Protein AF-A0A9F2R9B4-F1 (afdb_monomer_lite)

InterPro domains:
  IPR020864 Membrane attack complex component/perforin (MACPF) domain [PF01823] (84-172)
  IPR020864 Membrane attack complex component/perforin (MACPF) domain [SM00457] (88-277)
  IPR033237 BMP/retinoic acid-inducible neural-specific protein [PTHR15564] (1-407)
  IPR057450 BRINP, EGF domain [PF25415] (272-306)
  IPR057671 BRINP, C-terminal domain [PF19052] (332-407)

Organism: Python bivittatus (NCBI:txid176946)

Secondary structure (DSSP, 8-state):
-----------------S-TTTTTSSSS-------------------S----SSGGGTSTTSTTTT-HHHHHHHHHHHTT--EEEEEEEEEEEEEEE-HHHHHHHHH-PPP---HHHHHHHHHT-SS--HHHHIIIIIHHH-SEEEEEEEEEEEEEEEEEE-HHHHHHHHHHTTS-----------HHHHHHHHHHTTTSHHHHHHHHHHHHHHHSSEEEEEEEES---TT-GGGGGGT---BS--TTS-EEEEEGGGTS-HHHHHHHHHHHHHHHHSTTSEEEEEETTEEEEEE-TT-TTTT--HHHHHHHHHHHHHHHHHHHHHHHHHHT-HHHHHHHHHS-SSS---HHHHHHHHHH-HHHHHHHHHHHHHHHHHHHHHHHHHHHHHHHHTT-SSPP-------

Sequence (407 aa):
MRWQRDTRFNGLWLMVPWFSSVLVLILGFWGLATAVVTPHEQHASTASSSQVPLDWLLTDRGPFHRAPEYVDFIERYRQGFTTRYRIYREFARWKVNNLALERKDFFSLPLPLAPEFIRNIRLLGRRPSLQQITENLIKKYGTHFLLSATLGGEESLTIFVDKRKLSRKAEAGSLSGGGGSNTTVSLETLHQLAASYFIDRESTLRRLHHIQIATAAIKVTETRTGPLGCSNYDNLDSVSSVLVQSPENKVQLLGLQAVLPEYLRERFVAAALSYITCNSEGELLCRDNDCWCQCGFNYPQCNCPETDIQTMEESLFQIQEIWESHNQQFQESEELQSLVKKLPVDRFLNVTAISQYWAVDLDIQHRYQKLGMTLKMLSKKSHRIVRRLFNLAKRCPRQPRFKLLKE

Radius of gyration: 32.92 Å; chains: 1; bounding box: 78×63×102 Å

Structure (mmCIF, N/CA/C/O backbone):
data_AF-A0A9F2R9B4-F1
#
_entry.id   AF-A0A9F2R9B4-F1
#
loop_
_atom_site.group_PDB
_atom_site.id
_atom_site.type_symbol
_atom_site.label_atom_id
_atom_site.label_alt_id
_atom_site.label_comp_id
_atom_site.label_asym_id
_atom_site.label_entity_id
_atom_site.label_seq_id
_atom_site.pdbx_PDB_ins_code
_atom_site.Cartn_x
_atom_site.Cartn_y
_atom_site.Cartn_z
_atom_site.occupancy
_atom_site.B_iso_or_equiv
_atom_site.auth_seq_id
_atom_site.auth_comp_id
_atom_site.auth_asym_id
_atom_site.auth_atom_id
_atom_site.pdbx_PDB_model_num
ATOM 1 N N . MET A 1 1 ? -20.003 -8.447 63.379 1.00 31.64 1 MET A N 1
ATOM 2 C CA . MET A 1 1 ? -18.698 -8.560 62.690 1.00 31.64 1 MET A CA 1
ATOM 3 C C . MET A 1 1 ? -18.337 -10.027 62.500 1.00 31.64 1 MET A C 1
ATOM 5 O O . MET A 1 1 ? -18.255 -10.731 63.495 1.00 31.64 1 MET A O 1
ATOM 9 N N . ARG A 1 2 ? -18.134 -10.428 61.237 1.00 22.25 2 ARG A N 1
ATOM 10 C CA . ARG A 1 2 ? -17.373 -11.569 60.669 1.00 22.25 2 ARG A CA 1
ATOM 11 C C . ARG A 1 2 ? -18.149 -12.127 59.477 1.00 22.25 2 ARG A C 1
ATOM 13 O O . ARG A 1 2 ? -18.930 -13.058 59.596 1.00 22.25 2 ARG A O 1
ATOM 20 N N . TRP A 1 3 ? -17.932 -11.495 58.328 1.00 22.86 3 TRP A N 1
ATOM 21 C CA . TRP A 1 3 ? -18.182 -12.111 57.033 1.00 22.86 3 TRP A CA 1
ATOM 22 C C . TRP A 1 3 ? -17.025 -13.069 56.756 1.00 22.86 3 TRP A C 1
ATOM 24 O O . TRP A 1 3 ? -15.881 -12.628 56.639 1.00 22.86 3 TRP A O 1
ATOM 34 N N . GLN A 1 4 ? -17.310 -14.367 56.677 1.00 24.25 4 GLN A N 1
ATOM 35 C CA . GLN A 1 4 ? -16.409 -15.323 56.047 1.00 24.25 4 GLN A CA 1
ATOM 36 C C . GLN A 1 4 ? -16.874 -15.559 54.612 1.00 24.25 4 GLN A C 1
ATOM 38 O O . GLN A 1 4 ? -18.009 -15.954 54.358 1.00 24.25 4 GLN A O 1
ATOM 43 N N . ARG A 1 5 ? -15.946 -15.261 53.699 1.00 30.98 5 ARG A N 1
ATOM 44 C CA . ARG A 1 5 ? -15.898 -15.713 52.311 1.00 30.98 5 ARG A CA 1
ATOM 45 C C . ARG A 1 5 ? -16.071 -17.227 52.250 1.00 30.98 5 ARG A C 1
ATOM 47 O O . ARG A 1 5 ? -15.324 -17.936 52.912 1.00 30.98 5 ARG A O 1
ATOM 54 N N . ASP A 1 6 ? -17.029 -17.674 51.451 1.00 26.70 6 ASP A N 1
ATOM 55 C CA . ASP A 1 6 ? -16.845 -18.606 50.333 1.00 26.70 6 ASP A CA 1
ATOM 56 C C . ASP A 1 6 ? -18.158 -19.342 50.079 1.00 26.70 6 ASP A C 1
ATOM 58 O O . ASP A 1 6 ? -18.610 -20.147 50.882 1.00 26.70 6 ASP A O 1
ATOM 62 N N . THR A 1 7 ? -18.773 -19.077 48.931 1.00 26.20 7 THR A N 1
ATOM 63 C CA . THR A 1 7 ? -19.454 -20.102 48.131 1.00 26.20 7 THR A CA 1
ATOM 64 C C . THR A 1 7 ? -19.716 -19.524 46.748 1.00 26.20 7 THR A C 1
ATOM 66 O O . THR A 1 7 ? -20.384 -18.510 46.561 1.00 26.20 7 THR A O 1
ATOM 69 N N . ARG A 1 8 ? -19.095 -20.176 45.767 1.00 29.77 8 ARG A N 1
ATOM 70 C CA . ARG A 1 8 ? -19.204 -19.917 44.336 1.00 29.77 8 ARG A CA 1
ATOM 71 C C . ARG A 1 8 ? -20.670 -20.008 43.904 1.00 29.77 8 ARG A C 1
ATOM 73 O O . ARG A 1 8 ? -21.253 -21.088 43.958 1.00 29.77 8 ARG A O 1
ATOM 80 N N . PHE A 1 9 ? -21.238 -18.907 43.420 1.00 23.70 9 PHE A N 1
ATOM 81 C CA . PHE A 1 9 ? -22.503 -18.933 42.689 1.00 23.70 9 PHE A CA 1
ATOM 82 C C . PHE A 1 9 ? -22.241 -19.394 41.248 1.00 23.70 9 PHE A C 1
ATOM 84 O O . PHE A 1 9 ? -21.825 -18.622 40.386 1.00 23.70 9 PHE A O 1
ATOM 91 N N . ASN A 1 10 ? -22.468 -20.685 41.001 1.00 27.81 10 ASN A N 1
ATOM 92 C CA . ASN A 1 10 ? -22.620 -21.247 39.661 1.00 27.81 10 ASN A CA 1
ATOM 93 C C . ASN A 1 10 ? -23.963 -20.778 39.081 1.00 27.81 10 ASN A C 1
ATOM 95 O O . ASN A 1 10 ? -25.001 -21.381 39.334 1.00 27.81 10 ASN A O 1
ATOM 99 N N . GLY A 1 11 ? -23.944 -19.693 38.310 1.00 27.27 11 GLY A N 1
ATOM 100 C CA . GLY A 1 11 ? -25.094 -19.213 37.546 1.00 27.27 11 GLY A CA 1
ATOM 101 C C . GLY A 1 11 ? -25.173 -19.876 36.172 1.00 27.27 11 GLY A C 1
ATOM 102 O O . GLY A 1 11 ? -24.833 -19.257 35.167 1.00 27.27 11 GLY A O 1
ATOM 103 N N . LEU A 1 12 ? -25.619 -21.131 36.122 1.00 27.42 12 LEU A N 1
ATOM 104 C CA . LEU A 1 12 ? -26.164 -21.733 34.906 1.00 27.42 12 LEU A CA 1
ATOM 105 C C . LEU A 1 12 ? -27.576 -22.227 35.231 1.00 27.42 12 LEU A C 1
ATOM 107 O O . LEU A 1 12 ? -27.760 -22.920 36.224 1.00 27.42 12 LEU A O 1
ATOM 111 N N . TRP A 1 13 ? -28.509 -21.907 34.331 1.00 32.19 13 TRP A N 1
ATOM 112 C CA . TRP A 1 13 ? -29.927 -22.285 34.302 1.00 32.19 13 TRP A CA 1
ATOM 113 C C . TRP A 1 13 ? -30.872 -21.464 35.178 1.00 32.19 13 TRP A C 1
ATOM 115 O O . TRP A 1 13 ? -31.066 -21.745 36.350 1.00 32.19 13 TRP A O 1
ATOM 125 N N . LEU A 1 14 ? -31.532 -20.502 34.527 1.00 27.72 14 LEU A N 1
ATOM 126 C CA . LEU A 1 14 ? -32.991 -20.330 34.550 1.00 27.72 14 LEU A CA 1
ATOM 127 C C . LEU A 1 14 ? -33.385 -19.492 33.319 1.00 27.72 14 LEU A C 1
ATOM 129 O O . LEU A 1 14 ? -33.744 -18.323 33.391 1.00 27.72 14 LEU A O 1
ATOM 133 N N . MET A 1 15 ? -33.233 -20.121 32.152 1.00 30.00 15 MET A N 1
ATOM 134 C CA . MET A 1 15 ? -34.117 -19.875 31.011 1.00 30.00 15 MET A CA 1
ATOM 135 C C . MET A 1 15 ? -35.437 -20.611 31.268 1.00 30.00 15 MET A C 1
ATOM 137 O O . MET A 1 15 ? -35.420 -21.588 32.016 1.00 30.00 15 MET A O 1
ATOM 141 N N . VAL A 1 16 ? -36.489 -20.204 30.537 1.00 31.67 16 VAL A N 1
ATOM 142 C CA . VAL A 1 16 ? -37.804 -20.862 30.301 1.00 31.67 16 VAL A CA 1
ATOM 143 C C . VAL A 1 16 ? -38.976 -20.132 31.001 1.00 31.67 16 VAL A C 1
ATOM 145 O O . VAL A 1 16 ? -38.857 -19.834 32.186 1.00 31.67 16 VAL A O 1
ATOM 148 N N . PRO A 1 17 ? -40.158 -19.914 30.365 1.00 39.31 17 PRO A N 1
ATOM 149 C CA . PRO A 1 17 ? -40.511 -19.888 28.931 1.00 39.31 17 PRO A CA 1
ATOM 150 C C . PRO A 1 17 ? -41.471 -18.735 28.531 1.00 39.31 17 PRO A C 1
ATOM 152 O O . PRO A 1 17 ? -42.546 -18.598 29.101 1.00 39.31 17 PRO A O 1
ATOM 155 N N . TRP A 1 18 ? -41.199 -18.019 27.437 1.00 29.20 18 TRP A N 1
ATOM 156 C CA . TRP A 1 18 ? -42.242 -17.315 26.650 1.00 29.20 18 TRP A CA 1
ATOM 157 C C . TRP A 1 18 ? -42.221 -17.747 25.165 1.00 29.20 18 TRP A C 1
ATOM 159 O O . TRP A 1 18 ? -42.648 -17.023 24.272 1.00 29.20 18 TRP A O 1
ATOM 169 N N . PHE A 1 19 ? -41.719 -18.957 24.887 1.00 31.53 19 PHE A N 1
ATOM 170 C CA . PHE A 1 19 ? -41.489 -19.465 23.525 1.00 31.53 19 PHE A CA 1
ATOM 171 C C . PHE A 1 19 ? -42.623 -20.317 22.925 1.00 31.53 19 PHE A C 1
ATOM 173 O O . PHE A 1 19 ? -42.494 -20.778 21.794 1.00 31.53 19 PHE A O 1
ATOM 180 N N . SER A 1 20 ? -43.754 -20.506 23.607 1.00 33.50 20 SER A N 1
ATOM 181 C CA . SER A 1 20 ? -44.845 -21.351 23.090 1.00 33.50 20 SER A CA 1
ATOM 182 C C . SER A 1 20 ? -45.847 -20.639 22.168 1.00 33.50 20 SER A C 1
ATOM 184 O O . SER A 1 20 ? -46.682 -21.315 21.576 1.00 33.50 20 SER A O 1
ATOM 186 N N . SER A 1 21 ? -45.743 -19.321 21.959 1.00 34.19 21 SER A N 1
ATOM 187 C CA . SER A 1 21 ? -46.724 -18.571 21.144 1.00 34.19 21 SER A CA 1
ATOM 188 C C . SER A 1 21 ? -46.211 -18.100 19.777 1.00 34.19 21 SER A C 1
ATOM 190 O O . SER A 1 21 ? -46.985 -17.558 18.996 1.00 34.19 21 SER A O 1
ATOM 192 N N . VAL A 1 22 ? -44.926 -18.300 19.456 1.00 38.31 22 VAL A N 1
ATOM 193 C CA . VAL A 1 22 ? -44.320 -17.808 18.194 1.00 38.31 22 VAL A CA 1
ATOM 194 C C . VAL A 1 22 ? -43.957 -18.949 17.231 1.00 38.31 22 VAL A C 1
ATOM 196 O O . VAL A 1 22 ? -43.860 -18.737 16.024 1.00 38.31 22 VAL A O 1
ATOM 199 N N . LEU A 1 23 ? -43.860 -20.192 17.719 1.00 35.12 23 LEU A N 1
ATOM 200 C CA . LEU A 1 23 ? -43.485 -21.344 16.889 1.00 35.12 23 LEU A CA 1
ATOM 201 C C . LEU A 1 23 ? -44.593 -21.814 15.919 1.00 35.12 23 LEU A C 1
ATOM 203 O O . LEU A 1 23 ? -44.312 -22.578 15.002 1.00 35.12 23 LEU A O 1
ATOM 207 N N . VAL A 1 24 ? -45.833 -21.334 16.072 1.00 36.72 24 VAL A N 1
ATOM 208 C CA . VAL A 1 24 ? -46.957 -21.675 15.173 1.00 36.72 24 VAL A CA 1
ATOM 209 C C . VAL A 1 24 ? -47.020 -20.761 13.936 1.00 36.72 24 VAL A C 1
ATOM 211 O O . VAL A 1 24 ? -47.661 -21.110 12.951 1.00 36.72 24 VAL A O 1
ATOM 214 N N . LEU A 1 25 ? -46.288 -19.639 13.908 1.00 37.12 25 LEU A N 1
ATOM 215 C CA . LEU A 1 25 ? -46.304 -18.700 12.772 1.00 37.12 25 LEU A CA 1
ATOM 216 C C . LEU A 1 25 ? -45.123 -18.850 11.796 1.00 37.12 25 LEU A C 1
ATOM 218 O O . LEU A 1 25 ? -45.098 -18.172 10.774 1.00 37.12 25 LEU A O 1
ATOM 222 N N . ILE A 1 26 ? -44.164 -19.749 12.058 1.00 35.41 26 ILE A N 1
ATOM 223 C CA . ILE A 1 26 ? -42.949 -19.901 11.226 1.00 35.41 26 ILE A CA 1
ATOM 224 C C . ILE A 1 26 ? -43.001 -21.134 10.296 1.00 35.41 26 ILE A C 1
ATOM 226 O O . ILE A 1 26 ? -42.227 -21.226 9.349 1.00 35.41 26 ILE A O 1
ATOM 230 N N . LEU A 1 27 ? -43.968 -22.043 10.463 1.00 33.31 27 LEU A N 1
ATOM 231 C CA . LEU A 1 27 ? -44.112 -23.234 9.603 1.00 33.31 27 LEU A CA 1
ATOM 232 C C . LEU A 1 27 ? -45.040 -23.044 8.382 1.00 33.31 27 LEU A C 1
ATOM 234 O O . LEU A 1 27 ? -45.311 -24.006 7.673 1.00 33.31 27 LEU A O 1
ATOM 238 N N . GLY A 1 28 ? -45.502 -21.819 8.102 1.00 33.66 28 GLY A N 1
ATOM 239 C CA . GLY A 1 28 ? -46.488 -21.539 7.043 1.00 33.66 28 GLY A CA 1
ATOM 240 C C . GLY A 1 28 ? -45.983 -20.840 5.775 1.00 33.66 28 GLY A C 1
ATOM 241 O O . GLY A 1 28 ? -46.793 -20.584 4.893 1.00 33.66 28 GLY A O 1
ATOM 242 N N . PHE A 1 29 ? -44.696 -20.502 5.651 1.00 29.48 29 PHE A N 1
ATOM 243 C CA . PHE A 1 29 ? -44.199 -19.727 4.501 1.00 29.48 29 PHE A CA 1
ATOM 244 C C . PHE A 1 29 ? -42.902 -20.303 3.920 1.00 29.48 29 PHE A C 1
ATOM 246 O O . PHE A 1 29 ? -41.844 -19.681 3.922 1.00 29.48 29 PHE A O 1
ATOM 253 N N . TRP A 1 30 ? -42.997 -21.521 3.389 1.00 30.53 30 TRP A N 1
ATOM 254 C CA . TRP A 1 30 ? -42.156 -21.957 2.275 1.00 30.53 30 TRP A CA 1
ATOM 255 C C . TRP A 1 30 ? -43.056 -22.060 1.049 1.00 30.53 30 TRP A C 1
ATOM 257 O O . TRP A 1 30 ? -43.783 -23.034 0.877 1.00 30.53 30 TRP A O 1
ATOM 267 N N . GLY A 1 31 ? -43.040 -21.021 0.219 1.00 27.58 31 GLY A N 1
ATOM 268 C CA . GLY A 1 31 ? -43.803 -20.995 -1.019 1.00 27.58 31 GLY A CA 1
ATOM 269 C C . GLY A 1 31 ? -43.769 -19.632 -1.699 1.00 27.58 31 GLY A C 1
ATOM 270 O O . GLY A 1 31 ? -44.486 -18.730 -1.294 1.00 27.58 31 GLY A O 1
ATOM 271 N N . LEU A 1 32 ? -42.991 -19.572 -2.782 1.00 29.86 32 LEU A N 1
ATOM 272 C CA . LEU A 1 32 ? -43.092 -18.659 -3.927 1.00 29.86 32 LEU A CA 1
ATOM 273 C C . LEU A 1 32 ? -42.455 -17.250 -3.878 1.00 29.86 32 LEU A C 1
ATOM 275 O O . LEU A 1 32 ? -42.830 -16.367 -3.119 1.00 29.86 32 LEU A O 1
ATOM 279 N N . ALA A 1 33 ? -41.610 -17.071 -4.901 1.00 28.23 33 ALA A N 1
ATOM 280 C CA . ALA A 1 33 ? -41.522 -15.926 -5.811 1.00 28.23 33 ALA A CA 1
ATOM 281 C C . ALA A 1 33 ? -40.476 -14.824 -5.546 1.00 28.23 33 ALA A C 1
ATOM 283 O O . ALA A 1 33 ? -40.636 -13.889 -4.770 1.00 28.23 33 ALA A O 1
ATOM 284 N N . THR A 1 34 ? -39.427 -14.936 -6.360 1.00 31.42 34 THR A N 1
ATOM 285 C CA . THR A 1 34 ? -38.678 -13.877 -7.048 1.00 31.42 34 THR A CA 1
ATOM 286 C C . THR A 1 34 ? -39.479 -12.606 -7.370 1.00 31.42 34 THR A C 1
ATOM 288 O O . THR A 1 34 ? -40.501 -12.703 -8.044 1.00 31.42 34 THR A O 1
ATOM 291 N N . ALA A 1 35 ? -38.931 -11.425 -7.059 1.00 26.28 35 ALA A N 1
ATOM 292 C CA . ALA A 1 35 ? -38.960 -10.251 -7.943 1.00 26.28 35 ALA A CA 1
ATOM 293 C C . ALA A 1 35 ? -37.998 -9.154 -7.452 1.00 26.28 35 ALA A C 1
ATOM 295 O O . ALA A 1 35 ? -37.965 -8.792 -6.279 1.00 26.28 35 ALA A O 1
ATOM 296 N N . VAL A 1 36 ? -37.218 -8.639 -8.400 1.00 31.58 36 VAL A N 1
ATOM 297 C CA . VAL A 1 36 ? -36.301 -7.499 -8.310 1.00 31.58 36 VAL A CA 1
ATOM 298 C C . VAL A 1 36 ? -37.104 -6.199 -8.251 1.00 31.58 36 VAL A C 1
ATOM 300 O O . VAL A 1 36 ? -37.884 -5.951 -9.163 1.00 31.58 36 VAL A O 1
ATOM 303 N N . VAL A 1 37 ? -36.864 -5.344 -7.251 1.00 24.62 37 VAL A N 1
ATOM 304 C CA . VAL A 1 37 ? -37.214 -3.911 -7.297 1.00 24.62 37 VAL A CA 1
ATOM 305 C C . VAL A 1 37 ? -36.149 -3.109 -6.545 1.00 24.62 37 VAL A C 1
ATOM 307 O O . VAL A 1 37 ? -35.978 -3.245 -5.337 1.00 24.62 37 VAL A O 1
ATOM 310 N N . THR A 1 38 ? -35.421 -2.268 -7.274 1.00 33.97 38 THR A N 1
ATOM 311 C CA . THR A 1 38 ? -34.578 -1.189 -6.741 1.00 33.97 38 THR A CA 1
ATOM 312 C C . THR A 1 38 ? -35.437 0.012 -6.343 1.00 33.97 38 THR A C 1
ATOM 314 O O . THR A 1 38 ? -36.302 0.391 -7.137 1.00 33.97 38 THR A O 1
ATOM 317 N N . PRO A 1 39 ? -35.114 0.716 -5.244 1.00 25.42 39 PRO A N 1
ATOM 318 C CA . PRO A 1 39 ? -35.352 2.150 -5.206 1.00 25.42 39 PRO A CA 1
ATOM 319 C C . PRO A 1 39 ? -34.078 2.945 -4.904 1.00 25.42 39 PRO A C 1
ATOM 321 O O . PRO A 1 39 ? -33.264 2.626 -4.042 1.00 25.42 39 PRO A O 1
ATOM 324 N N . HIS A 1 40 ? -33.949 3.993 -5.702 1.00 25.12 40 HIS A N 1
ATOM 325 C CA . HIS A 1 40 ? -33.032 5.113 -5.619 1.00 25.12 40 HIS A CA 1
ATOM 326 C C . HIS A 1 40 ? -33.333 5.939 -4.354 1.00 25.12 40 HIS A C 1
ATOM 328 O O . HIS A 1 40 ? -34.475 6.356 -4.179 1.00 25.12 40 HIS A O 1
ATOM 334 N N . GLU A 1 41 ? -32.336 6.208 -3.504 1.00 24.25 41 GLU A N 1
ATOM 335 C CA . GLU A 1 41 ? -32.460 7.182 -2.409 1.00 24.25 41 GLU A CA 1
ATOM 336 C C . GLU A 1 41 ? -31.428 8.304 -2.541 1.00 24.25 41 GLU A C 1
ATOM 338 O O . GLU A 1 41 ? -30.229 8.091 -2.735 1.00 24.25 41 GLU A O 1
ATOM 343 N N . GLN A 1 42 ? -31.968 9.517 -2.470 1.00 24.06 42 GLN A N 1
ATOM 344 C CA . GLN A 1 42 ? -31.307 10.802 -2.583 1.00 24.06 42 GLN A CA 1
ATOM 345 C C . GLN A 1 42 ? -30.450 11.099 -1.347 1.00 24.06 42 GLN A C 1
ATOM 347 O O . GLN A 1 42 ? -30.807 10.799 -0.210 1.00 24.06 42 GLN A O 1
ATOM 352 N N . HIS A 1 43 ? -29.312 11.742 -1.595 1.00 27.88 43 HIS A N 1
ATOM 353 C CA . HIS A 1 43 ? -28.381 12.217 -0.584 1.00 27.88 43 HIS A CA 1
ATOM 354 C C . HIS A 1 43 ? -28.983 13.322 0.298 1.00 27.88 43 HIS A C 1
ATOM 356 O O . HIS A 1 43 ? -29.305 14.402 -0.190 1.00 27.88 43 HIS A O 1
ATOM 362 N N . ALA A 1 44 ? -28.985 13.098 1.614 1.00 23.38 44 ALA A N 1
ATOM 363 C CA . ALA A 1 44 ? -28.910 14.158 2.614 1.00 23.38 44 ALA A CA 1
ATOM 364 C C . ALA A 1 44 ? -27.971 13.741 3.759 1.00 23.38 44 ALA A C 1
ATOM 366 O O . ALA A 1 44 ? -28.037 12.647 4.312 1.00 23.38 44 ALA A O 1
ATOM 367 N N . SER A 1 45 ? -27.041 14.639 4.047 1.00 30.52 45 SER A N 1
ATOM 368 C CA . SER A 1 45 ? -25.891 14.563 4.945 1.00 30.52 45 SER A CA 1
ATOM 369 C C . SER A 1 45 ? -26.167 14.098 6.382 1.00 30.52 45 SER A C 1
ATOM 371 O O . SER A 1 45 ? -26.886 14.752 7.131 1.00 30.52 45 SER A O 1
ATOM 373 N N . THR A 1 46 ? -25.428 13.078 6.824 1.00 24.77 46 THR A N 1
ATOM 374 C CA . THR A 1 46 ? -24.932 12.958 8.208 1.00 24.77 46 THR A CA 1
ATOM 375 C C . THR A 1 46 ? -23.585 12.233 8.197 1.00 24.77 46 THR A C 1
ATOM 377 O O . THR A 1 46 ? -23.469 11.054 7.867 1.00 24.77 46 THR A O 1
ATOM 380 N N . ALA A 1 47 ? -22.530 12.984 8.507 1.00 35.50 47 ALA A N 1
ATOM 381 C CA . ALA A 1 47 ? -21.166 12.494 8.609 1.00 35.50 47 ALA A CA 1
ATOM 382 C C . ALA A 1 47 ? -21.033 11.553 9.819 1.00 35.50 47 ALA A C 1
ATOM 384 O O . ALA A 1 47 ? -21.271 11.991 10.941 1.00 35.50 47 ALA A O 1
ATOM 385 N N . SER A 1 48 ? -20.682 10.277 9.582 1.00 33.47 48 SER A N 1
ATOM 386 C CA . SER A 1 48 ? -19.915 9.383 10.495 1.00 33.47 48 SER A CA 1
ATOM 387 C C . SER A 1 48 ? -20.039 7.866 10.211 1.00 33.47 48 SER A C 1
ATOM 389 O O . SER A 1 48 ? -19.811 7.060 11.111 1.00 33.47 48 SER A O 1
ATOM 391 N N . SER A 1 49 ? -20.347 7.406 8.987 1.00 36.62 49 SER A N 1
ATOM 392 C CA . SER A 1 49 ? -20.369 5.946 8.719 1.00 36.62 49 SER A CA 1
ATOM 393 C C . SER A 1 49 ? -19.921 5.470 7.327 1.00 36.62 49 SER A C 1
ATOM 395 O O . SER A 1 49 ? -20.230 4.350 6.932 1.00 36.62 49 SER A O 1
ATOM 397 N N . SER A 1 50 ? -19.124 6.253 6.594 1.00 33.88 50 SER A N 1
ATOM 398 C CA . SER A 1 50 ? -18.716 5.934 5.212 1.00 33.88 50 SER A CA 1
ATOM 399 C C . SER A 1 50 ? -17.309 5.324 5.033 1.00 33.88 50 SER A C 1
ATOM 401 O O . SER A 1 50 ? -16.787 5.332 3.921 1.00 33.88 50 SER A O 1
ATOM 403 N N . GLN A 1 51 ? -16.671 4.758 6.064 1.00 46.91 51 GLN A N 1
ATOM 404 C CA . GLN A 1 51 ? -15.344 4.113 5.931 1.00 46.91 51 GLN A CA 1
ATOM 405 C C . GLN A 1 51 ? -15.413 2.637 5.480 1.00 46.91 51 GLN A C 1
ATOM 407 O O . GLN A 1 51 ? -14.884 1.761 6.153 1.00 46.91 51 GLN A O 1
ATOM 412 N N . VAL A 1 52 ? -16.095 2.312 4.377 1.00 54.06 52 VAL A N 1
ATOM 413 C CA . VAL A 1 52 ? -16.243 0.896 3.947 1.00 54.06 52 VAL A CA 1
ATOM 414 C C . VAL A 1 52 ? -15.816 0.551 2.504 1.00 54.06 52 VAL A C 1
ATOM 416 O O . VAL A 1 52 ? -15.533 -0.620 2.275 1.00 54.06 52 VAL A O 1
ATOM 419 N N . PRO A 1 53 ? -15.618 1.459 1.527 1.00 48.44 53 PRO A N 1
ATOM 420 C CA . PRO A 1 53 ? -15.198 1.001 0.188 1.00 48.44 53 PRO A CA 1
ATOM 421 C C . PRO A 1 53 ? -13.686 0.757 0.009 1.00 48.44 53 PRO A C 1
ATOM 423 O O . PRO A 1 53 ? -13.288 0.074 -0.931 1.00 48.44 53 PRO A O 1
ATOM 426 N N . LEU A 1 54 ? -12.831 1.328 0.867 1.00 48.19 54 LEU A N 1
ATOM 427 C CA . LEU A 1 54 ? -11.384 1.449 0.606 1.00 48.19 54 LEU A CA 1
ATOM 428 C C . LEU A 1 54 ? -10.487 0.828 1.686 1.00 48.19 54 LEU A C 1
ATOM 430 O O . LEU A 1 54 ? -9.269 0.897 1.573 1.00 48.19 54 LEU A O 1
ATOM 434 N N . ASP A 1 55 ? -11.059 0.184 2.704 1.00 55.84 55 ASP A N 1
ATOM 435 C CA . ASP A 1 55 ? -10.286 -0.371 3.827 1.00 55.84 55 ASP A CA 1
ATOM 436 C C . ASP A 1 55 ? -9.323 -1.486 3.384 1.00 55.84 55 ASP A C 1
ATOM 438 O O . ASP A 1 55 ? -8.229 -1.613 3.926 1.00 55.84 55 ASP A O 1
ATOM 442 N N . TRP A 1 56 ? -9.679 -2.244 2.339 1.00 61.69 56 TRP A N 1
ATOM 443 C CA . TRP A 1 56 ? -8.810 -3.272 1.751 1.00 61.69 56 TRP A CA 1
ATOM 444 C C . TRP A 1 56 ? -7.475 -2.705 1.248 1.00 61.69 56 TRP A C 1
ATOM 446 O O . TRP A 1 56 ? -6.475 -3.416 1.242 1.00 61.69 56 TRP A O 1
ATOM 456 N N . LEU A 1 57 ? -7.425 -1.422 0.876 1.00 58.56 57 LEU A N 1
ATOM 457 C CA . LEU A 1 57 ? -6.194 -0.780 0.422 1.00 58.56 57 LEU A CA 1
ATOM 458 C C . LEU A 1 57 ? -5.148 -0.644 1.535 1.00 58.56 57 LEU A C 1
ATOM 460 O O . LEU A 1 57 ? -3.954 -0.583 1.240 1.00 58.56 57 LEU A O 1
ATOM 464 N N . LEU A 1 58 ? -5.612 -0.591 2.787 1.00 64.06 58 LEU A N 1
ATOM 465 C CA . LEU A 1 58 ? -4.811 -0.352 3.988 1.00 64.06 58 LEU A CA 1
ATOM 466 C C . LEU A 1 58 ? -4.605 -1.616 4.843 1.00 64.06 58 LEU A C 1
ATOM 468 O O . LEU A 1 58 ? -3.769 -1.598 5.744 1.00 64.06 58 LEU A O 1
ATOM 472 N N . THR A 1 59 ? -5.336 -2.703 4.556 1.00 64.38 59 THR A N 1
ATOM 473 C CA . THR A 1 59 ? -5.090 -4.038 5.150 1.00 64.38 59 THR A CA 1
ATOM 474 C C . THR A 1 59 ? -3.665 -4.512 4.886 1.00 64.38 59 THR A C 1
ATOM 476 O O . THR A 1 59 ? -3.071 -4.076 3.908 1.00 64.38 59 THR A O 1
ATOM 479 N N . ASP A 1 60 ? -3.133 -5.454 5.667 1.00 63.19 60 ASP A N 1
ATOM 480 C CA . ASP A 1 60 ? -1.754 -5.982 5.529 1.00 63.19 60 ASP A CA 1
ATOM 481 C C . ASP A 1 60 ? -1.390 -6.429 4.103 1.00 63.19 60 ASP A C 1
ATOM 483 O O . ASP A 1 60 ? -0.228 -6.441 3.683 1.00 63.19 60 ASP A O 1
ATOM 487 N N . ARG A 1 61 ? -2.423 -6.832 3.363 1.00 62.22 61 ARG A N 1
ATOM 488 C CA . ARG A 1 61 ? -2.393 -7.349 1.990 1.00 62.22 61 ARG A CA 1
ATOM 489 C C . ARG A 1 61 ? -2.687 -6.280 0.938 1.00 62.22 61 ARG A C 1
ATOM 491 O O . ARG A 1 61 ? -2.571 -6.541 -0.256 1.00 62.22 61 ARG A O 1
ATOM 498 N N . GLY A 1 62 ? -3.128 -5.109 1.373 1.00 68.12 62 GLY A N 1
ATOM 499 C CA . GLY A 1 62 ? -3.457 -3.980 0.531 1.00 68.12 62 GLY A CA 1
ATOM 500 C C . GLY A 1 62 ? -2.211 -3.394 -0.134 1.00 68.12 62 GLY A C 1
ATOM 501 O O . GLY A 1 62 ? -1.129 -3.382 0.460 1.00 68.12 62 GLY A O 1
ATOM 502 N N . PRO A 1 63 ? -2.340 -2.857 -1.358 1.00 65.44 63 PRO A N 1
ATOM 503 C CA . PRO A 1 63 ? -1.215 -2.305 -2.108 1.00 65.44 63 PRO A CA 1
ATOM 504 C C . PRO A 1 63 ? -0.518 -1.136 -1.397 1.00 65.44 63 PRO A C 1
ATOM 506 O O . PRO A 1 63 ? 0.643 -0.861 -1.693 1.00 65.44 63 PRO A O 1
ATOM 509 N N . PHE A 1 64 ? -1.188 -0.453 -0.459 1.00 69.25 64 PHE A N 1
ATOM 510 C CA . PHE A 1 64 ? -0.631 0.709 0.237 1.00 69.25 64 PHE A CA 1
ATOM 511 C C . PHE A 1 64 ? -0.114 0.413 1.642 1.00 69.25 64 PHE A C 1
ATOM 513 O O . PHE A 1 64 ? 0.563 1.260 2.216 1.00 69.25 64 PHE A O 1
ATOM 520 N N . HIS A 1 65 ? -0.341 -0.783 2.186 1.00 69.56 65 HIS A N 1
ATOM 521 C CA . HIS A 1 65 ? 0.127 -1.112 3.533 1.00 69.56 65 HIS A CA 1
ATOM 522 C C . HIS A 1 65 ? 1.654 -1.093 3.650 1.00 69.56 65 HIS A C 1
ATOM 524 O O . HIS A 1 65 ? 2.208 -0.639 4.648 1.00 69.56 65 HIS A O 1
ATOM 530 N N . ARG A 1 66 ? 2.349 -1.522 2.591 1.00 67.81 66 ARG A N 1
ATOM 531 C CA . ARG A 1 66 ? 3.815 -1.461 2.502 1.00 67.81 66 ARG A CA 1
ATOM 532 C C . ARG A 1 66 ? 4.331 -0.186 1.836 1.00 67.81 66 ARG A C 1
ATOM 534 O O . ARG A 1 66 ? 5.532 -0.083 1.596 1.00 67.81 66 ARG A O 1
ATOM 541 N N . ALA A 1 67 ? 3.457 0.766 1.505 1.00 76.50 67 ALA A N 1
ATOM 542 C CA . ALA A 1 67 ? 3.913 2.024 0.935 1.00 76.50 67 ALA A CA 1
ATOM 543 C C . ALA A 1 67 ? 4.773 2.752 1.983 1.00 76.50 67 ALA A C 1
ATOM 545 O O . ALA A 1 67 ? 4.325 2.924 3.121 1.00 76.50 67 ALA A O 1
ATOM 546 N N . PRO A 1 68 ? 5.992 3.199 1.630 1.00 75.31 68 PRO A N 1
ATOM 547 C CA . PRO A 1 68 ? 6.925 3.784 2.594 1.00 75.31 68 PRO A CA 1
ATOM 548 C C . PRO A 1 68 ? 6.330 5.013 3.293 1.00 75.31 68 PRO A C 1
ATOM 550 O O . PRO A 1 68 ? 6.555 5.235 4.478 1.00 75.31 68 PRO A O 1
ATOM 553 N N . GLU A 1 69 ? 5.501 5.771 2.578 1.00 75.31 69 GLU A N 1
ATOM 554 C CA . GLU A 1 69 ? 4.811 6.958 3.084 1.00 75.31 69 GLU A CA 1
ATOM 555 C C . GLU A 1 69 ? 3.745 6.617 4.132 1.00 75.31 69 GLU A C 1
ATOM 557 O O . GLU A 1 69 ? 3.564 7.365 5.093 1.00 75.31 69 GLU A O 1
ATOM 562 N N . TYR A 1 70 ? 3.042 5.494 3.954 1.00 79.00 70 TYR A N 1
ATOM 563 C CA . TYR A 1 70 ? 2.040 5.011 4.902 1.00 79.00 70 TYR A CA 1
ATOM 564 C C . TYR A 1 70 ? 2.703 4.445 6.159 1.00 79.00 70 TYR A C 1
ATOM 566 O O . TYR A 1 70 ? 2.279 4.756 7.272 1.00 79.00 70 TYR A O 1
ATOM 574 N N . VAL A 1 71 ? 3.787 3.683 5.988 1.00 79.19 71 VAL A N 1
ATOM 575 C CA . VAL A 1 71 ? 4.573 3.133 7.100 1.00 79.19 71 VAL A CA 1
ATOM 576 C C . VAL A 1 71 ? 5.185 4.254 7.947 1.00 79.19 71 VAL A C 1
ATOM 578 O O . VAL A 1 71 ? 5.001 4.248 9.165 1.00 79.19 71 VAL A O 1
ATOM 581 N N . ASP A 1 72 ? 5.830 5.255 7.328 1.00 81.75 72 ASP A N 1
ATOM 582 C CA . ASP A 1 72 ? 6.374 6.419 8.050 1.00 81.75 72 ASP A CA 1
ATOM 583 C C . ASP A 1 72 ? 5.253 7.195 8.756 1.00 81.75 72 ASP A C 1
ATOM 585 O O . ASP A 1 72 ? 5.391 7.555 9.924 1.00 81.75 72 ASP A O 1
ATOM 589 N N . PHE A 1 73 ? 4.092 7.378 8.114 1.00 82.00 73 PHE A N 1
ATOM 590 C CA . PHE A 1 73 ? 2.948 8.017 8.764 1.00 82.00 73 PHE A CA 1
ATOM 591 C C . PHE A 1 73 ? 2.467 7.251 10.006 1.00 82.00 73 PHE A C 1
ATOM 593 O O . PHE A 1 73 ? 2.280 7.868 11.056 1.00 82.00 73 PHE A O 1
ATOM 600 N N . ILE A 1 74 ? 2.298 5.926 9.926 1.00 80.88 74 ILE A N 1
ATOM 601 C CA . ILE A 1 74 ? 1.897 5.100 11.076 1.00 80.88 74 ILE A CA 1
ATOM 602 C C . ILE A 1 74 ? 2.933 5.178 12.195 1.00 80.88 74 ILE A C 1
ATOM 604 O O . ILE A 1 74 ? 2.570 5.320 13.364 1.00 80.88 74 ILE A O 1
ATOM 608 N N . GLU A 1 75 ? 4.220 5.087 11.866 1.00 84.38 75 GLU A N 1
ATOM 609 C CA . GLU A 1 75 ? 5.294 5.146 12.856 1.00 84.38 75 GLU A CA 1
ATOM 610 C C . GLU A 1 75 ? 5.301 6.500 13.583 1.00 84.38 75 GLU A C 1
ATOM 612 O O . GLU A 1 75 ? 5.355 6.559 14.815 1.00 84.38 75 GLU A O 1
ATOM 617 N N . ARG A 1 76 ? 5.153 7.598 12.834 1.00 83.94 76 ARG A N 1
ATOM 618 C CA . ARG A 1 76 ? 5.043 8.962 13.376 1.00 83.94 76 ARG A CA 1
ATOM 619 C C . ARG A 1 76 ? 3.784 9.137 14.217 1.00 83.94 76 ARG A C 1
ATOM 621 O O . ARG A 1 76 ? 3.838 9.764 15.275 1.00 83.94 76 ARG A O 1
ATOM 628 N N . TYR A 1 77 ? 2.672 8.549 13.789 1.00 83.69 77 TYR A N 1
ATOM 629 C CA . TYR A 1 77 ? 1.425 8.570 14.543 1.00 83.69 77 TYR A CA 1
ATOM 630 C C . TYR A 1 77 ? 1.565 7.844 15.886 1.00 83.69 77 TYR A C 1
ATOM 632 O O . TYR A 1 77 ? 1.173 8.384 16.921 1.00 83.69 77 TYR A O 1
ATOM 640 N N . ARG A 1 78 ? 2.223 6.675 15.906 1.00 83.88 78 ARG A N 1
ATOM 641 C CA . ARG A 1 78 ? 2.564 5.951 17.147 1.00 83.88 78 ARG A CA 1
ATOM 642 C C . ARG A 1 78 ? 3.485 6.761 18.064 1.00 83.88 78 ARG A C 1
ATOM 644 O O . ARG A 1 78 ? 3.350 6.681 19.280 1.00 83.88 78 ARG A O 1
ATOM 651 N N . GLN A 1 79 ? 4.371 7.582 17.499 1.00 83.75 79 GLN A N 1
ATOM 652 C CA . GLN A 1 79 ? 5.237 8.511 18.242 1.00 83.75 79 GLN A CA 1
ATOM 653 C C . GLN A 1 79 ? 4.486 9.736 18.817 1.00 83.75 79 GLN A C 1
ATOM 655 O O . GLN A 1 79 ? 5.093 10.547 19.517 1.00 83.75 79 GLN A O 1
ATOM 660 N N . GLY A 1 80 ? 3.177 9.873 18.563 1.00 83.50 80 GLY A N 1
ATOM 661 C CA . GLY A 1 80 ? 2.327 10.946 19.093 1.00 83.50 80 GLY A CA 1
ATOM 662 C C . GLY A 1 80 ? 2.139 12.140 18.151 1.00 83.50 80 GLY A C 1
ATOM 663 O O . GLY A 1 80 ? 1.412 13.078 18.486 1.00 83.50 80 GLY A O 1
ATOM 664 N N . PHE A 1 81 ? 2.737 12.116 16.955 1.00 86.12 81 PHE A N 1
ATOM 665 C CA . PHE A 1 81 ? 2.514 13.156 15.954 1.00 86.12 81 PHE A CA 1
ATOM 666 C C . PHE A 1 81 ? 1.156 12.952 15.282 1.00 86.12 81 PHE A C 1
ATOM 668 O O . PHE A 1 81 ? 0.897 11.934 14.651 1.00 86.12 81 PHE A O 1
ATOM 675 N N . THR A 1 82 ? 0.273 13.937 15.399 1.00 81.81 82 THR A N 1
ATOM 676 C CA . THR A 1 82 ? -1.118 13.817 14.928 1.00 81.81 82 THR A CA 1
ATOM 677 C C . THR A 1 82 ? -1.383 14.592 13.650 1.00 81.81 82 THR A C 1
ATOM 679 O O . THR A 1 82 ? -2.380 14.349 12.980 1.00 81.81 82 THR A O 1
ATOM 682 N N . THR A 1 83 ? -0.529 15.560 13.321 1.00 84.62 83 THR A N 1
ATOM 683 C CA . THR A 1 83 ? -0.725 16.446 12.169 1.00 84.62 83 THR A CA 1
ATOM 684 C C . THR A 1 83 ? 0.542 16.486 11.329 1.00 84.62 83 THR A C 1
ATOM 686 O O . THR A 1 83 ? 1.633 16.632 11.874 1.00 84.62 83 THR A O 1
ATOM 689 N N . ARG A 1 84 ? 0.399 16.359 10.007 1.00 86.12 84 ARG A N 1
ATOM 690 C CA . ARG A 1 84 ? 1.486 16.471 9.030 1.00 86.12 84 ARG A CA 1
ATOM 691 C C . ARG A 1 84 ? 1.232 17.699 8.165 1.00 86.12 84 ARG A C 1
ATOM 693 O O . ARG A 1 84 ? 0.212 17.762 7.487 1.00 86.12 84 ARG A O 1
ATOM 700 N N . TYR A 1 85 ? 2.167 18.637 8.167 1.00 86.38 85 TYR A N 1
ATOM 701 C CA . TYR A 1 85 ? 2.216 19.734 7.209 1.00 86.38 85 TYR A CA 1
ATOM 702 C C . TYR A 1 85 ? 3.284 19.412 6.175 1.00 86.38 85 TYR A C 1
ATOM 704 O O . TYR A 1 85 ? 4.402 19.067 6.540 1.00 86.38 85 TYR A O 1
ATOM 712 N N . ARG A 1 86 ? 2.943 19.498 4.892 1.00 85.94 86 ARG A N 1
ATOM 713 C CA . ARG A 1 86 ? 3.900 19.364 3.795 1.00 85.94 86 ARG A CA 1
ATOM 714 C C . ARG A 1 86 ? 3.781 20.611 2.942 1.00 85.94 86 ARG A C 1
ATOM 716 O O . ARG A 1 86 ? 2.702 20.908 2.443 1.00 85.94 86 ARG A O 1
ATOM 723 N N . ILE A 1 87 ? 4.880 21.333 2.818 1.00 84.75 87 ILE A N 1
ATOM 724 C CA . ILE A 1 87 ? 4.994 22.496 1.950 1.00 84.75 87 ILE A CA 1
ATOM 725 C C . ILE A 1 87 ? 6.033 22.131 0.909 1.00 84.75 87 ILE A C 1
ATOM 727 O O . ILE A 1 87 ? 7.115 21.674 1.263 1.00 84.75 87 ILE A O 1
ATOM 731 N N . TYR A 1 88 ? 5.695 22.267 -0.363 1.00 79.06 88 TYR A N 1
ATOM 732 C CA . TYR A 1 88 ? 6.567 21.860 -1.451 1.00 79.06 88 TYR A CA 1
ATOM 733 C C . TYR A 1 88 ? 6.583 22.921 -2.543 1.00 79.06 88 TYR A C 1
ATOM 735 O O . TYR A 1 88 ? 5.637 23.693 -2.707 1.00 79.06 88 TYR A O 1
ATOM 743 N N . ARG A 1 89 ? 7.705 22.979 -3.248 1.00 76.75 89 ARG A N 1
ATOM 744 C CA . ARG A 1 89 ? 7.934 23.827 -4.406 1.00 76.75 89 ARG A CA 1
ATOM 745 C C . ARG A 1 89 ? 8.576 22.980 -5.481 1.00 76.75 89 ARG A C 1
ATOM 747 O O . ARG A 1 89 ? 9.533 22.248 -5.236 1.00 76.75 89 ARG A O 1
ATOM 754 N N . GLU A 1 90 ? 8.074 23.146 -6.689 1.00 73.38 90 GLU A N 1
ATOM 755 C CA . GLU A 1 90 ? 8.650 22.531 -7.871 1.00 73.38 90 GLU A CA 1
ATOM 756 C C . GLU A 1 90 ? 9.480 23.559 -8.647 1.00 73.38 90 GLU A C 1
ATOM 758 O O . GLU A 1 90 ? 9.057 24.704 -8.827 1.00 73.38 90 GLU A O 1
ATOM 763 N N . PHE A 1 91 ? 10.672 23.162 -9.098 1.00 65.06 91 PHE A N 1
ATOM 764 C CA . PHE A 1 91 ? 11.630 24.065 -9.750 1.00 65.06 91 PHE A CA 1
ATOM 765 C C . PHE A 1 91 ? 11.643 23.986 -11.275 1.00 65.06 91 PHE A C 1
ATOM 767 O O . PHE A 1 91 ? 12.129 24.910 -11.921 1.00 65.06 91 PHE A O 1
ATOM 774 N N . ALA A 1 92 ? 11.088 22.927 -11.862 1.00 61.56 92 ALA A N 1
ATOM 775 C CA . ALA A 1 92 ? 10.876 22.803 -13.301 1.00 61.56 92 ALA A CA 1
ATOM 776 C C . ALA A 1 92 ? 9.987 21.590 -13.596 1.00 61.56 92 ALA A C 1
ATOM 778 O O . ALA A 1 92 ? 10.099 20.572 -12.914 1.00 61.56 92 ALA A O 1
ATOM 779 N N . ARG A 1 93 ? 9.160 21.676 -14.646 1.00 68.38 93 ARG A N 1
ATOM 780 C CA . ARG A 1 93 ? 8.351 20.562 -15.163 1.00 68.38 93 ARG A CA 1
ATOM 781 C C . ARG A 1 93 ? 8.727 20.285 -16.614 1.00 68.38 93 ARG A C 1
ATOM 783 O O . ARG A 1 93 ? 8.403 21.065 -17.504 1.00 68.38 93 ARG A O 1
ATOM 790 N N . TRP A 1 94 ? 9.372 19.155 -16.850 1.00 69.44 94 TRP A N 1
ATOM 791 C CA . TRP A 1 94 ? 9.754 18.662 -18.166 1.00 69.44 94 TRP A CA 1
ATOM 792 C C . TRP A 1 94 ? 8.881 17.462 -18.495 1.00 69.44 94 TRP A C 1
ATOM 794 O O . TRP A 1 94 ? 9.025 16.399 -17.899 1.00 69.44 94 TRP A O 1
ATOM 804 N N . LYS A 1 95 ? 7.954 17.598 -19.442 1.00 72.56 95 LYS A N 1
ATOM 805 C CA . LYS A 1 95 ? 7.196 16.436 -19.908 1.00 72.56 95 LYS A CA 1
ATOM 806 C C . LYS A 1 95 ? 8.080 15.619 -20.845 1.00 72.56 95 LYS A C 1
ATOM 808 O O . LYS A 1 95 ? 8.420 16.082 -21.930 1.00 72.56 95 LYS A O 1
ATOM 813 N N . VAL A 1 96 ? 8.434 14.412 -20.427 1.00 73.12 96 VAL A N 1
ATOM 814 C CA . VAL A 1 96 ? 9.177 13.458 -21.245 1.00 73.12 96 VAL A CA 1
ATOM 815 C C . VAL A 1 96 ? 8.218 12.388 -21.737 1.00 73.12 96 VAL A C 1
ATOM 817 O O . VAL A 1 96 ? 7.551 11.713 -20.952 1.00 73.12 96 VAL A O 1
ATOM 820 N N . ASN A 1 97 ? 8.161 12.241 -23.056 1.00 72.12 97 ASN A N 1
ATOM 821 C CA . ASN A 1 97 ? 7.384 11.206 -23.721 1.00 72.12 97 ASN A CA 1
ATOM 822 C C . ASN A 1 97 ? 8.320 10.128 -24.261 1.00 72.12 97 ASN A C 1
ATOM 824 O O . ASN A 1 97 ? 9.401 10.418 -24.780 1.00 72.12 97 ASN A O 1
ATOM 828 N N . ASN A 1 98 ? 7.886 8.877 -24.174 1.00 70.00 98 ASN A N 1
ATOM 829 C CA . ASN A 1 98 ? 8.590 7.760 -24.773 1.00 70.00 98 ASN A CA 1
ATOM 830 C C . ASN A 1 98 ? 8.322 7.718 -26.286 1.00 70.00 98 ASN A C 1
ATOM 83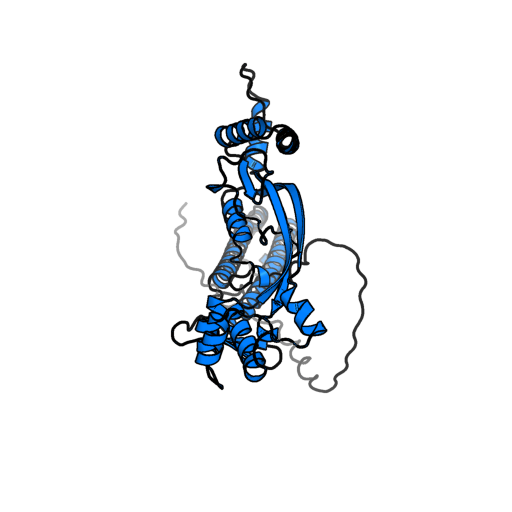2 O O . ASN A 1 98 ? 7.345 7.135 -26.753 1.00 70.00 98 ASN A O 1
ATOM 836 N N . LEU A 1 99 ? 9.237 8.309 -27.057 1.00 63.09 99 LEU A N 1
ATOM 837 C CA . LEU A 1 99 ? 9.170 8.363 -28.522 1.00 63.09 99 LEU A CA 1
ATOM 838 C C . LEU A 1 99 ? 9.282 6.980 -29.197 1.00 63.09 99 LEU A C 1
ATOM 840 O O . LEU A 1 99 ? 8.993 6.851 -30.387 1.00 63.09 99 LEU A O 1
ATOM 844 N N . ALA A 1 100 ? 9.722 5.940 -28.476 1.00 60.56 100 ALA A N 1
ATOM 845 C CA . ALA A 1 100 ? 9.911 4.608 -29.052 1.00 60.56 100 ALA A CA 1
ATOM 846 C C . ALA A 1 100 ? 8.581 3.897 -29.350 1.00 60.56 100 ALA A C 1
ATOM 848 O O . ALA A 1 100 ? 8.526 3.077 -30.266 1.00 60.56 100 ALA A O 1
ATOM 849 N N . LEU A 1 101 ? 7.514 4.217 -28.608 1.00 62.16 101 LEU A N 1
ATOM 850 C CA . LEU A 1 101 ? 6.177 3.680 -28.864 1.00 62.16 101 LEU A CA 1
ATOM 851 C C . LEU A 1 101 ? 5.459 4.426 -29.988 1.00 62.16 101 LEU A C 1
ATOM 853 O O . LEU A 1 101 ? 4.896 3.771 -30.856 1.00 62.16 101 LEU A O 1
ATOM 857 N N . GLU A 1 102 ? 5.540 5.760 -30.026 1.00 59.75 102 GLU A N 1
ATOM 858 C CA . GLU A 1 102 ? 4.916 6.558 -31.093 1.00 59.75 102 GLU A CA 1
ATOM 859 C C . GLU A 1 102 ? 5.430 6.123 -32.477 1.00 59.75 102 GLU A C 1
ATOM 861 O O . GLU A 1 102 ? 4.656 5.931 -33.408 1.00 59.75 102 GLU A O 1
ATOM 866 N N . ARG A 1 103 ? 6.734 5.840 -32.610 1.00 56.09 103 ARG A N 1
ATOM 867 C CA . ARG A 1 103 ? 7.328 5.373 -33.878 1.00 56.09 103 ARG A CA 1
ATOM 868 C C . ARG A 1 103 ? 6.848 3.993 -34.345 1.00 56.09 103 ARG A C 1
ATOM 870 O O . ARG A 1 103 ? 6.930 3.722 -35.544 1.00 56.09 103 ARG A O 1
ATOM 877 N N . LYS A 1 104 ? 6.359 3.130 -33.443 1.00 58.91 104 LYS A N 1
ATOM 878 C CA . LYS A 1 104 ? 5.802 1.812 -33.800 1.00 58.91 104 LYS A CA 1
ATOM 879 C C . LYS A 1 104 ? 4.544 1.971 -34.655 1.00 58.91 104 LYS A C 1
ATOM 881 O O . LYS A 1 104 ? 4.404 1.268 -35.653 1.00 58.91 104 LYS A O 1
ATOM 886 N N . ASP A 1 105 ? 3.683 2.915 -34.282 1.00 57.44 105 ASP A N 1
ATOM 887 C CA . ASP A 1 105 ? 2.407 3.154 -34.957 1.00 57.44 105 ASP A CA 1
ATOM 888 C C . ASP A 1 105 ? 2.602 3.861 -36.309 1.00 57.44 105 ASP A C 1
ATOM 890 O O . ASP A 1 105 ? 1.858 3.597 -37.250 1.00 57.44 105 ASP A O 1
ATOM 894 N N . PHE A 1 106 ? 3.646 4.688 -36.452 1.00 53.44 106 PHE A N 1
ATOM 895 C CA . PHE A 1 106 ? 3.924 5.409 -37.703 1.00 53.44 106 PHE A CA 1
ATOM 896 C C . PHE A 1 106 ? 4.675 4.598 -38.767 1.00 53.44 106 PHE A C 1
ATOM 898 O O . PHE A 1 106 ? 4.438 4.803 -39.954 1.00 53.44 106 PHE A O 1
ATOM 905 N N . PHE A 1 107 ? 5.590 3.701 -38.379 1.00 55.19 107 PHE A N 1
ATOM 906 C CA . PHE A 1 107 ? 6.488 3.043 -39.341 1.00 55.19 107 PHE A CA 1
ATOM 907 C C . PHE A 1 107 ? 6.420 1.514 -39.337 1.00 55.19 107 PHE A C 1
ATOM 909 O O . PHE A 1 107 ? 7.157 0.885 -40.095 1.00 55.19 107 PHE A O 1
ATOM 916 N N . SER A 1 108 ? 5.581 0.883 -38.501 1.00 61.69 108 SER A N 1
ATOM 917 C CA . SER A 1 108 ? 5.538 -0.584 -38.316 1.00 61.69 108 SER A CA 1
ATOM 918 C C . SER A 1 108 ? 6.904 -1.220 -37.991 1.00 61.69 108 SER A C 1
ATOM 920 O O . SER A 1 108 ? 7.100 -2.428 -38.124 1.00 61.69 108 SER A O 1
ATOM 922 N N . LEU A 1 109 ? 7.866 -0.405 -37.546 1.00 60.81 109 LEU A N 1
ATOM 923 C CA . LEU A 1 109 ? 9.201 -0.848 -37.173 1.00 60.81 109 LEU A CA 1
ATOM 924 C C . LEU A 1 109 ? 9.144 -1.546 -35.806 1.00 60.81 109 LEU A C 1
ATOM 926 O O . LEU A 1 109 ? 8.417 -1.096 -34.911 1.00 60.81 109 LEU A O 1
ATOM 930 N N . PRO A 1 110 ? 9.909 -2.634 -35.607 1.00 66.69 110 PRO A N 1
ATOM 931 C CA . PRO A 1 110 ? 9.995 -3.277 -34.306 1.00 66.69 110 PRO A CA 1
ATOM 932 C C . PRO A 1 110 ? 10.565 -2.287 -33.285 1.00 66.69 110 PRO A C 1
ATOM 934 O O . PRO A 1 110 ? 11.537 -1.583 -33.565 1.00 66.69 110 PRO A O 1
ATOM 937 N N . LEU A 1 111 ? 9.965 -2.241 -32.091 1.00 71.44 111 LEU A N 1
ATOM 938 C CA . LEU A 1 111 ? 10.494 -1.440 -30.986 1.00 71.44 111 LEU A CA 1
ATOM 939 C C . LEU A 1 111 ? 11.972 -1.800 -30.754 1.00 71.44 111 LEU A C 1
ATOM 941 O O . LEU A 1 111 ? 12.286 -2.993 -30.662 1.00 71.44 111 LEU A O 1
ATOM 945 N N . PRO A 1 112 ? 12.873 -0.810 -30.617 1.00 76.81 112 PRO A N 1
ATOM 946 C CA . PRO A 1 112 ? 14.267 -1.056 -30.272 1.00 76.81 112 PRO A CA 1
ATOM 947 C C . PRO A 1 112 ? 14.352 -1.464 -28.796 1.00 76.81 112 PRO A C 1
ATOM 949 O O . PRO A 1 112 ? 14.594 -0.651 -27.908 1.00 76.81 112 PRO A O 1
ATOM 952 N N . LEU A 1 113 ? 14.076 -2.738 -28.524 1.00 84.06 113 LEU A N 1
ATOM 953 C CA . LEU A 1 113 ? 14.168 -3.315 -27.188 1.00 84.06 113 LEU A CA 1
ATOM 954 C C . LEU A 1 113 ? 15.620 -3.648 -26.859 1.00 84.06 113 LEU A C 1
ATOM 956 O O . LEU A 1 113 ? 16.397 -4.028 -27.736 1.00 84.06 113 LEU A O 1
ATOM 960 N N . ALA A 1 114 ? 15.970 -3.562 -25.575 1.00 87.19 114 ALA A N 1
ATOM 961 C CA . ALA A 1 114 ? 17.299 -3.938 -25.114 1.00 87.19 114 ALA A CA 1
ATOM 962 C C . ALA A 1 114 ? 17.622 -5.391 -25.528 1.00 87.19 114 ALA A C 1
ATOM 964 O O . ALA A 1 114 ? 16.783 -6.282 -25.340 1.00 87.19 114 ALA A O 1
ATOM 965 N N . PRO A 1 115 ? 18.832 -5.671 -26.049 1.00 88.81 115 PRO A N 1
ATOM 966 C CA . PRO A 1 115 ? 19.190 -7.005 -26.534 1.00 88.81 115 PRO A CA 1
ATOM 967 C C . PRO A 1 115 ? 19.093 -8.063 -25.427 1.00 88.81 115 PRO A C 1
ATOM 969 O O . PRO A 1 115 ? 18.684 -9.197 -25.681 1.00 88.81 115 PRO A O 1
ATOM 972 N N . GLU A 1 116 ? 19.377 -7.682 -24.180 1.00 91.44 116 GLU A N 1
ATOM 973 C CA . GLU A 1 116 ? 19.190 -8.548 -23.016 1.00 91.44 116 GLU A CA 1
ATOM 974 C C . GLU A 1 116 ? 17.727 -8.921 -22.771 1.00 91.44 116 GLU A C 1
ATOM 976 O O . GLU A 1 116 ? 17.428 -10.070 -22.452 1.00 91.44 116 GLU A O 1
ATOM 981 N N . PHE A 1 117 ? 16.806 -7.968 -22.934 1.00 90.88 117 PHE A N 1
ATOM 982 C CA . PHE A 1 117 ? 15.376 -8.209 -22.753 1.00 90.88 117 PHE A CA 1
ATOM 983 C C . PHE A 1 117 ? 14.863 -9.206 -23.796 1.00 90.88 117 PHE A C 1
ATOM 985 O O . PHE A 1 117 ? 14.208 -10.191 -23.458 1.00 90.88 117 PHE A O 1
ATOM 992 N N . ILE A 1 118 ? 15.258 -9.015 -25.058 1.00 88.88 118 ILE A N 1
ATOM 993 C CA . ILE A 1 118 ? 14.941 -9.944 -26.149 1.00 88.88 118 ILE A CA 1
ATOM 994 C C . ILE A 1 118 ? 15.527 -11.333 -25.862 1.00 88.88 118 ILE A C 1
ATOM 996 O O . ILE A 1 118 ? 14.844 -12.341 -26.050 1.00 88.88 118 ILE A O 1
ATOM 1000 N N . ARG A 1 119 ? 16.779 -11.405 -25.390 1.00 90.94 119 ARG A N 1
ATOM 1001 C CA . ARG A 1 119 ? 17.427 -12.670 -25.020 1.00 90.94 119 ARG A CA 1
ATOM 1002 C C . ARG A 1 119 ? 16.646 -13.396 -23.923 1.00 90.94 119 ARG A C 1
ATOM 1004 O O . ARG A 1 119 ? 16.385 -14.583 -24.079 1.00 90.94 119 ARG A O 1
ATOM 1011 N N . ASN A 1 120 ? 16.218 -12.697 -22.873 1.00 90.31 120 ASN A N 1
ATOM 1012 C CA . ASN A 1 120 ? 15.459 -13.299 -21.772 1.00 90.31 120 ASN A CA 1
ATOM 1013 C C . ASN A 1 120 ? 14.090 -13.818 -22.225 1.00 90.31 120 ASN A C 1
ATOM 1015 O O . ASN A 1 120 ? 13.709 -14.923 -21.852 1.00 90.31 120 ASN A O 1
ATOM 1019 N N . ILE A 1 121 ? 13.396 -13.094 -23.110 1.00 90.19 121 ILE A N 1
ATOM 1020 C CA . ILE A 1 121 ? 12.153 -13.589 -23.723 1.00 90.19 121 ILE A CA 1
ATOM 1021 C C . ILE A 1 121 ? 12.409 -14.874 -24.517 1.00 90.19 121 ILE A C 1
ATOM 1023 O O . ILE A 1 121 ? 11.638 -15.824 -24.417 1.00 90.19 121 ILE A O 1
ATOM 1027 N N . ARG A 1 122 ? 13.497 -14.933 -25.294 1.00 89.62 122 ARG A N 1
ATOM 1028 C CA . ARG A 1 122 ? 13.839 -16.133 -26.075 1.00 89.62 122 ARG A CA 1
ATOM 1029 C C . ARG A 1 122 ? 14.166 -17.333 -25.183 1.00 89.62 122 ARG A C 1
ATOM 1031 O O . ARG A 1 122 ? 13.780 -18.446 -25.526 1.00 89.62 122 ARG A O 1
ATOM 1038 N N . LEU A 1 123 ? 14.831 -17.112 -24.047 1.00 90.81 123 LEU A N 1
ATOM 1039 C CA . LEU A 1 123 ? 15.189 -18.170 -23.093 1.00 90.81 123 LEU A CA 1
ATOM 1040 C C . LEU A 1 123 ? 13.973 -18.801 -22.396 1.00 90.81 123 LEU A C 1
ATOM 1042 O O . LEU A 1 123 ? 14.039 -19.966 -22.019 1.00 90.81 123 LEU A O 1
ATOM 1046 N N . LEU A 1 124 ? 12.852 -18.081 -22.273 1.00 89.88 124 LEU A N 1
ATOM 1047 C CA . LEU A 1 124 ? 11.606 -18.618 -21.704 1.00 89.88 124 LEU A CA 1
ATOM 1048 C C . LEU A 1 124 ? 10.927 -19.676 -22.591 1.00 89.88 124 LEU A C 1
ATOM 1050 O O . LEU A 1 124 ? 10.107 -20.459 -22.109 1.00 89.88 124 LEU A O 1
ATOM 1054 N N . GLY A 1 125 ? 11.246 -19.710 -23.887 1.00 86.94 125 GLY A N 1
ATOM 1055 C CA . GLY A 1 125 ? 10.627 -20.622 -24.844 1.00 86.94 125 GLY A CA 1
ATOM 1056 C C . GLY A 1 125 ? 9.148 -20.316 -25.125 1.00 86.94 125 GLY A C 1
ATOM 1057 O O . GLY A 1 125 ? 8.629 -19.246 -24.820 1.00 86.94 125 GLY A O 1
ATOM 1058 N N . ARG A 1 126 ? 8.448 -21.270 -25.758 1.00 84.81 126 ARG A N 1
ATOM 1059 C CA . ARG A 1 126 ? 7.057 -21.083 -26.228 1.00 84.81 126 ARG A CA 1
ATOM 1060 C C . ARG A 1 126 ? 5.991 -21.246 -25.139 1.00 84.81 126 ARG A C 1
ATOM 1062 O O . ARG A 1 126 ? 4.890 -20.727 -25.294 1.00 84.81 126 ARG A O 1
ATOM 1069 N N . ARG A 1 127 ? 6.271 -22.008 -24.076 1.00 86.94 127 ARG A N 1
ATOM 1070 C CA . ARG A 1 127 ? 5.314 -22.315 -22.995 1.00 86.94 127 ARG A CA 1
ATOM 1071 C C . ARG A 1 127 ? 5.982 -22.227 -21.616 1.00 86.94 127 ARG A C 1
ATOM 1073 O O . ARG A 1 127 ? 6.113 -23.252 -20.951 1.00 86.94 127 ARG A O 1
ATOM 1080 N N . PRO A 1 128 ? 6.404 -21.031 -21.182 1.00 91.31 128 PRO A N 1
ATOM 1081 C CA . PRO A 1 128 ? 6.963 -20.865 -19.848 1.00 91.31 128 PRO A CA 1
ATOM 1082 C C . PRO A 1 128 ? 5.906 -21.095 -18.762 1.00 91.31 128 PRO A C 1
ATOM 1084 O O . PRO A 1 128 ? 4.707 -20.853 -18.968 1.00 91.31 128 PRO A O 1
ATOM 1087 N N . SER A 1 129 ? 6.366 -21.552 -17.599 1.00 90.25 129 SER A N 1
ATOM 1088 C CA . SER A 1 129 ? 5.567 -21.586 -16.368 1.00 90.25 129 SER A CA 1
ATOM 1089 C C . SER A 1 129 ? 5.363 -20.174 -15.804 1.00 90.25 129 SER A C 1
ATOM 1091 O O . SER A 1 129 ? 6.141 -19.261 -16.094 1.00 90.25 129 SER A O 1
ATOM 1093 N N . LEU A 1 130 ? 4.330 -19.982 -14.976 1.00 88.50 130 LEU A N 1
ATOM 1094 C CA . LEU A 1 130 ? 4.062 -18.684 -14.341 1.00 88.50 130 LEU A CA 1
ATOM 1095 C C . LEU A 1 130 ? 5.234 -18.237 -13.453 1.00 88.50 130 LEU A C 1
ATOM 1097 O O . LEU A 1 130 ? 5.610 -17.068 -13.477 1.00 88.50 130 LEU A O 1
ATOM 1101 N N . GLN A 1 131 ? 5.873 -19.173 -12.746 1.00 87.31 131 GLN A N 1
ATOM 1102 C CA . GLN A 1 131 ? 7.054 -18.901 -11.921 1.00 87.31 131 GLN A CA 1
ATOM 1103 C C . GLN A 1 131 ? 8.236 -18.391 -12.753 1.00 87.31 131 GLN A C 1
ATOM 1105 O O . GLN A 1 131 ? 8.825 -17.366 -12.415 1.00 87.31 131 GLN A O 1
ATOM 1110 N N . GLN A 1 132 ? 8.524 -19.025 -13.895 1.00 90.75 132 GLN A N 1
ATOM 1111 C CA . GLN A 1 132 ? 9.600 -18.586 -14.790 1.00 90.75 132 GLN A CA 1
ATOM 1112 C C . GLN A 1 132 ? 9.370 -17.171 -15.329 1.00 90.75 132 GLN A C 1
ATOM 1114 O O . GLN A 1 132 ? 10.328 -16.406 -15.450 1.00 90.75 132 GLN A O 1
ATOM 1119 N N . ILE A 1 133 ? 8.121 -16.811 -15.643 1.00 91.94 133 ILE A N 1
ATOM 1120 C CA . ILE A 1 133 ? 7.769 -15.446 -16.055 1.00 91.94 133 ILE A CA 1
ATOM 1121 C C . ILE A 1 133 ? 8.000 -14.471 -14.896 1.00 91.94 133 ILE A C 1
ATOM 1123 O O . ILE A 1 133 ? 8.601 -13.412 -15.089 1.00 91.94 133 ILE A O 1
ATOM 1127 N N . THR A 1 134 ? 7.556 -14.830 -13.692 1.00 90.31 134 THR A N 1
ATOM 1128 C CA . THR A 1 134 ? 7.710 -13.985 -12.506 1.00 90.31 134 THR A CA 1
ATOM 1129 C C . THR A 1 134 ? 9.176 -13.710 -12.189 1.00 90.31 134 THR A C 1
ATOM 1131 O O . THR A 1 134 ? 9.554 -12.562 -11.969 1.00 90.31 134 THR A O 1
ATOM 1134 N N . GLU A 1 135 ? 10.022 -14.736 -12.213 1.00 90.06 135 GLU A N 1
ATOM 1135 C CA . GLU A 1 135 ? 11.438 -14.620 -11.863 1.00 90.06 135 GLU A CA 1
ATOM 1136 C C . GLU A 1 135 ? 12.267 -13.912 -12.934 1.00 90.06 135 GLU A C 1
ATOM 1138 O O . GLU A 1 135 ? 13.056 -13.026 -12.609 1.00 90.06 135 GLU A O 1
ATOM 1143 N N . ASN A 1 136 ? 12.071 -14.254 -14.211 1.00 90.94 136 ASN A N 1
ATOM 1144 C CA . ASN A 1 136 ? 12.932 -13.755 -15.286 1.00 90.94 136 ASN A CA 1
ATOM 1145 C C . ASN A 1 136 ? 12.443 -12.444 -15.911 1.00 90.94 136 ASN A C 1
ATOM 1147 O O . ASN A 1 136 ? 13.255 -11.702 -16.469 1.00 90.94 136 ASN A O 1
ATOM 1151 N N . LEU A 1 137 ? 11.136 -12.154 -15.849 1.00 91.94 137 LEU A N 1
ATOM 1152 C CA . LEU A 1 137 ? 10.564 -10.925 -16.401 1.00 91.94 137 LEU A CA 1
ATOM 1153 C C . LEU A 1 137 ? 10.075 -9.977 -15.314 1.00 91.94 137 LEU A C 1
ATOM 1155 O O . LEU A 1 137 ? 10.590 -8.868 -15.220 1.00 91.94 137 LEU A O 1
ATOM 1159 N N . ILE A 1 138 ? 9.112 -10.391 -14.488 1.00 91.69 138 ILE A N 1
ATOM 1160 C CA . ILE A 1 138 ? 8.403 -9.458 -13.594 1.00 91.69 138 ILE A CA 1
ATOM 1161 C C . ILE A 1 138 ? 9.330 -8.904 -12.507 1.00 91.69 138 ILE A C 1
ATOM 1163 O O . ILE A 1 138 ? 9.365 -7.694 -12.305 1.00 91.69 138 ILE A O 1
ATOM 1167 N N . LYS A 1 139 ? 10.127 -9.747 -11.841 1.00 90.06 139 LYS A N 1
ATOM 1168 C CA . LYS A 1 139 ? 11.076 -9.291 -10.809 1.00 90.06 139 LYS A CA 1
ATOM 1169 C C . LYS A 1 139 ? 12.198 -8.419 -11.379 1.00 90.06 139 LYS A C 1
ATOM 1171 O O . LYS A 1 139 ? 12.674 -7.526 -10.687 1.00 90.06 139 LYS A O 1
ATOM 1176 N N . LYS A 1 140 ? 12.620 -8.666 -12.626 1.00 91.19 140 LYS A N 1
ATOM 1177 C CA . LYS A 1 140 ? 13.750 -7.962 -13.255 1.00 91.19 140 LYS A CA 1
ATOM 1178 C C . LYS A 1 140 ? 13.346 -6.654 -13.943 1.00 91.19 140 LYS A C 1
ATOM 1180 O O . LYS A 1 140 ? 14.080 -5.677 -13.858 1.00 91.19 140 LYS A O 1
ATOM 1185 N N . TYR A 1 141 ? 12.210 -6.642 -14.637 1.00 90.69 141 TYR A N 1
ATOM 1186 C CA . TYR A 1 141 ? 11.767 -5.525 -15.483 1.00 90.69 141 TYR A CA 1
ATOM 1187 C C . TYR A 1 141 ? 10.477 -4.855 -14.994 1.00 90.69 141 TYR A C 1
ATOM 1189 O O . TYR A 1 141 ? 10.087 -3.824 -15.536 1.00 90.69 141 TYR A O 1
ATOM 1197 N N . GLY A 1 142 ? 9.817 -5.411 -13.978 1.00 90.06 142 GLY A N 1
ATOM 1198 C CA . GLY A 1 142 ? 8.534 -4.926 -13.481 1.00 90.06 142 GLY A CA 1
ATOM 1199 C C . GLY A 1 142 ? 7.337 -5.413 -14.303 1.00 90.06 142 GLY A C 1
ATOM 1200 O O . GLY A 1 142 ? 7.449 -6.213 -15.233 1.00 90.06 142 GLY A O 1
ATOM 1201 N N . THR A 1 143 ? 6.151 -4.933 -13.930 1.00 89.88 143 THR A N 1
ATOM 1202 C CA . THR A 1 143 ? 4.880 -5.241 -14.612 1.00 89.88 143 THR A CA 1
ATOM 1203 C C . THR A 1 143 ? 4.516 -4.212 -15.680 1.00 89.88 143 THR A C 1
ATOM 1205 O O . THR A 1 143 ? 3.779 -4.518 -16.618 1.00 89.88 143 THR A O 1
ATOM 1208 N N . HIS A 1 144 ? 5.052 -2.999 -15.556 1.00 89.19 144 HIS A N 1
ATOM 1209 C CA . HIS A 1 144 ? 4.766 -1.860 -16.416 1.00 89.19 144 HIS A CA 1
ATOM 1210 C C . HIS A 1 144 ? 6.060 -1.175 -16.830 1.00 89.19 144 HIS A C 1
ATOM 1212 O O . HIS A 1 144 ? 7.073 -1.262 -16.141 1.00 89.19 144 HIS A O 1
ATOM 1218 N N . PHE A 1 145 ? 5.994 -0.442 -17.932 1.00 85.88 145 PHE A N 1
ATOM 1219 C CA . PHE A 1 145 ? 7.056 0.445 -18.370 1.00 85.88 145 PHE A CA 1
ATOM 1220 C C . PHE A 1 145 ? 6.513 1.856 -18.592 1.00 85.88 145 PHE A C 1
ATOM 1222 O O . PHE A 1 145 ? 5.306 2.079 -18.716 1.00 85.88 145 PHE A O 1
ATOM 1229 N N . LEU A 1 146 ? 7.429 2.820 -18.610 1.00 82.31 146 LEU A N 1
ATOM 1230 C CA . LEU A 1 146 ? 7.099 4.232 -18.676 1.00 82.31 146 LEU A CA 1
ATOM 1231 C C . LEU A 1 146 ? 6.746 4.663 -20.107 1.00 82.31 146 LEU A C 1
ATOM 1233 O O . LEU A 1 146 ? 7.572 4.546 -21.017 1.00 82.31 146 LEU A O 1
ATOM 1237 N N . LEU A 1 147 ? 5.533 5.191 -20.293 1.00 80.69 147 LEU A N 1
ATOM 1238 C CA . LEU A 1 147 ? 5.074 5.769 -21.560 1.00 80.69 147 LEU A CA 1
ATOM 1239 C C . LEU A 1 147 ? 5.295 7.280 -21.590 1.00 80.69 147 LEU A C 1
ATOM 1241 O O . LEU A 1 147 ? 5.829 7.815 -22.556 1.00 80.69 147 LEU A O 1
ATOM 1245 N N . SER A 1 148 ? 4.931 7.974 -20.520 1.00 78.94 148 SER A N 1
ATOM 1246 C CA . SER A 1 148 ? 5.294 9.375 -20.331 1.00 78.94 148 SER A CA 1
ATOM 1247 C C . SER A 1 148 ? 5.425 9.686 -18.848 1.00 78.94 148 SER A C 1
ATOM 1249 O O . SER A 1 148 ? 4.792 9.048 -18.006 1.00 78.94 148 SER A O 1
ATOM 1251 N N . ALA A 1 149 ? 6.265 10.655 -18.519 1.00 76.12 149 ALA A N 1
ATOM 1252 C CA . ALA A 1 149 ? 6.338 11.218 -17.182 1.00 76.12 149 ALA A CA 1
ATOM 1253 C C . ALA A 1 149 ? 6.586 12.712 -17.262 1.00 76.12 149 ALA A C 1
ATOM 1255 O O . ALA A 1 149 ? 7.254 13.213 -18.166 1.00 76.12 149 ALA A O 1
ATOM 1256 N N . THR A 1 150 ? 6.104 13.413 -16.249 1.00 73.38 150 THR A N 1
ATOM 1257 C CA . THR A 1 150 ? 6.660 14.714 -15.909 1.00 73.38 150 THR A CA 1
ATOM 1258 C C . THR A 1 150 ? 7.912 14.476 -15.076 1.00 73.38 150 THR A C 1
ATOM 1260 O O . THR A 1 150 ? 7.850 13.863 -14.018 1.00 73.38 150 THR A O 1
ATOM 1263 N N . LEU A 1 151 ? 9.049 14.922 -15.586 1.00 70.50 151 LEU A N 1
ATOM 1264 C CA . LEU A 1 151 ? 10.309 15.013 -14.874 1.00 70.50 151 LEU A CA 1
ATOM 1265 C C . LEU A 1 151 ? 10.413 16.391 -14.232 1.00 70.50 151 LEU A C 1
ATOM 1267 O O . LEU A 1 151 ? 10.071 17.399 -14.850 1.00 70.50 151 LEU A O 1
ATOM 1271 N N . GLY A 1 152 ? 10.914 16.455 -13.010 1.00 67.25 152 GLY A N 1
ATOM 1272 C CA . GLY A 1 152 ? 11.058 17.725 -12.323 1.00 67.25 152 GLY A CA 1
ATOM 1273 C C . GLY A 1 152 ? 11.973 17.637 -11.123 1.00 67.25 152 GLY A C 1
ATOM 1274 O O . GLY A 1 152 ? 12.451 16.561 -10.760 1.00 67.25 152 GLY A O 1
ATOM 1275 N N . GLY A 1 153 ? 12.231 18.802 -10.543 1.00 70.44 153 GLY A N 1
ATOM 1276 C CA . GLY A 1 153 ? 12.813 18.903 -9.216 1.00 70.44 153 GLY A CA 1
ATOM 1277 C C . GLY A 1 153 ? 11.781 19.393 -8.224 1.00 70.44 153 GLY A C 1
ATOM 1278 O O . GLY A 1 153 ? 11.061 20.351 -8.505 1.00 70.44 153 GLY A O 1
ATOM 1279 N N . GLU A 1 154 ? 11.732 18.727 -7.079 1.00 72.31 154 GLU A N 1
ATOM 1280 C CA . GLU A 1 154 ? 10.863 19.043 -5.959 1.00 72.31 154 GLU A CA 1
ATOM 1281 C C . GLU A 1 154 ? 11.727 19.302 -4.726 1.00 72.31 154 GLU A C 1
ATOM 1283 O O . GLU A 1 154 ? 12.597 18.504 -4.365 1.00 72.31 154 GLU A O 1
ATOM 1288 N N . GLU A 1 155 ? 11.458 20.412 -4.058 1.00 77.56 155 GLU A N 1
ATOM 1289 C CA . GLU A 1 155 ? 11.878 20.642 -2.685 1.00 77.56 155 GLU A CA 1
ATOM 1290 C C . GLU A 1 155 ? 10.639 20.662 -1.813 1.00 77.56 155 GLU A C 1
ATOM 1292 O O . GLU A 1 155 ? 9.715 21.438 -2.056 1.00 77.56 155 GLU A O 1
ATOM 1297 N N . SER A 1 156 ? 10.618 19.812 -0.794 1.00 80.62 156 SER A N 1
ATOM 1298 C CA . SER A 1 156 ? 9.540 19.791 0.175 1.00 80.62 156 SER A CA 1
ATOM 1299 C C . SER A 1 156 ? 10.052 19.782 1.605 1.00 80.62 156 SER A C 1
ATOM 1301 O O . SER A 1 156 ? 10.978 19.054 1.968 1.00 80.62 156 SER A O 1
ATOM 1303 N N . LEU A 1 157 ? 9.390 20.586 2.427 1.00 86.38 157 LEU A N 1
ATOM 1304 C CA . LEU A 1 157 ? 9.508 20.617 3.868 1.00 86.38 157 LEU A CA 1
ATOM 1305 C C . LEU A 1 157 ? 8.296 19.896 4.460 1.00 86.38 157 LEU A C 1
ATOM 1307 O O . LEU A 1 157 ? 7.157 20.353 4.335 1.00 86.38 157 LEU A O 1
ATOM 1311 N N . THR A 1 158 ? 8.536 18.774 5.133 1.00 87.88 158 THR A N 1
ATOM 1312 C CA . THR A 1 158 ? 7.516 18.068 5.913 1.00 87.88 158 THR A CA 1
ATOM 1313 C C . THR A 1 158 ? 7.726 18.331 7.402 1.00 87.88 158 THR A C 1
ATOM 1315 O O . THR A 1 158 ? 8.811 18.109 7.934 1.00 87.88 158 THR A O 1
ATOM 1318 N N . ILE A 1 159 ? 6.676 18.775 8.091 1.00 89.56 159 ILE A N 1
ATOM 1319 C CA . ILE A 1 159 ? 6.657 19.005 9.535 1.00 89.56 159 ILE A CA 1
ATOM 1320 C C . ILE A 1 159 ? 5.561 18.145 10.163 1.00 89.56 159 ILE A C 1
ATOM 1322 O O . ILE A 1 159 ? 4.369 18.343 9.922 1.00 89.56 159 ILE A O 1
ATOM 1326 N N . PHE A 1 160 ? 5.967 17.202 11.002 1.00 89.44 160 PHE A N 1
ATOM 1327 C CA . PHE A 1 160 ? 5.073 16.430 11.856 1.00 89.44 160 PHE A CA 1
ATOM 1328 C C . PHE A 1 160 ? 4.910 17.135 13.194 1.00 89.44 160 PHE A C 1
ATOM 1330 O O . PHE A 1 160 ? 5.891 17.584 13.780 1.00 89.44 160 PHE A O 1
ATOM 1337 N N . VAL A 1 161 ? 3.676 17.225 13.679 1.00 89.94 161 VAL A N 1
ATOM 1338 C CA . VAL A 1 161 ? 3.307 18.051 14.827 1.00 89.94 161 VAL A CA 1
ATOM 1339 C C . VAL A 1 161 ? 2.513 17.238 15.846 1.00 89.94 161 VAL A C 1
ATOM 1341 O O . VAL A 1 161 ? 1.480 16.638 15.530 1.00 89.94 161 VAL A O 1
ATOM 1344 N N . ASP A 1 162 ? 2.987 17.246 17.090 1.00 88.56 162 ASP A N 1
ATOM 1345 C CA . ASP A 1 162 ? 2.267 16.761 18.264 1.00 88.56 162 ASP A CA 1
ATOM 1346 C C . ASP A 1 162 ? 1.497 17.929 18.894 1.00 88.56 162 ASP A C 1
ATOM 1348 O O . ASP A 1 162 ? 2.031 18.742 19.658 1.00 88.56 162 ASP A O 1
ATOM 1352 N N . LYS A 1 163 ? 0.203 18.004 18.565 1.00 82.50 163 LYS A N 1
ATOM 1353 C CA . LYS A 1 163 ? -0.711 19.037 19.070 1.00 82.50 163 LYS A CA 1
ATOM 1354 C C . LYS A 1 163 ? -0.751 19.106 20.600 1.00 82.50 163 LYS A C 1
ATOM 1356 O O . LYS A 1 163 ? -0.919 20.197 21.134 1.00 82.50 163 LYS A O 1
ATOM 1361 N N . ARG A 1 164 ? -0.569 17.982 21.305 1.00 80.69 164 ARG A N 1
ATOM 1362 C CA . ARG A 1 164 ? -0.689 17.916 22.772 1.00 80.69 164 ARG A CA 1
ATOM 1363 C C . ARG A 1 164 ? 0.494 18.587 23.459 1.00 80.69 164 ARG A C 1
ATOM 1365 O O . ARG A 1 164 ? 0.320 19.283 24.454 1.00 80.69 164 ARG A O 1
ATOM 1372 N N . LYS A 1 165 ? 1.706 18.389 22.935 1.00 78.88 165 LYS A N 1
ATOM 1373 C CA . LYS A 1 165 ? 2.928 18.995 23.492 1.00 78.88 165 LYS A CA 1
ATOM 1374 C C . LYS A 1 165 ? 3.026 20.490 23.200 1.00 78.88 165 LYS A C 1
ATOM 1376 O O . LYS A 1 165 ? 3.544 21.231 24.032 1.00 78.88 165 LYS A O 1
ATOM 1381 N N . LEU A 1 166 ? 2.497 20.934 22.059 1.00 73.88 166 LEU A N 1
ATOM 1382 C CA . LEU A 1 166 ? 2.411 22.357 21.721 1.00 73.88 166 LEU A CA 1
ATOM 1383 C C . LEU A 1 166 ? 1.378 23.100 22.575 1.00 73.88 166 LEU A C 1
ATOM 1385 O O . LEU A 1 166 ? 1.687 24.179 23.075 1.00 73.88 166 LEU A O 1
ATOM 1389 N N . SER A 1 167 ? 0.195 22.521 22.812 1.00 65.44 167 SER A N 1
ATOM 1390 C CA . SER A 1 167 ? -0.837 23.169 23.635 1.00 65.44 167 SER A CA 1
ATOM 1391 C C . SER A 1 167 ? -0.442 23.264 25.114 1.00 65.44 167 SER A C 1
ATOM 1393 O O . SER A 1 167 ? -0.612 24.314 25.726 1.00 65.44 167 SER A O 1
ATOM 1395 N N . ARG A 1 168 ? 0.186 22.220 25.681 1.00 63.22 168 ARG A N 1
ATOM 1396 C CA . ARG A 1 168 ? 0.575 22.193 27.108 1.00 63.22 168 ARG A CA 1
ATOM 1397 C C . ARG A 1 168 ? 1.574 23.284 27.503 1.00 63.22 168 ARG A C 1
ATOM 1399 O O . ARG A 1 168 ? 1.604 23.695 28.657 1.00 63.22 168 ARG A O 1
ATOM 1406 N N . LYS A 1 169 ? 2.420 23.733 26.569 1.00 57.53 169 LYS A N 1
ATOM 1407 C CA . LYS A 1 169 ? 3.413 24.791 26.825 1.00 57.53 169 LYS A CA 1
ATOM 1408 C C . LYS A 1 169 ? 2.845 26.196 26.600 1.00 57.53 169 LYS A C 1
ATOM 1410 O O . LYS A 1 169 ? 3.342 27.134 27.214 1.00 57.53 169 LYS A O 1
ATOM 1415 N N . ALA A 1 170 ? 1.795 26.332 25.784 1.00 53.19 170 ALA A N 1
ATOM 1416 C CA . ALA A 1 170 ? 1.048 27.583 25.652 1.00 53.19 170 ALA A CA 1
ATOM 1417 C C . ALA A 1 170 ? 0.317 27.943 26.961 1.00 53.19 170 ALA A C 1
ATOM 1419 O O . ALA A 1 170 ? 0.337 29.100 27.366 1.00 53.19 170 ALA A O 1
ATOM 1420 N N . GLU A 1 171 ? -0.230 26.949 27.669 1.00 47.59 171 GLU A N 1
ATOM 1421 C CA . GLU A 1 171 ? -0.901 27.136 28.968 1.00 47.59 171 GLU A CA 1
ATOM 1422 C C . GLU A 1 171 ? 0.079 27.277 30.149 1.00 47.59 171 GLU A C 1
ATOM 1424 O O . GLU A 1 171 ? -0.199 27.981 31.112 1.00 47.59 171 GLU A O 1
ATOM 1429 N N . ALA A 1 172 ? 1.266 26.663 30.080 1.00 52.06 172 ALA A N 1
ATOM 1430 C CA . ALA A 1 172 ? 2.295 26.820 31.116 1.00 52.06 172 ALA A CA 1
ATOM 1431 C C . ALA A 1 172 ? 2.981 28.205 31.097 1.00 52.06 172 ALA A C 1
ATOM 1433 O O . ALA A 1 172 ? 3.621 28.589 32.073 1.00 52.06 172 ALA A O 1
ATOM 1434 N N . GLY A 1 173 ? 2.853 28.958 29.998 1.00 50.03 173 GLY A N 1
ATOM 1435 C CA . GLY A 1 173 ? 3.440 30.292 29.837 1.00 50.03 173 GLY A CA 1
ATOM 1436 C C . GLY A 1 173 ? 2.716 31.413 30.590 1.00 50.03 173 GLY A C 1
ATOM 1437 O O . GLY A 1 173 ? 3.244 32.519 30.656 1.00 50.03 173 GLY A O 1
ATOM 1438 N N . SER A 1 174 ? 1.539 31.160 31.175 1.00 45.12 174 SER A N 1
ATOM 1439 C CA . SER A 1 174 ? 0.751 32.180 31.884 1.00 45.12 174 SER A CA 1
ATOM 1440 C C . SER A 1 174 ? 0.974 32.226 33.402 1.00 45.12 174 SER A C 1
ATOM 1442 O O . SER A 1 174 ? 0.328 33.024 34.074 1.00 45.12 174 SER A O 1
ATOM 1444 N N . LEU A 1 175 ? 1.869 31.398 33.963 1.00 47.09 175 LEU A N 1
ATOM 1445 C CA . LEU A 1 175 ? 2.060 31.271 35.421 1.00 47.09 175 LEU A CA 1
ATOM 1446 C C . LEU A 1 175 ? 3.496 31.515 35.922 1.00 47.09 175 LEU A C 1
ATOM 1448 O O . LEU A 1 175 ? 3.752 31.364 37.114 1.00 47.09 175 LEU A O 1
ATOM 1452 N N . SER A 1 176 ? 4.438 31.933 35.072 1.00 39.28 176 SER A N 1
ATOM 1453 C CA . SER A 1 176 ? 5.808 32.238 35.515 1.00 39.28 176 SER A CA 1
ATOM 1454 C C . SER A 1 176 ? 6.341 33.528 34.893 1.00 39.28 176 SER A C 1
ATOM 1456 O O . SER A 1 176 ? 6.855 33.530 33.775 1.00 39.28 176 SER A O 1
ATOM 1458 N N . GLY A 1 177 ? 6.237 34.628 35.642 1.00 45.81 177 GLY A N 1
ATOM 1459 C CA . GLY A 1 177 ? 7.005 35.844 35.389 1.00 45.81 177 GLY A CA 1
ATOM 1460 C C . GLY A 1 177 ? 8.476 35.615 35.740 1.00 45.81 177 GLY A C 1
ATOM 1461 O O . GLY A 1 177 ? 8.810 35.390 36.898 1.00 45.81 177 GLY A O 1
ATOM 1462 N N . GLY A 1 178 ? 9.352 35.654 34.739 1.00 37.22 178 GLY A N 1
ATOM 1463 C CA . GLY A 1 178 ? 10.799 35.540 34.918 1.00 37.22 178 GLY A CA 1
ATOM 1464 C C . GLY A 1 178 ? 11.515 35.616 33.574 1.00 37.22 178 GLY A C 1
ATOM 1465 O O . GLY A 1 178 ? 11.316 34.763 32.715 1.00 37.22 178 GLY A O 1
ATOM 1466 N N . GLY A 1 179 ? 12.297 36.678 33.378 1.00 44.81 179 GLY A N 1
ATOM 1467 C CA . GLY A 1 179 ? 12.906 37.062 32.108 1.00 44.81 179 GLY A CA 1
ATOM 1468 C C . GLY A 1 179 ? 13.803 35.993 31.482 1.00 44.81 179 GLY A C 1
ATOM 1469 O O . GLY A 1 179 ? 14.846 35.629 32.012 1.00 44.81 179 GLY A O 1
ATOM 1470 N N . GLY A 1 180 ? 13.405 35.564 30.292 1.00 40.47 180 GLY A N 1
ATOM 1471 C CA . GLY A 1 180 ? 14.199 34.813 29.331 1.00 40.47 180 GLY A CA 1
ATOM 1472 C C . GLY A 1 180 ? 13.369 34.728 28.059 1.00 40.47 180 GLY A C 1
ATOM 1473 O O . GLY A 1 180 ? 12.210 34.326 28.128 1.00 40.47 180 GLY A O 1
ATOM 1474 N N . SER A 1 181 ? 13.911 35.171 26.921 1.00 48.88 181 SER A N 1
ATOM 1475 C CA . SER A 1 181 ? 13.227 35.185 25.617 1.00 48.88 181 SER A CA 1
ATOM 1476 C C . SER A 1 181 ? 12.993 33.758 25.104 1.00 48.88 181 SER A C 1
ATOM 1478 O O . SER A 1 181 ? 13.610 33.290 24.153 1.00 48.88 181 SER A O 1
ATOM 1480 N N . ASN A 1 182 ? 12.112 33.027 25.777 1.00 47.97 182 ASN A N 1
ATOM 1481 C CA . ASN A 1 182 ? 11.569 31.768 25.316 1.00 47.97 182 ASN A CA 1
ATOM 1482 C C . ASN A 1 182 ? 10.311 32.119 24.542 1.00 47.97 182 ASN A C 1
ATOM 1484 O O . ASN A 1 182 ? 9.219 32.165 25.104 1.00 47.97 182 ASN A O 1
ATOM 1488 N N . THR A 1 183 ? 10.479 32.403 23.249 1.00 54.78 183 THR A N 1
ATOM 1489 C CA . THR A 1 183 ? 9.357 32.558 22.324 1.00 54.78 183 THR A CA 1
ATOM 1490 C C . THR A 1 183 ? 8.476 31.322 22.452 1.00 54.78 183 THR A C 1
ATOM 1492 O O . THR A 1 183 ? 8.882 30.223 22.062 1.00 54.78 183 THR A O 1
ATOM 1495 N N . THR A 1 184 ? 7.303 31.477 23.056 1.00 59.97 184 THR A N 1
ATOM 1496 C CA . THR A 1 184 ? 6.285 30.436 23.108 1.00 59.97 184 THR A CA 1
ATOM 1497 C C . THR A 1 184 ? 5.914 30.109 21.665 1.00 59.97 184 THR A C 1
ATOM 1499 O O . THR A 1 184 ? 5.435 30.955 20.915 1.00 59.97 184 THR A O 1
ATOM 1502 N N . VAL A 1 185 ? 6.240 28.894 21.226 1.00 67.81 185 VAL A N 1
ATOM 1503 C CA . VAL A 1 185 ? 6.000 28.481 19.841 1.00 67.81 185 VAL A CA 1
ATOM 1504 C C . VAL A 1 185 ? 4.526 28.119 19.717 1.00 67.81 185 VAL A C 1
ATOM 1506 O O . VAL A 1 185 ? 4.097 27.065 20.185 1.00 67.81 185 VAL A O 1
ATOM 1509 N N . SER A 1 186 ? 3.750 29.021 19.125 1.00 77.12 186 SER A N 1
ATOM 1510 C CA . SER A 1 186 ? 2.357 28.789 18.745 1.00 77.12 186 SER A CA 1
ATOM 1511 C C . SER A 1 186 ? 2.269 28.039 17.411 1.00 77.12 186 SER A C 1
ATOM 1513 O O . SER A 1 186 ? 3.220 27.994 16.628 1.00 77.12 186 SER A O 1
ATOM 1515 N N . LEU A 1 187 ? 1.105 27.458 17.111 1.00 80.94 187 LEU A N 1
ATOM 1516 C CA . LEU A 1 187 ? 0.881 26.817 15.811 1.00 80.94 187 LEU A CA 1
ATOM 1517 C C . LEU A 1 187 ? 1.006 27.822 14.647 1.00 80.94 187 LEU A C 1
ATOM 1519 O O . LEU A 1 187 ? 1.541 27.484 13.595 1.00 80.94 187 LEU A O 1
ATOM 1523 N N . GLU A 1 188 ? 0.573 29.063 14.863 1.00 80.94 188 GLU A N 1
ATOM 1524 C CA . GLU A 1 188 ? 0.627 30.148 13.876 1.00 80.94 188 GLU A CA 1
ATOM 1525 C C . GLU A 1 188 ? 2.062 30.590 13.573 1.00 80.94 188 GLU A C 1
ATOM 1527 O O . GLU A 1 188 ? 2.428 30.742 12.409 1.00 80.94 188 GLU A O 1
ATOM 1532 N N . THR A 1 189 ? 2.910 30.728 14.599 1.00 83.62 189 THR A N 1
ATOM 1533 C CA . THR A 1 189 ? 4.337 31.039 14.393 1.00 83.62 189 THR A CA 1
ATOM 1534 C C . THR A 1 189 ? 5.047 29.926 13.629 1.00 83.62 189 THR A C 1
ATOM 1536 O O . THR A 1 189 ? 5.921 30.201 12.809 1.00 83.62 189 THR A O 1
ATOM 1539 N N . LEU A 1 190 ? 4.636 28.672 13.827 1.00 86.19 190 LEU A N 1
ATOM 1540 C CA . LEU A 1 190 ? 5.159 27.552 13.058 1.00 86.19 190 LEU A CA 1
ATOM 1541 C C . LEU A 1 190 ? 4.721 27.591 11.588 1.00 86.19 190 LEU A C 1
ATOM 1543 O O . LEU A 1 190 ? 5.533 27.301 10.716 1.00 86.19 190 LEU A O 1
ATOM 1547 N N . HIS A 1 191 ? 3.480 27.991 11.295 1.00 83.94 191 HIS A N 1
ATOM 1548 C CA . HIS A 1 191 ? 3.018 28.210 9.917 1.00 83.94 191 HIS A CA 1
ATOM 1549 C C . HIS A 1 191 ? 3.736 29.374 9.237 1.00 83.94 191 HIS A C 1
ATOM 1551 O O . HIS A 1 191 ? 4.128 29.238 8.083 1.00 83.94 191 HIS A O 1
ATOM 1557 N N . GLN A 1 192 ? 3.968 30.480 9.946 1.00 86.31 192 GLN A N 1
ATOM 1558 C CA . GLN A 1 192 ? 4.728 31.616 9.415 1.00 86.31 192 GLN A CA 1
ATOM 1559 C C . GLN A 1 192 ? 6.179 31.236 9.102 1.00 86.31 192 GLN A C 1
ATOM 1561 O O . GLN A 1 192 ? 6.675 31.562 8.026 1.00 86.31 192 GLN A O 1
ATOM 1566 N N . LEU A 1 193 ? 6.838 30.493 9.998 1.00 87.06 193 LEU A N 1
ATOM 1567 C CA . LEU A 1 193 ? 8.176 29.950 9.744 1.00 87.06 193 LEU A CA 1
ATOM 1568 C C . LEU A 1 193 ? 8.167 28.979 8.563 1.00 87.06 193 LEU A C 1
ATOM 1570 O O . LEU A 1 193 ? 9.037 29.025 7.706 1.00 87.06 193 LEU A O 1
ATOM 1574 N N . ALA A 1 194 ? 7.168 28.108 8.476 1.00 85.62 194 ALA A N 1
ATOM 1575 C CA . ALA A 1 194 ? 7.071 27.178 7.363 1.00 85.62 194 ALA A CA 1
ATOM 1576 C C . ALA A 1 194 ? 6.833 27.912 6.023 1.00 85.62 194 ALA A C 1
ATOM 1578 O O . ALA A 1 194 ? 7.366 27.498 4.997 1.00 85.62 194 ALA A O 1
ATOM 1579 N N . ALA A 1 195 ? 6.113 29.039 6.030 1.00 85.00 195 ALA A N 1
ATOM 1580 C CA . ALA A 1 195 ? 5.934 29.899 4.862 1.00 85.00 195 ALA A CA 1
ATOM 1581 C C . ALA A 1 195 ? 7.219 30.651 4.459 1.00 85.00 195 ALA A C 1
ATOM 1583 O O . ALA A 1 195 ? 7.455 30.851 3.267 1.00 85.00 195 ALA A O 1
ATOM 1584 N N . SER A 1 196 ? 8.080 31.030 5.414 1.00 87.44 196 SER A N 1
ATOM 1585 C CA . SER A 1 196 ? 9.362 31.693 5.119 1.00 87.44 196 SER A CA 1
ATOM 1586 C C . SER A 1 196 ? 10.422 30.756 4.539 1.00 87.44 196 SER A C 1
ATOM 1588 O O . SER A 1 196 ? 11.430 31.233 4.021 1.00 87.44 196 SER A O 1
ATOM 1590 N N . TYR A 1 197 ? 10.194 29.440 4.577 1.00 86.31 197 TYR A N 1
ATOM 1591 C CA . TYR A 1 197 ? 11.140 28.422 4.122 1.00 86.31 197 TYR A CA 1
ATOM 1592 C C . TYR A 1 197 ? 11.658 28.654 2.694 1.00 86.31 197 TYR A C 1
ATOM 1594 O O . TYR A 1 197 ? 12.858 28.562 2.459 1.00 86.31 197 TYR A O 1
ATOM 1602 N N . PHE A 1 198 ? 10.787 29.012 1.742 1.00 80.88 198 PHE A N 1
ATOM 1603 C CA . PHE A 1 198 ? 11.215 29.241 0.353 1.00 80.88 198 PHE A CA 1
ATOM 1604 C C . PHE A 1 198 ? 11.887 30.596 0.113 1.00 80.88 198 PHE A C 1
ATOM 1606 O O . PHE A 1 198 ? 12.445 30.805 -0.964 1.00 80.88 198 PHE A O 1
ATOM 1613 N N . ILE A 1 199 ? 11.806 31.513 1.079 1.00 85.00 199 ILE A N 1
ATOM 1614 C CA . ILE A 1 199 ? 12.422 32.842 1.008 1.00 85.00 199 ILE A CA 1
ATOM 1615 C C . ILE A 1 199 ? 13.811 32.793 1.647 1.00 85.00 199 ILE A C 1
ATOM 1617 O O . ILE A 1 199 ? 14.781 33.235 1.041 1.00 85.00 199 ILE A O 1
ATOM 1621 N N . ASP A 1 200 ? 13.911 32.219 2.847 1.00 86.25 200 ASP A N 1
ATOM 1622 C CA . ASP A 1 200 ? 15.158 32.090 3.598 1.00 86.25 200 ASP A CA 1
ATOM 1623 C C . ASP A 1 200 ? 15.266 30.690 4.216 1.00 86.25 200 ASP A C 1
ATOM 1625 O O . ASP A 1 200 ? 14.911 30.435 5.374 1.00 86.25 200 ASP A O 1
ATOM 1629 N N . ARG A 1 201 ? 15.733 29.757 3.385 1.00 83.62 201 ARG A N 1
ATOM 1630 C CA . ARG A 1 201 ? 15.783 28.323 3.682 1.00 83.62 201 ARG A CA 1
ATOM 1631 C C . ARG A 1 201 ? 16.645 28.012 4.899 1.00 83.62 201 ARG A C 1
ATOM 1633 O O . ARG A 1 201 ? 16.206 27.322 5.818 1.00 83.62 201 ARG A O 1
ATOM 1640 N N . GLU A 1 202 ? 17.881 28.504 4.910 1.00 84.88 202 GLU A N 1
ATOM 1641 C CA . GLU A 1 202 ? 18.859 28.130 5.931 1.00 84.88 202 GLU A CA 1
ATOM 1642 C C . GLU A 1 202 ? 18.496 28.666 7.310 1.00 84.88 202 GLU A C 1
ATOM 1644 O O . GLU A 1 202 ? 18.642 27.942 8.299 1.00 84.88 202 GLU A O 1
ATOM 1649 N N . SER A 1 203 ? 18.027 29.914 7.397 1.00 87.25 203 SER A N 1
ATOM 1650 C CA . SER A 1 203 ? 17.628 30.482 8.684 1.00 87.25 203 SER A CA 1
ATOM 1651 C C . SER A 1 203 ? 16.358 29.808 9.209 1.00 87.25 203 SER A C 1
ATOM 1653 O O . SER A 1 203 ? 16.282 29.474 10.396 1.00 87.25 203 SER A O 1
ATOM 1655 N N . THR A 1 204 ? 15.406 29.515 8.315 1.00 88.69 204 THR A N 1
ATOM 1656 C CA . THR A 1 204 ? 14.159 28.829 8.654 1.00 88.69 204 THR A CA 1
ATOM 1657 C C . THR A 1 204 ? 14.435 27.416 9.165 1.00 88.69 204 THR A C 1
ATOM 1659 O O . THR A 1 204 ? 13.942 27.055 10.234 1.00 88.69 204 THR A O 1
ATOM 1662 N N . LEU A 1 205 ? 15.263 26.625 8.472 1.00 87.19 205 LEU A N 1
ATOM 1663 C CA . LEU A 1 205 ? 15.623 25.270 8.909 1.00 87.19 205 LEU A CA 1
ATOM 1664 C C . LEU A 1 205 ? 16.372 25.267 10.235 1.00 87.19 205 LEU A C 1
ATOM 1666 O O . LEU A 1 205 ? 16.035 24.478 11.117 1.00 87.19 205 LEU A O 1
ATOM 1670 N N . ARG A 1 206 ? 17.342 26.173 10.415 1.00 89.06 206 ARG A N 1
ATOM 1671 C CA . ARG A 1 206 ? 18.032 26.333 11.703 1.00 89.06 206 ARG A CA 1
ATOM 1672 C C . ARG A 1 206 ? 17.022 26.582 12.822 1.00 89.06 206 ARG A C 1
ATOM 1674 O O . ARG A 1 206 ? 17.047 25.895 13.842 1.00 89.06 206 ARG A O 1
ATOM 1681 N N . ARG A 1 207 ? 16.081 27.507 12.616 1.00 88.75 207 ARG A N 1
ATOM 1682 C CA . ARG A 1 207 ? 15.052 27.844 13.608 1.00 88.75 207 ARG A CA 1
ATOM 1683 C C . ARG A 1 207 ? 14.090 26.686 13.878 1.00 88.75 207 ARG A C 1
ATOM 1685 O O . ARG A 1 207 ? 13.775 26.416 15.034 1.00 88.75 207 ARG A O 1
ATOM 1692 N N . LEU A 1 208 ? 13.676 25.961 12.844 1.00 89.31 208 LEU A N 1
ATOM 1693 C CA . LEU A 1 208 ? 12.840 24.767 12.959 1.00 89.31 208 LEU A CA 1
ATOM 1694 C C . LEU A 1 208 ? 13.544 23.632 13.721 1.00 89.31 208 LEU A C 1
ATOM 1696 O O . LEU A 1 208 ? 12.935 23.021 14.599 1.00 89.31 208 LEU A O 1
ATOM 1700 N N . HIS A 1 209 ? 14.832 23.390 13.466 1.00 88.12 209 HIS A N 1
ATOM 1701 C CA . HIS A 1 209 ? 15.622 22.411 14.218 1.00 88.12 209 HIS A CA 1
ATOM 1702 C C . HIS A 1 209 ? 15.818 22.818 15.680 1.00 88.12 209 HIS A C 1
ATOM 1704 O O . HIS A 1 209 ? 15.698 21.970 16.566 1.00 88.12 209 HIS A O 1
ATOM 1710 N N . HIS A 1 210 ? 16.029 24.108 15.962 1.00 89.44 210 HIS A N 1
ATOM 1711 C CA . HIS A 1 210 ? 16.045 24.602 17.339 1.00 89.44 210 HIS A CA 1
ATOM 1712 C C . HIS A 1 210 ? 14.723 24.316 18.061 1.00 89.44 210 HIS A C 1
ATOM 1714 O O . HIS A 1 210 ? 14.743 23.828 19.189 1.00 89.44 210 HIS A O 1
ATOM 1720 N N . ILE A 1 211 ? 13.576 24.544 17.412 1.00 86.50 211 ILE A N 1
ATOM 1721 C CA . ILE A 1 211 ? 12.259 24.232 17.989 1.00 86.50 211 ILE A CA 1
ATOM 1722 C C . ILE A 1 211 ? 12.097 22.721 18.195 1.00 86.50 211 ILE A C 1
A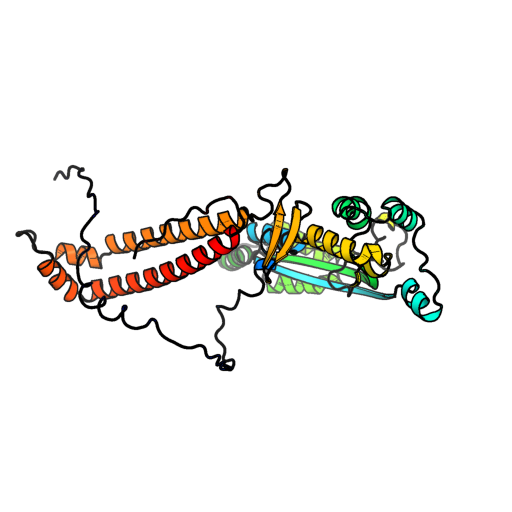TOM 1724 O O . ILE A 1 211 ? 11.626 22.301 19.254 1.00 86.50 211 ILE A O 1
ATOM 1728 N N . GLN A 1 212 ? 12.506 21.900 17.224 1.00 87.69 212 GLN A N 1
ATOM 1729 C CA . GLN A 1 212 ? 12.474 20.441 17.329 1.00 87.69 212 GLN A CA 1
ATOM 1730 C C . GLN A 1 212 ? 13.266 19.945 18.546 1.00 87.69 212 GLN A C 1
ATOM 1732 O O . GLN A 1 212 ? 12.739 19.148 19.319 1.00 87.69 212 GLN A O 1
ATOM 1737 N N . ILE A 1 213 ? 14.485 20.447 18.762 1.00 84.88 213 ILE A N 1
ATOM 1738 C CA . ILE A 1 213 ? 15.329 20.065 19.906 1.00 84.88 213 ILE A CA 1
ATOM 1739 C C . ILE A 1 213 ? 14.745 20.600 21.221 1.00 84.88 213 ILE A C 1
ATOM 1741 O O . ILE A 1 213 ? 14.651 19.866 22.200 1.00 84.88 213 ILE A O 1
ATOM 1745 N N . ALA A 1 214 ? 14.310 21.863 21.250 1.00 85.38 214 ALA A N 1
ATOM 1746 C CA . ALA A 1 214 ? 13.857 22.526 22.474 1.00 85.38 214 ALA A CA 1
ATOM 1747 C C . ALA A 1 214 ? 12.475 22.062 22.967 1.00 85.38 214 ALA A C 1
ATOM 1749 O O . ALA A 1 214 ? 12.152 22.215 24.147 1.00 85.38 214 ALA A O 1
ATOM 1750 N N . THR A 1 215 ? 11.621 21.560 22.072 1.00 80.69 215 THR A N 1
ATOM 1751 C CA . THR A 1 215 ? 10.236 21.192 22.413 1.00 80.69 215 THR A CA 1
ATOM 1752 C C . THR A 1 215 ? 9.929 19.716 22.213 1.00 80.69 215 THR A C 1
ATOM 1754 O O . THR A 1 215 ? 8.992 19.220 22.837 1.00 80.69 215 THR A O 1
ATOM 1757 N N . ALA A 1 216 ? 10.654 19.025 21.325 1.00 82.69 216 ALA A N 1
ATOM 1758 C CA . ALA A 1 216 ? 10.317 17.686 20.833 1.00 82.69 216 ALA A CA 1
ATOM 1759 C C . ALA A 1 216 ? 8.848 17.539 20.374 1.00 82.69 216 ALA A C 1
ATOM 1761 O O . ALA A 1 216 ? 8.329 16.426 20.269 1.00 82.69 216 ALA A O 1
ATOM 1762 N N . ALA A 1 217 ? 8.158 18.659 20.133 1.00 85.12 217 ALA A N 1
ATOM 1763 C CA . ALA A 1 217 ? 6.757 18.696 19.736 1.00 85.12 217 ALA A CA 1
ATOM 1764 C C . ALA A 1 217 ? 6.604 18.652 18.215 1.00 85.12 217 ALA A C 1
ATOM 1766 O O . ALA A 1 217 ? 5.508 18.416 17.708 1.00 85.12 217 ALA A O 1
ATOM 1767 N N . ILE A 1 218 ? 7.706 18.862 17.493 1.00 88.44 218 ILE A N 1
ATOM 1768 C CA . ILE A 1 218 ? 7.750 18.802 16.041 1.00 88.44 218 ILE A CA 1
ATOM 1769 C C . ILE A 1 218 ? 8.881 17.905 15.561 1.00 88.44 218 ILE A C 1
ATOM 1771 O O . ILE A 1 218 ? 9.920 17.805 16.211 1.00 88.44 218 ILE A O 1
ATOM 1775 N N . LYS A 1 219 ? 8.686 17.286 14.400 1.00 88.56 219 LYS A N 1
ATOM 1776 C CA . LYS A 1 219 ? 9.733 16.588 13.658 1.00 88.56 219 LYS A CA 1
ATOM 1777 C C . LYS A 1 219 ? 9.757 17.104 12.232 1.00 88.56 219 LYS A C 1
ATOM 1779 O O . LYS A 1 219 ? 8.734 17.082 11.553 1.00 88.56 219 LYS A O 1
ATOM 1784 N N . VAL A 1 220 ? 10.919 17.583 11.811 1.00 87.88 220 VAL A N 1
ATOM 1785 C CA . VAL A 1 220 ? 11.101 18.259 10.529 1.00 87.88 220 VAL A CA 1
ATOM 1786 C C . VAL A 1 220 ? 11.906 17.364 9.598 1.00 87.88 220 VAL A C 1
ATOM 1788 O O . VAL A 1 220 ? 12.858 16.704 10.015 1.00 87.88 220 VAL A O 1
ATOM 1791 N N . THR A 1 221 ? 11.486 17.294 8.342 1.00 84.44 221 THR A N 1
ATOM 1792 C CA . THR A 1 221 ? 12.138 16.514 7.293 1.00 84.44 221 THR A CA 1
ATOM 1793 C C . THR A 1 221 ? 12.148 17.345 6.020 1.00 84.44 221 THR A C 1
ATOM 1795 O O . THR A 1 221 ? 11.097 17.621 5.444 1.00 84.44 221 THR A O 1
ATOM 1798 N N . GLU A 1 222 ? 13.339 17.776 5.615 1.00 81.38 222 GLU A N 1
ATOM 1799 C CA . GLU A 1 222 ? 13.587 18.395 4.314 1.00 81.38 222 GLU A CA 1
ATOM 1800 C C . GLU A 1 222 ? 13.862 17.285 3.299 1.00 81.38 222 GLU A C 1
ATOM 1802 O O . GLU A 1 222 ? 14.626 16.356 3.558 1.00 81.38 222 GLU A O 1
ATOM 1807 N N . THR A 1 223 ? 13.222 17.377 2.143 1.00 75.19 223 THR A N 1
ATOM 1808 C CA . THR A 1 223 ? 13.470 16.502 0.998 1.00 75.19 223 THR A CA 1
ATOM 1809 C C . THR A 1 223 ? 13.729 17.382 -0.207 1.00 75.19 223 THR A C 1
ATOM 1811 O O . THR A 1 223 ? 12.950 18.286 -0.499 1.00 75.19 223 THR A O 1
ATOM 1814 N N . ARG A 1 224 ? 14.840 17.141 -0.898 1.00 69.94 224 ARG A N 1
ATOM 1815 C CA . ARG A 1 224 ? 15.235 17.910 -2.073 1.00 69.94 224 ARG A CA 1
ATOM 1816 C C . ARG A 1 224 ? 15.673 16.942 -3.151 1.00 69.94 224 ARG A C 1
ATOM 1818 O O . ARG A 1 224 ? 16.557 16.122 -2.927 1.00 69.94 224 ARG A O 1
ATOM 1825 N N . THR A 1 225 ? 14.999 17.001 -4.288 1.00 63.50 225 THR A N 1
ATOM 1826 C CA . THR A 1 225 ? 15.147 16.031 -5.370 1.00 63.50 225 THR A CA 1
ATOM 1827 C C . THR A 1 225 ? 15.088 16.733 -6.723 1.00 63.50 225 THR A C 1
ATOM 1829 O O . THR A 1 225 ? 14.431 17.765 -6.858 1.00 63.50 225 THR A O 1
ATOM 1832 N N . GLY A 1 226 ? 15.773 16.191 -7.731 1.00 60.81 226 GLY A N 1
ATOM 1833 C CA . GLY A 1 226 ? 15.831 16.754 -9.082 1.00 60.81 226 GLY A CA 1
ATOM 1834 C C . GLY A 1 226 ? 16.965 17.748 -9.341 1.00 60.81 226 GLY A C 1
ATOM 1835 O O . GLY A 1 226 ? 17.712 18.100 -8.430 1.00 60.81 226 GLY A O 1
ATOM 1836 N N . PRO A 1 227 ? 17.102 18.197 -10.603 1.00 54.19 227 PRO A N 1
ATOM 1837 C CA . PRO A 1 227 ? 18.191 19.056 -11.037 1.00 54.19 227 PRO A CA 1
ATOM 1838 C C . PRO A 1 227 ? 17.953 20.459 -10.487 1.00 54.19 227 PRO A C 1
ATOM 1840 O O . PRO A 1 227 ? 17.189 21.261 -11.027 1.00 54.19 227 PRO A O 1
ATOM 1843 N N . LEU A 1 228 ? 18.585 20.739 -9.358 1.00 52.19 228 LEU A N 1
ATOM 1844 C CA . LEU A 1 228 ? 18.695 22.085 -8.826 1.00 52.19 228 LEU A CA 1
ATOM 1845 C C . LEU A 1 228 ? 19.583 22.853 -9.800 1.00 52.19 228 LEU A C 1
ATOM 1847 O O . LEU A 1 228 ? 20.571 22.302 -10.276 1.00 52.19 228 LEU A O 1
ATOM 1851 N N . GLY A 1 229 ? 19.174 24.066 -10.163 1.00 47.97 229 GLY A N 1
ATOM 1852 C CA . GLY A 1 229 ? 19.741 24.821 -11.280 1.00 47.97 229 GLY A CA 1
ATOM 1853 C C . GLY A 1 229 ? 21.271 24.800 -11.392 1.00 47.97 229 GLY A C 1
ATOM 1854 O O . GLY A 1 229 ? 21.996 24.639 -10.414 1.00 47.97 229 GLY A O 1
ATOM 1855 N N . CYS A 1 230 ? 21.746 25.022 -12.618 1.00 44.47 230 CYS A N 1
ATOM 1856 C CA . CYS A 1 230 ? 23.146 25.015 -13.055 1.00 44.47 230 CYS A CA 1
ATOM 1857 C C . CYS A 1 230 ? 24.063 26.078 -12.403 1.00 44.47 230 CYS A C 1
ATOM 1859 O O . CYS A 1 230 ? 24.991 26.545 -13.055 1.00 44.47 230 CYS A O 1
ATOM 1861 N N . SER A 1 231 ? 23.814 26.517 -11.168 1.00 43.44 231 SER A N 1
ATOM 1862 C CA . SER A 1 231 ? 24.556 27.609 -10.533 1.00 43.44 231 SER A CA 1
ATOM 1863 C C . SER A 1 231 ? 25.652 27.170 -9.561 1.00 43.44 231 SER A C 1
ATOM 1865 O O . SER A 1 231 ? 26.356 28.044 -9.080 1.00 43.44 231 SER A O 1
ATOM 1867 N N . ASN A 1 232 ? 25.851 25.871 -9.296 1.00 44.59 232 ASN A N 1
ATOM 1868 C CA . ASN A 1 232 ? 27.105 25.376 -8.709 1.00 44.59 232 ASN A CA 1
ATOM 1869 C C . ASN A 1 232 ? 27.359 23.912 -9.097 1.00 44.59 232 ASN A C 1
ATOM 1871 O O . ASN A 1 232 ? 26.719 22.995 -8.585 1.00 44.59 232 ASN A O 1
ATOM 1875 N N . TYR A 1 233 ? 28.309 23.716 -10.013 1.00 49.56 233 TYR A N 1
ATOM 1876 C CA . TYR A 1 233 ? 28.726 22.420 -10.563 1.00 49.56 233 TYR A CA 1
ATOM 1877 C C . TYR A 1 233 ? 29.597 21.580 -9.604 1.00 49.56 233 TYR A C 1
ATOM 1879 O O . TYR A 1 233 ? 29.969 20.462 -9.943 1.00 49.56 233 TYR A O 1
ATOM 1887 N N . ASP A 1 234 ? 29.892 22.068 -8.398 1.00 51.72 234 ASP A N 1
ATOM 1888 C CA . ASP A 1 234 ? 30.886 21.433 -7.520 1.00 51.72 234 ASP A CA 1
ATOM 1889 C C . ASP A 1 234 ? 30.336 20.281 -6.655 1.00 51.72 234 ASP A C 1
ATOM 1891 O O . ASP A 1 234 ? 31.115 19.536 -6.075 1.00 51.72 234 ASP A O 1
ATOM 1895 N N . ASN A 1 235 ? 29.010 20.080 -6.594 1.00 48.28 235 ASN A N 1
ATOM 1896 C CA . ASN A 1 235 ? 28.367 19.051 -5.753 1.00 48.28 235 ASN A CA 1
ATOM 1897 C C . ASN A 1 235 ? 27.379 18.148 -6.529 1.00 48.28 235 ASN A C 1
ATOM 1899 O O . ASN A 1 235 ? 26.323 17.768 -6.004 1.00 48.28 235 ASN A O 1
ATOM 1903 N N . LEU A 1 236 ? 27.702 17.795 -7.783 1.00 49.53 236 LEU A N 1
ATOM 1904 C CA . LEU A 1 236 ? 26.856 16.936 -8.635 1.00 49.53 236 LEU A CA 1
ATOM 1905 C C . LEU A 1 236 ? 26.576 15.543 -8.048 1.00 49.53 236 LEU A C 1
ATOM 1907 O O . LEU A 1 236 ? 25.548 14.952 -8.380 1.00 49.53 236 LEU A O 1
ATOM 1911 N N . ASP A 1 237 ? 27.409 15.053 -7.129 1.00 43.69 237 ASP A N 1
ATOM 1912 C CA . ASP A 1 237 ? 27.213 13.745 -6.491 1.00 43.69 237 ASP A CA 1
ATOM 1913 C C . ASP A 1 237 ? 25.966 13.690 -5.587 1.00 43.69 237 ASP A C 1
ATOM 1915 O O . ASP A 1 237 ? 25.487 12.605 -5.265 1.00 43.69 237 ASP A O 1
ATOM 1919 N N . SER A 1 238 ? 25.387 14.843 -5.222 1.00 43.12 238 SER A N 1
ATOM 1920 C CA . SER A 1 238 ? 24.207 14.924 -4.340 1.00 43.12 238 SER A CA 1
ATOM 1921 C C . SER A 1 238 ? 22.888 15.293 -5.041 1.00 43.12 238 SER A C 1
ATOM 1923 O O . SER A 1 238 ? 21.822 15.151 -4.445 1.00 43.12 238 SER A O 1
ATOM 1925 N N . VAL A 1 239 ? 22.927 15.747 -6.302 1.00 47.19 239 VAL A N 1
ATOM 1926 C CA . VAL A 1 239 ? 21.778 16.383 -6.998 1.00 47.19 239 VAL A CA 1
ATOM 1927 C C . VAL A 1 239 ? 21.378 15.651 -8.295 1.00 47.19 239 VAL A C 1
ATOM 1929 O O . VAL A 1 239 ? 20.471 16.047 -9.023 1.00 47.19 239 VAL A O 1
ATOM 1932 N N . SER A 1 240 ? 22.015 14.525 -8.595 1.00 41.03 240 SER A N 1
ATOM 1933 C CA . SER A 1 240 ? 21.997 13.876 -9.912 1.00 41.03 240 SER A CA 1
ATOM 1934 C C . SER A 1 240 ? 20.757 13.036 -10.260 1.00 41.03 240 SER A C 1
ATOM 1936 O O . SER A 1 240 ? 20.795 12.280 -11.229 1.00 41.03 240 SER A O 1
ATOM 1938 N N . SER A 1 241 ? 19.631 13.158 -9.551 1.00 52.16 241 SER A N 1
ATOM 1939 C CA . SER A 1 241 ? 18.434 12.367 -9.877 1.00 52.16 241 SER A CA 1
ATOM 1940 C C . SER A 1 241 ? 17.234 13.237 -10.228 1.00 52.16 241 SER A C 1
ATOM 1942 O O . SER A 1 241 ? 16.490 13.708 -9.373 1.00 52.16 241 SER A O 1
ATOM 1944 N N . VAL A 1 242 ? 17.022 13.425 -11.533 1.00 54.38 242 VAL A N 1
ATOM 1945 C CA . VAL A 1 242 ? 15.728 13.836 -12.084 1.00 54.38 242 VAL A CA 1
ATOM 1946 C C . VAL A 1 242 ? 14.718 12.739 -11.731 1.00 54.38 242 VAL A C 1
ATOM 1948 O O . VAL A 1 242 ? 14.750 11.656 -12.316 1.00 54.38 242 VAL A O 1
ATOM 1951 N N . LEU A 1 243 ? 13.857 12.970 -10.739 1.00 55.62 243 LEU A N 1
ATOM 1952 C CA . LEU A 1 243 ? 12.948 11.926 -10.275 1.00 55.62 243 LEU A CA 1
ATOM 1953 C C . LEU A 1 243 ? 11.706 11.850 -11.162 1.00 55.62 243 LEU A C 1
ATOM 1955 O O . LEU A 1 243 ? 10.921 12.785 -11.261 1.00 55.62 243 LEU A O 1
ATOM 1959 N N . VAL A 1 244 ? 11.480 10.670 -11.737 1.00 54.16 244 VAL A N 1
ATOM 1960 C CA . VAL A 1 244 ? 10.162 10.245 -12.244 1.00 54.16 244 VAL A CA 1
ATOM 1961 C C . VAL A 1 244 ? 9.189 9.989 -11.076 1.00 54.16 244 VAL A C 1
ATOM 1963 O O . VAL A 1 244 ? 7.983 9.949 -11.277 1.00 54.16 244 VAL A O 1
ATOM 1966 N N . GLN A 1 245 ? 9.708 9.821 -9.853 1.00 52.66 245 GLN A N 1
ATOM 1967 C CA . GLN A 1 245 ? 8.989 9.278 -8.696 1.00 52.66 245 GLN A CA 1
ATOM 1968 C C . GLN A 1 245 ? 8.398 10.305 -7.718 1.00 52.66 245 GLN A C 1
ATOM 1970 O O . GLN A 1 245 ? 7.870 9.881 -6.692 1.00 52.66 245 GLN A O 1
ATOM 1975 N N . SER A 1 246 ? 8.446 11.619 -7.979 1.00 57.06 246 SER A N 1
ATOM 1976 C CA . SER A 1 246 ? 7.699 12.540 -7.108 1.00 57.06 246 SER A CA 1
ATOM 1977 C C . SER A 1 246 ? 6.212 12.157 -7.126 1.00 57.06 246 SER A C 1
ATOM 1979 O O . SER A 1 246 ? 5.671 11.912 -8.205 1.00 57.06 246 SER A O 1
ATOM 1981 N N . PRO A 1 247 ? 5.525 12.112 -5.972 1.00 57.00 247 PRO A N 1
ATOM 1982 C CA . PRO A 1 247 ? 4.129 11.671 -5.887 1.00 57.00 247 PRO A CA 1
ATOM 1983 C C . PRO A 1 247 ? 3.162 12.571 -6.676 1.00 57.00 247 PRO A C 1
ATOM 1985 O O . PRO A 1 247 ? 2.036 12.170 -6.956 1.00 57.00 247 PRO A O 1
ATOM 1988 N N . GLU A 1 248 ? 3.602 13.769 -7.073 1.00 57.44 248 GLU A N 1
ATOM 1989 C CA . GLU A 1 248 ? 2.841 14.692 -7.927 1.00 57.44 248 GLU A CA 1
ATOM 1990 C C . GLU A 1 248 ? 3.144 14.535 -9.424 1.00 57.44 248 GLU A C 1
ATOM 1992 O O . GLU A 1 248 ? 2.414 15.056 -10.277 1.00 57.44 248 GLU A O 1
ATOM 1997 N N . ASN A 1 249 ? 4.199 13.794 -9.776 1.00 63.94 249 ASN A N 1
ATOM 1998 C CA . ASN A 1 249 ? 4.530 13.546 -11.168 1.00 63.94 249 ASN A CA 1
ATOM 1999 C C . ASN A 1 249 ? 3.490 12.598 -11.760 1.00 63.94 249 ASN A C 1
ATOM 2001 O O . ASN A 1 249 ? 3.325 11.452 -11.348 1.00 63.94 249 ASN A O 1
ATOM 2005 N N . LYS A 1 250 ? 2.775 13.088 -12.774 1.00 69.00 250 LYS A N 1
ATOM 2006 C CA . LYS A 1 250 ? 1.840 12.275 -13.552 1.00 69.00 250 LYS A CA 1
ATOM 2007 C C . LYS A 1 250 ? 2.640 11.284 -14.389 1.00 69.00 250 LYS A C 1
ATOM 2009 O O . LYS A 1 250 ? 3.129 11.621 -15.465 1.00 69.00 250 LYS A O 1
ATOM 2014 N N . VAL A 1 251 ? 2.782 10.073 -13.868 1.00 77.56 251 VAL A N 1
ATOM 2015 C CA . VAL A 1 251 ? 3.402 8.950 -14.565 1.00 77.56 251 VAL A CA 1
ATOM 2016 C C . VAL A 1 251 ? 2.323 8.223 -15.360 1.00 77.56 251 VAL A C 1
ATOM 2018 O O . VAL A 1 251 ? 1.333 7.753 -14.804 1.00 77.56 251 VAL A O 1
ATOM 2021 N N . GLN A 1 252 ? 2.510 8.119 -16.671 1.00 82.12 252 GLN A N 1
ATOM 2022 C CA . GLN A 1 252 ? 1.707 7.250 -17.518 1.00 82.12 252 GLN A CA 1
ATOM 2023 C C . GLN A 1 252 ? 2.468 5.954 -17.744 1.00 82.12 252 GLN A C 1
ATOM 2025 O O . GLN A 1 252 ? 3.533 5.925 -18.367 1.00 82.12 252 GLN A O 1
ATOM 2030 N N . LEU A 1 253 ? 1.903 4.878 -17.216 1.00 85.06 253 LEU A N 1
ATOM 2031 C CA . LEU A 1 253 ? 2.443 3.537 -17.327 1.00 85.06 253 LEU A CA 1
ATOM 2032 C C . LEU A 1 253 ? 1.655 2.751 -18.369 1.00 85.06 253 LEU A C 1
ATOM 2034 O O . LEU A 1 253 ? 0.429 2.831 -18.423 1.00 85.06 253 LEU A O 1
ATOM 2038 N N . LEU A 1 254 ? 2.368 1.959 -19.163 1.00 86.19 254 LEU A N 1
ATOM 2039 C CA . LEU A 1 254 ? 1.772 0.946 -20.020 1.00 86.19 254 LEU A CA 1
ATOM 2040 C C . LEU A 1 254 ? 2.229 -0.429 -19.542 1.00 86.19 254 LEU A C 1
ATOM 2042 O O . LEU A 1 254 ? 3.379 -0.620 -19.144 1.00 86.19 254 LEU A O 1
ATOM 2046 N N . GLY A 1 255 ? 1.313 -1.392 -19.547 1.00 87.94 255 GLY A N 1
ATOM 2047 C CA . GLY A 1 255 ? 1.632 -2.751 -19.139 1.00 87.94 255 GLY A CA 1
ATOM 2048 C C . GLY A 1 255 ? 2.647 -3.392 -20.088 1.00 87.94 255 GLY A C 1
ATOM 2049 O O . GLY A 1 255 ? 2.530 -3.285 -21.314 1.00 87.94 255 GLY A O 1
ATOM 2050 N N . LEU A 1 256 ? 3.644 -4.079 -19.526 1.00 90.50 256 LEU A N 1
ATOM 2051 C CA . LEU A 1 256 ? 4.738 -4.682 -20.292 1.00 90.50 256 LEU A CA 1
ATOM 2052 C C . LEU A 1 256 ? 4.236 -5.720 -21.311 1.00 90.50 256 LEU A C 1
ATOM 2054 O O . LEU A 1 256 ? 4.870 -5.923 -22.348 1.00 90.50 256 LEU A O 1
ATOM 2058 N N . GLN A 1 257 ? 3.047 -6.296 -21.091 1.00 89.94 257 GLN A N 1
ATOM 2059 C CA . GLN A 1 257 ? 2.386 -7.199 -22.035 1.00 89.94 257 GLN A CA 1
ATOM 2060 C C . GLN A 1 257 ? 2.202 -6.602 -23.438 1.00 89.94 257 GLN A C 1
ATOM 2062 O O . GLN A 1 257 ? 2.178 -7.354 -24.409 1.00 89.94 257 GLN A O 1
ATOM 2067 N N . ALA A 1 258 ? 2.116 -5.274 -23.583 1.00 87.00 258 ALA A N 1
ATOM 2068 C CA . ALA A 1 258 ? 1.951 -4.622 -24.886 1.00 87.00 258 ALA A CA 1
ATOM 2069 C C . ALA A 1 258 ? 3.162 -4.820 -25.822 1.00 87.00 258 ALA A C 1
ATOM 2071 O O . ALA A 1 258 ? 3.036 -4.776 -27.050 1.00 87.00 258 ALA A O 1
ATOM 2072 N N . VAL A 1 259 ? 4.339 -5.047 -25.237 1.00 86.94 259 VAL A N 1
ATOM 2073 C CA . VAL A 1 259 ? 5.611 -5.243 -25.944 1.00 86.94 259 VAL A CA 1
ATOM 2074 C C . VAL A 1 259 ? 5.934 -6.732 -26.112 1.00 86.94 259 VAL A C 1
ATOM 2076 O O . VAL A 1 259 ? 6.717 -7.106 -26.985 1.00 86.94 259 VAL A O 1
ATOM 2079 N N . LEU A 1 260 ? 5.307 -7.597 -25.312 1.00 88.50 260 LEU A N 1
ATOM 2080 C CA . LEU A 1 260 ? 5.530 -9.036 -25.371 1.00 88.50 260 LEU A CA 1
ATOM 2081 C C . LEU A 1 260 ? 4.872 -9.680 -26.608 1.00 88.50 260 LEU A C 1
ATOM 2083 O O . LEU A 1 260 ? 3.823 -9.213 -27.083 1.00 88.50 260 LEU A O 1
ATOM 2087 N N . PRO A 1 261 ? 5.454 -10.789 -27.108 1.00 88.31 261 PRO A N 1
ATOM 2088 C CA . PRO A 1 261 ? 4.819 -11.639 -28.107 1.00 88.31 261 PRO A CA 1
ATOM 2089 C C . PRO A 1 261 ? 3.435 -12.112 -27.658 1.00 88.31 261 PRO A C 1
ATOM 2091 O O . PRO A 1 261 ? 3.232 -12.401 -26.480 1.00 88.31 261 PRO A O 1
ATOM 2094 N N . GLU A 1 262 ? 2.507 -12.249 -28.604 1.00 88.44 262 GLU A N 1
ATOM 2095 C CA . GLU A 1 262 ? 1.094 -12.556 -28.341 1.00 88.44 262 GLU A CA 1
ATOM 2096 C C . GLU A 1 262 ? 0.894 -13.799 -27.462 1.00 88.44 262 GLU A C 1
ATOM 2098 O O . GLU A 1 262 ? 0.185 -13.735 -26.461 1.00 88.44 262 GLU A O 1
ATOM 2103 N N . TYR A 1 263 ? 1.636 -14.876 -27.736 1.00 89.19 263 TYR A N 1
ATOM 2104 C CA . TYR A 1 263 ? 1.570 -16.128 -26.973 1.00 89.19 263 TYR A CA 1
ATOM 2105 C C . TYR A 1 263 ? 1.992 -16.005 -25.494 1.00 89.19 263 TYR A C 1
ATOM 2107 O O . TYR A 1 263 ? 1.690 -16.897 -24.699 1.00 89.19 263 TYR A O 1
ATOM 2115 N N . LEU A 1 264 ? 2.698 -14.934 -25.108 1.00 91.00 264 LEU A N 1
ATOM 2116 C CA . LEU A 1 264 ? 3.106 -14.679 -23.721 1.00 91.00 264 LEU A CA 1
ATOM 2117 C C . LEU A 1 264 ? 2.187 -13.708 -22.986 1.00 91.00 264 LEU A C 1
ATOM 2119 O O . LEU A 1 264 ? 2.258 -13.657 -21.761 1.00 91.00 264 LEU A O 1
ATOM 2123 N N . ARG A 1 265 ? 1.344 -12.938 -23.683 1.00 91.38 265 ARG A N 1
ATOM 2124 C CA . ARG A 1 265 ? 0.598 -11.826 -23.072 1.00 91.38 265 ARG A CA 1
ATOM 2125 C C . ARG A 1 265 ? -0.328 -12.294 -21.958 1.00 91.38 265 ARG A C 1
ATOM 2127 O O . ARG A 1 265 ? -0.228 -11.792 -20.844 1.00 91.38 265 ARG A O 1
ATOM 2134 N N . GLU A 1 266 ? -1.172 -13.284 -22.234 1.00 91.62 266 GLU A N 1
ATOM 2135 C CA . GLU A 1 266 ? -2.133 -13.805 -21.253 1.00 91.62 266 GLU A CA 1
ATOM 2136 C C . GLU A 1 266 ? -1.433 -14.406 -20.031 1.00 91.62 266 GLU A C 1
ATOM 2138 O O . GLU A 1 266 ? -1.765 -14.085 -18.891 1.00 91.62 266 GLU A O 1
ATOM 2143 N N . ARG A 1 267 ? -0.395 -15.222 -20.262 1.00 91.19 267 ARG A N 1
ATOM 2144 C CA . ARG A 1 267 ? 0.394 -15.832 -19.181 1.00 91.19 267 ARG A CA 1
ATOM 2145 C C . ARG A 1 267 ? 1.135 -14.788 -18.353 1.00 91.19 267 ARG A C 1
ATOM 2147 O O . ARG A 1 267 ? 1.234 -14.941 -17.140 1.00 91.19 267 ARG A O 1
ATOM 2154 N N . PHE A 1 268 ? 1.638 -13.731 -18.990 1.00 93.38 268 PHE A N 1
ATOM 2155 C CA . PHE A 1 268 ? 2.279 -12.622 -18.294 1.00 93.38 268 PHE A CA 1
ATOM 2156 C C . PHE A 1 268 ? 1.293 -11.878 -17.400 1.00 93.38 268 PHE A C 1
ATOM 2158 O O . PHE A 1 268 ? 1.621 -11.607 -16.252 1.00 93.38 268 PHE A O 1
ATOM 2165 N N . VAL A 1 269 ? 0.080 -11.598 -17.885 1.00 91.94 269 VAL A N 1
ATOM 2166 C CA . VAL A 1 269 ? -0.962 -10.951 -17.074 1.00 91.94 269 VAL A CA 1
ATOM 2167 C C . VAL 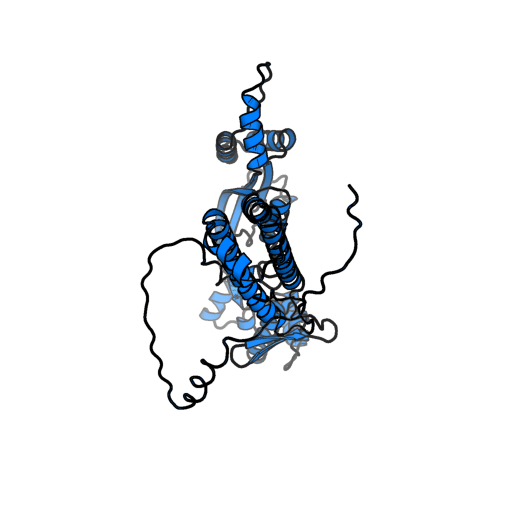A 1 269 ? -1.342 -11.830 -15.880 1.00 91.94 269 VAL A C 1
ATOM 2169 O O . VAL A 1 269 ? -1.375 -11.335 -14.757 1.00 91.94 269 VAL A O 1
ATOM 2172 N N . ALA A 1 270 ? -1.538 -13.135 -16.083 1.00 90.31 270 ALA A N 1
ATOM 2173 C CA . ALA A 1 270 ? -1.828 -14.069 -14.993 1.00 90.31 270 ALA A CA 1
ATOM 2174 C C . ALA A 1 270 ? -0.696 -14.128 -13.946 1.00 90.31 270 ALA A C 1
ATOM 2176 O O . ALA A 1 270 ? -0.953 -14.078 -12.739 1.00 90.31 270 ALA A O 1
ATOM 2177 N N . ALA A 1 271 ? 0.563 -14.174 -14.396 1.00 91.06 271 ALA A N 1
ATOM 2178 C CA . ALA A 1 271 ? 1.732 -14.145 -13.519 1.00 91.06 271 ALA A CA 1
ATOM 2179 C C . ALA A 1 271 ? 1.859 -12.804 -12.772 1.00 91.06 271 ALA A C 1
ATOM 2181 O O . ALA A 1 271 ? 2.136 -12.792 -11.575 1.00 91.06 271 ALA A O 1
ATOM 2182 N N . ALA A 1 272 ? 1.606 -11.679 -13.446 1.00 91.38 272 ALA A N 1
ATOM 2183 C CA . ALA A 1 272 ? 1.667 -10.341 -12.863 1.00 91.38 272 ALA A CA 1
ATOM 2184 C C . ALA A 1 272 ? 0.585 -10.122 -11.801 1.00 91.38 272 ALA A C 1
ATOM 2186 O O . ALA A 1 272 ? 0.887 -9.595 -10.732 1.00 91.38 272 ALA A O 1
ATOM 2187 N N . LEU A 1 273 ? -0.648 -10.563 -12.061 1.00 88.69 273 LEU A N 1
ATOM 2188 C CA . LEU A 1 273 ? -1.725 -10.513 -11.074 1.00 88.69 273 LEU A CA 1
ATOM 2189 C C . LEU A 1 273 ? -1.377 -11.368 -9.857 1.00 88.69 273 LEU A C 1
ATOM 2191 O O . LEU A 1 273 ? -1.404 -10.852 -8.747 1.00 88.69 273 LEU A O 1
ATOM 2195 N N . SER A 1 274 ? -0.935 -12.611 -10.068 1.00 88.25 274 SER A N 1
ATOM 2196 C CA . SER A 1 274 ? -0.486 -13.493 -8.980 1.00 88.25 274 SER A CA 1
ATOM 2197 C C . SER A 1 274 ? 0.654 -12.873 -8.163 1.00 88.25 274 SER A C 1
ATOM 2199 O O . SER A 1 274 ? 0.634 -12.911 -6.936 1.00 88.25 274 SER A O 1
ATOM 2201 N N . TYR A 1 275 ? 1.627 -12.239 -8.821 1.00 87.44 275 TYR A N 1
ATOM 2202 C CA . TYR A 1 275 ? 2.730 -11.551 -8.153 1.00 87.44 275 TYR A CA 1
ATOM 2203 C C . TYR A 1 275 ? 2.247 -10.395 -7.263 1.00 87.44 275 TYR A C 1
ATOM 2205 O O . TYR A 1 275 ? 2.675 -10.299 -6.114 1.00 87.44 275 TYR A O 1
ATOM 2213 N N . ILE A 1 276 ? 1.342 -9.550 -7.769 1.00 84.75 276 ILE A N 1
ATOM 2214 C CA . ILE A 1 276 ? 0.840 -8.366 -7.056 1.00 84.75 276 ILE A CA 1
ATOM 2215 C C . ILE A 1 276 ? -0.106 -8.759 -5.914 1.00 84.75 276 ILE A C 1
ATOM 2217 O O . ILE A 1 276 ? 0.048 -8.265 -4.802 1.00 84.75 276 ILE A O 1
ATOM 2221 N N . THR A 1 277 ? -1.082 -9.635 -6.165 1.00 82.56 277 THR A N 1
ATOM 2222 C CA . THR A 1 277 ? -2.132 -9.957 -5.183 1.00 82.56 277 THR A CA 1
ATOM 2223 C C . THR A 1 277 ? -1.677 -10.976 -4.147 1.00 82.56 277 THR A C 1
ATOM 2225 O O . THR A 1 277 ? -2.069 -10.889 -2.987 1.00 82.56 277 THR A O 1
ATOM 2228 N N . CYS A 1 278 ? -0.854 -11.946 -4.554 1.00 83.50 278 CYS A N 1
ATOM 2229 C CA . CYS A 1 278 ? -0.401 -13.042 -3.697 1.00 83.50 278 CYS A CA 1
ATOM 2230 C C . CYS A 1 278 ? 1.027 -12.845 -3.188 1.00 83.50 278 CYS A C 1
ATOM 2232 O O . CYS A 1 278 ? 1.582 -13.764 -2.596 1.00 83.50 278 CYS A O 1
ATOM 2234 N N . ASN A 1 279 ? 1.646 -11.680 -3.429 1.00 81.06 279 ASN A N 1
ATOM 2235 C CA . ASN A 1 279 ? 2.997 -11.351 -2.966 1.00 81.06 279 ASN A CA 1
ATOM 2236 C C . ASN A 1 279 ? 4.052 -12.419 -3.338 1.00 81.06 279 ASN A C 1
ATOM 2238 O O . ASN A 1 279 ? 4.986 -12.674 -2.584 1.00 81.06 279 ASN A O 1
ATOM 2242 N N . SER A 1 280 ? 3.898 -13.077 -4.494 1.00 78.81 280 SER A N 1
ATOM 2243 C CA . SER A 1 280 ? 4.713 -14.223 -4.946 1.00 78.81 280 SER A CA 1
ATOM 2244 C C . SER A 1 280 ? 4.672 -15.497 -4.077 1.00 78.81 280 SER A C 1
ATOM 2246 O O . SER A 1 280 ? 5.467 -16.406 -4.295 1.00 78.81 280 SER A O 1
ATOM 2248 N N . GLU A 1 281 ? 3.729 -15.605 -3.140 1.00 84.12 281 GLU A N 1
ATOM 2249 C CA . GLU A 1 281 ? 3.559 -16.760 -2.238 1.00 84.12 281 GLU A CA 1
ATOM 2250 C C . GLU A 1 281 ? 2.598 -17.832 -2.797 1.00 84.12 281 GLU A C 1
ATOM 2252 O O . GLU A 1 281 ? 2.425 -18.902 -2.206 1.00 84.12 281 GLU A O 1
ATOM 2257 N N . GLY A 1 282 ? 1.959 -17.556 -3.938 1.00 85.50 282 GLY A N 1
ATOM 2258 C CA . GLY A 1 282 ? 0.967 -18.433 -4.552 1.00 85.50 282 GLY A CA 1
ATOM 2259 C C . GLY A 1 282 ? 0.475 -17.948 -5.916 1.00 85.50 282 GLY A C 1
ATOM 2260 O O . GLY A 1 282 ? 0.928 -16.924 -6.431 1.00 85.50 282 GLY A O 1
ATOM 2261 N N . GLU A 1 283 ? -0.468 -18.694 -6.489 1.00 88.31 283 GLU A N 1
ATOM 2262 C CA . GLU A 1 283 ? -1.098 -18.396 -7.783 1.00 88.31 283 GLU A CA 1
ATOM 2263 C C . GLU A 1 283 ? -2.509 -17.841 -7.587 1.00 88.31 283 GLU A C 1
ATOM 2265 O O . GLU A 1 283 ? -3.272 -18.364 -6.778 1.00 88.31 283 GLU A O 1
ATOM 2270 N N . LEU A 1 284 ? -2.881 -16.788 -8.316 1.00 88.75 284 LEU A N 1
ATOM 2271 C CA . LEU A 1 284 ? -4.218 -16.212 -8.212 1.00 88.75 284 LEU A CA 1
ATOM 2272 C C . LEU A 1 284 ? -5.231 -17.040 -9.016 1.00 88.75 284 LEU A C 1
ATOM 2274 O O . LEU A 1 284 ? -5.119 -17.170 -10.234 1.00 88.75 284 LEU A O 1
ATOM 2278 N N . LEU A 1 285 ? -6.264 -17.530 -8.336 1.00 88.75 285 LEU A N 1
ATOM 2279 C CA . LEU A 1 285 ? -7.415 -18.208 -8.918 1.00 88.75 285 LEU A CA 1
ATOM 2280 C C . LEU A 1 285 ? -8.664 -17.360 -8.699 1.00 88.75 285 LEU A C 1
ATOM 2282 O O . LEU A 1 285 ? -8.994 -17.011 -7.568 1.00 88.75 285 LEU A O 1
ATOM 2286 N N . CYS A 1 286 ? -9.374 -17.058 -9.780 1.00 86.69 286 CYS A N 1
ATOM 2287 C CA . CYS A 1 286 ? -10.653 -16.360 -9.738 1.00 86.69 286 CYS A CA 1
ATOM 2288 C C . CYS A 1 286 ? -11.759 -17.294 -10.226 1.00 86.69 286 CYS A C 1
ATOM 2290 O O . CYS A 1 286 ? -11.683 -17.819 -11.337 1.00 86.69 286 CYS A O 1
ATOM 2292 N N . ARG A 1 287 ? -12.792 -17.490 -9.405 1.00 87.88 287 ARG A N 1
ATOM 2293 C CA . ARG A 1 287 ? -13.977 -18.285 -9.741 1.00 87.88 287 ARG A CA 1
ATOM 2294 C C . ARG A 1 287 ? -15.223 -17.576 -9.223 1.00 87.88 287 ARG A C 1
ATOM 2296 O O . ARG A 1 287 ? -15.248 -17.168 -8.069 1.00 87.88 287 ARG A O 1
ATOM 2303 N N . ASP A 1 288 ? -16.242 -17.433 -10.070 1.00 84.25 288 ASP A N 1
ATOM 2304 C CA . ASP A 1 288 ? -17.551 -16.871 -9.702 1.00 84.25 288 ASP A CA 1
ATOM 2305 C C . ASP A 1 288 ? -17.456 -15.504 -8.980 1.00 84.25 288 ASP A C 1
ATOM 2307 O O . ASP A 1 288 ? -18.055 -15.293 -7.929 1.00 84.25 288 ASP A O 1
ATOM 2311 N N . ASN A 1 289 ? -16.669 -14.572 -9.541 1.00 82.25 289 ASN A N 1
ATOM 2312 C CA . ASN A 1 289 ? -16.353 -13.244 -8.977 1.00 82.25 289 ASN A CA 1
ATOM 2313 C C . ASN A 1 289 ? -15.606 -13.244 -7.633 1.00 82.25 289 ASN A C 1
ATOM 2315 O O . ASN A 1 289 ? -15.465 -12.193 -7.008 1.00 82.25 289 ASN A O 1
ATOM 2319 N N . ASP A 1 290 ? -15.090 -14.390 -7.198 1.00 81.69 290 ASP A N 1
ATOM 2320 C CA . ASP A 1 290 ? -14.308 -14.510 -5.979 1.00 81.69 290 ASP A CA 1
ATOM 2321 C C . ASP A 1 290 ? -12.874 -14.943 -6.322 1.00 81.69 290 ASP A C 1
ATOM 2323 O O . ASP A 1 290 ? -12.654 -15.970 -6.964 1.00 81.69 290 ASP A O 1
ATOM 2327 N N . CYS A 1 291 ? -11.887 -14.142 -5.921 1.00 85.06 291 CYS A N 1
ATOM 2328 C CA . CYS A 1 291 ? -10.476 -14.340 -6.256 1.00 85.06 291 CYS A CA 1
ATOM 2329 C C . CYS A 1 291 ? -9.652 -14.652 -5.000 1.00 85.06 291 CYS A C 1
ATOM 2331 O O . CYS A 1 291 ? -9.812 -13.999 -3.967 1.00 85.06 291 CYS A O 1
ATOM 2333 N N . TRP A 1 292 ? -8.759 -15.641 -5.072 1.00 86.31 292 TRP A N 1
ATOM 2334 C CA . TRP A 1 292 ? -7.846 -16.000 -3.984 1.00 86.31 292 TRP A CA 1
ATOM 2335 C C . TRP A 1 292 ? -6.523 -16.557 -4.456 1.00 86.31 292 TRP A C 1
ATOM 2337 O O . TRP A 1 292 ? -6.380 -16.971 -5.599 1.00 86.31 292 TRP A O 1
ATOM 2347 N N . CYS A 1 293 ? -5.570 -16.622 -3.533 1.00 87.75 293 CYS A N 1
ATOM 2348 C CA . CYS A 1 293 ? -4.275 -17.216 -3.785 1.00 87.75 293 CYS A CA 1
ATOM 2349 C C . CYS A 1 293 ? -4.308 -18.709 -3.455 1.00 87.75 293 CYS A C 1
ATOM 2351 O O . CYS A 1 293 ? -4.628 -19.114 -2.338 1.00 87.75 293 CYS A O 1
ATOM 2353 N N . GLN A 1 294 ? -3.966 -19.557 -4.413 1.00 88.94 294 GLN A N 1
ATOM 2354 C CA . GLN A 1 294 ? -3.565 -20.923 -4.133 1.00 88.94 294 GLN A CA 1
ATOM 2355 C C . GLN A 1 294 ? -2.156 -20.890 -3.548 1.00 88.94 294 GLN A C 1
ATOM 2357 O O . GLN A 1 294 ? -1.181 -20.629 -4.251 1.00 88.94 294 GLN A O 1
ATOM 2362 N N . CYS A 1 295 ? -2.072 -21.119 -2.242 1.00 87.38 295 CYS A N 1
ATOM 2363 C CA . CYS A 1 295 ? -0.825 -21.042 -1.502 1.00 87.38 295 CYS A CA 1
ATOM 2364 C C . CYS A 1 295 ? 0.152 -22.151 -1.882 1.00 87.38 295 CYS A C 1
ATOM 2366 O O . CYS A 1 295 ? -0.229 -23.319 -1.975 1.00 87.38 295 CYS A O 1
ATOM 2368 N N . GLY A 1 296 ? 1.424 -21.786 -2.051 1.00 83.81 296 GLY A N 1
ATOM 2369 C CA . GLY A 1 296 ? 2.500 -22.761 -2.183 1.00 83.81 296 GLY A CA 1
ATOM 2370 C C . GLY A 1 296 ? 2.760 -23.509 -0.871 1.00 83.81 296 GLY A C 1
ATOM 2371 O O . GLY A 1 296 ? 2.447 -23.022 0.215 1.00 83.81 296 GLY A O 1
ATOM 2372 N N . PHE A 1 297 ? 3.401 -24.677 -0.959 1.00 84.25 297 PHE A N 1
ATOM 2373 C CA . PHE A 1 297 ? 3.726 -25.513 0.208 1.00 84.25 297 PHE A CA 1
ATOM 2374 C C . PHE A 1 297 ? 4.576 -24.794 1.267 1.00 84.25 297 PHE A C 1
ATOM 2376 O O . PHE A 1 297 ? 4.414 -25.047 2.457 1.00 84.25 297 PHE A O 1
ATOM 2383 N N . ASN A 1 298 ? 5.439 -23.866 0.845 1.00 85.25 298 ASN A N 1
ATOM 2384 C CA . ASN A 1 298 ? 6.291 -23.086 1.747 1.00 85.25 298 ASN A CA 1
ATOM 2385 C C . ASN A 1 298 ? 5.524 -21.982 2.496 1.00 85.25 298 ASN A C 1
ATOM 2387 O O . ASN A 1 298 ? 6.005 -21.489 3.512 1.00 85.25 298 ASN A O 1
ATOM 2391 N N . TYR A 1 299 ? 4.340 -21.598 2.006 1.00 83.06 299 TYR A N 1
ATOM 2392 C CA . TYR A 1 299 ? 3.548 -20.483 2.528 1.00 83.06 299 TYR A CA 1
ATOM 2393 C C . TYR A 1 299 ? 2.077 -20.888 2.712 1.00 83.06 299 TYR A C 1
ATOM 2395 O O . TYR A 1 299 ? 1.196 -20.284 2.108 1.00 83.06 299 TYR A O 1
ATOM 2403 N N . PRO A 1 300 ? 1.749 -21.878 3.563 1.00 81.75 300 PRO A N 1
ATOM 2404 C CA . PRO A 1 300 ? 0.373 -22.370 3.717 1.00 81.75 300 PRO A CA 1
ATOM 2405 C C . PRO A 1 300 ? -0.613 -21.307 4.237 1.00 81.75 300 PRO A C 1
ATOM 2407 O O . PRO A 1 300 ? -1.820 -21.437 4.052 1.00 81.75 300 PRO A O 1
ATOM 2410 N N . GLN A 1 301 ? -0.106 -20.241 4.865 1.00 80.06 301 GLN A N 1
ATOM 2411 C CA . GLN A 1 301 ? -0.884 -19.111 5.385 1.00 80.06 301 GLN A CA 1
ATOM 2412 C C . GLN A 1 301 ? -0.959 -17.931 4.394 1.00 80.06 301 GLN A C 1
ATOM 2414 O O . GLN A 1 301 ? -1.297 -16.815 4.785 1.00 80.06 301 GLN A O 1
ATOM 2419 N N . CYS A 1 302 ? -0.670 -18.139 3.102 1.00 80.94 302 CYS A N 1
ATOM 2420 C CA . CYS A 1 302 ? -0.602 -17.058 2.110 1.00 80.94 302 CYS A CA 1
ATOM 2421 C C . CYS A 1 302 ? -1.922 -16.306 1.869 1.00 80.94 302 CYS A C 1
ATOM 2423 O O . CYS A 1 302 ? -1.910 -15.345 1.121 1.00 80.94 302 CYS A O 1
ATOM 2425 N N . ASN A 1 303 ? -3.061 -16.704 2.435 1.00 82.31 303 ASN A N 1
ATOM 2426 C CA . ASN A 1 303 ? -4.303 -15.919 2.359 1.00 82.31 303 ASN A CA 1
ATOM 2427 C C . ASN A 1 303 ? -4.648 -15.222 3.678 1.00 82.31 303 ASN A C 1
ATOM 2429 O O . ASN A 1 303 ? -5.635 -14.496 3.736 1.00 82.31 303 ASN A O 1
ATOM 2433 N N . CYS A 1 304 ? -3.882 -15.455 4.743 1.00 82.25 304 CYS A N 1
ATOM 2434 C CA . CYS A 1 304 ? -4.196 -14.964 6.077 1.00 82.25 304 CYS A CA 1
ATOM 2435 C C . CYS A 1 304 ? -3.545 -13.601 6.321 1.00 82.25 304 CYS A C 1
ATOM 2437 O O . CYS A 1 304 ? -2.315 -13.505 6.280 1.00 82.25 304 CYS A O 1
ATOM 2439 N N . PRO A 1 305 ? -4.324 -12.542 6.579 1.00 80.44 305 PRO A N 1
ATOM 2440 C CA . PRO A 1 305 ? -3.800 -11.305 7.136 1.00 80.44 305 PRO A CA 1
ATOM 2441 C C . PRO A 1 305 ? -3.743 -11.444 8.665 1.00 80.44 305 PRO A C 1
ATOM 2443 O O . PRO A 1 305 ? -4.719 -11.191 9.369 1.00 80.44 305 PRO A O 1
ATOM 2446 N N . GLU A 1 306 ? -2.624 -11.953 9.188 1.00 80.75 306 GLU A N 1
ATOM 2447 C CA . GLU A 1 306 ? -2.521 -12.296 10.613 1.00 80.75 306 GLU A CA 1
ATOM 2448 C C . GLU A 1 306 ? -2.665 -11.085 11.536 1.00 80.75 306 GLU A C 1
ATOM 2450 O O . GLU A 1 306 ? -3.320 -11.209 12.571 1.00 80.75 306 GLU A O 1
ATOM 2455 N N . THR A 1 307 ? -2.109 -9.923 11.177 1.00 80.62 307 THR A N 1
ATOM 2456 C CA . THR A 1 307 ? -2.163 -8.754 12.065 1.00 80.62 307 THR A CA 1
ATOM 2457 C C . THR A 1 307 ? -3.548 -8.105 12.049 1.00 80.62 307 THR A C 1
ATOM 2459 O O . THR A 1 307 ? -4.068 -7.744 13.105 1.00 80.62 307 THR A O 1
ATOM 2462 N N . ASP A 1 308 ? -4.221 -8.084 10.893 1.00 81.19 308 ASP A N 1
ATOM 2463 C CA . ASP A 1 308 ? -5.627 -7.668 10.796 1.00 81.19 308 ASP A CA 1
ATOM 2464 C C . ASP A 1 308 ? -6.560 -8.596 11.599 1.00 81.19 308 ASP A C 1
ATOM 2466 O O . ASP A 1 308 ? -7.509 -8.142 12.240 1.00 81.19 308 ASP A O 1
ATOM 2470 N N . ILE A 1 309 ? -6.307 -9.911 11.597 1.00 83.62 309 ILE A N 1
ATOM 2471 C CA . ILE A 1 309 ? -7.081 -10.855 12.416 1.00 83.62 309 ILE A CA 1
ATOM 2472 C C . ILE A 1 309 ? -6.819 -10.601 13.905 1.00 83.62 309 ILE A C 1
ATOM 2474 O O . ILE A 1 309 ? -7.776 -10.497 14.669 1.00 83.62 309 ILE A O 1
ATOM 2478 N N . GLN A 1 310 ? -5.555 -10.458 14.315 1.00 85.31 310 GLN A N 1
ATOM 2479 C CA . GLN A 1 310 ? -5.188 -10.197 15.713 1.00 85.31 310 GLN A CA 1
ATOM 2480 C C . GLN A 1 310 ? -5.792 -8.891 16.228 1.00 85.31 310 GLN A C 1
ATOM 2482 O O . GLN A 1 310 ? -6.390 -8.876 17.297 1.00 85.31 310 GLN A O 1
ATOM 2487 N N . THR A 1 311 ? -5.730 -7.813 15.450 1.00 86.19 311 THR A N 1
ATOM 2488 C CA . THR A 1 311 ? -6.330 -6.524 15.829 1.00 86.19 311 THR A CA 1
ATOM 2489 C C . THR A 1 311 ? -7.854 -6.599 15.953 1.00 86.19 311 THR A C 1
ATOM 2491 O O . THR A 1 311 ? -8.437 -5.981 16.846 1.00 86.19 311 THR A O 1
ATOM 2494 N N . MET A 1 312 ? -8.528 -7.384 15.106 1.00 85.25 312 MET A N 1
ATOM 2495 C CA . MET A 1 312 ? -9.966 -7.641 15.248 1.00 85.25 312 MET A CA 1
ATOM 2496 C C . MET A 1 312 ? -10.280 -8.485 16.491 1.00 85.25 312 MET A C 1
ATOM 2498 O O . MET A 1 312 ? -11.246 -8.177 17.191 1.00 85.25 312 MET A O 1
ATOM 2502 N N . GLU A 1 313 ? -9.473 -9.509 16.794 1.00 86.75 313 GLU A N 1
ATOM 2503 C CA . GLU A 1 313 ? -9.580 -10.305 18.028 1.00 86.75 313 GLU A CA 1
ATOM 2504 C C . GLU A 1 313 ? -9.382 -9.414 19.270 1.00 86.75 313 GLU A C 1
ATOM 2506 O O . GLU A 1 313 ? -10.221 -9.421 20.171 1.00 86.75 313 GLU A O 1
ATOM 2511 N N . GLU A 1 314 ? -8.348 -8.571 19.291 1.00 88.50 314 GLU A N 1
ATOM 2512 C CA . GLU A 1 314 ? -8.087 -7.588 20.352 1.00 88.50 314 GLU A CA 1
ATOM 2513 C C . GLU A 1 314 ? -9.240 -6.593 20.514 1.00 88.50 314 GLU A C 1
ATOM 2515 O O . GLU A 1 314 ? -9.637 -6.278 21.635 1.00 88.50 314 GLU A O 1
ATOM 2520 N N . SER A 1 315 ? -9.837 -6.126 19.414 1.00 88.81 315 SER A N 1
ATOM 2521 C CA . SER A 1 315 ? -10.999 -5.237 19.480 1.00 88.81 315 SER A CA 1
ATOM 2522 C C . SER A 1 315 ? -12.216 -5.918 20.117 1.00 88.81 315 SER A C 1
ATOM 2524 O O . SER A 1 315 ? -12.967 -5.273 20.853 1.00 88.81 315 SER A O 1
ATOM 2526 N N . LEU A 1 316 ? -12.409 -7.222 19.882 1.00 88.81 316 LEU A N 1
ATOM 2527 C CA . LEU A 1 316 ? -13.448 -8.002 20.559 1.00 88.81 316 LEU A CA 1
ATOM 2528 C C . LEU A 1 316 ? -13.148 -8.167 22.052 1.00 88.81 316 LEU A C 1
ATOM 2530 O O . LEU A 1 316 ? -14.062 -7.993 22.859 1.00 88.81 316 LEU A O 1
ATOM 2534 N N . PHE A 1 317 ? -11.890 -8.428 22.422 1.00 88.62 317 PHE A N 1
ATOM 2535 C CA . PHE A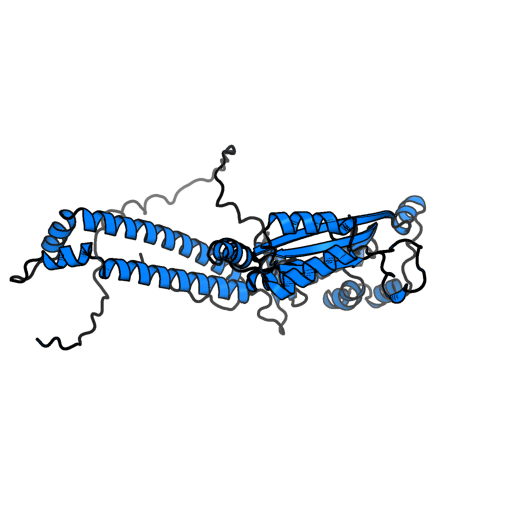 1 317 ? -11.470 -8.463 23.827 1.00 88.62 317 PHE A CA 1
ATOM 2536 C C . PHE A 1 317 ? -11.716 -7.122 24.527 1.00 88.62 317 PHE A C 1
ATOM 2538 O O . PHE A 1 317 ? -12.321 -7.098 25.593 1.00 88.62 317 PHE A O 1
ATOM 2545 N N . GLN A 1 318 ? -11.371 -5.999 23.895 1.00 90.62 318 GLN A N 1
ATOM 2546 C CA . GLN A 1 318 ? -11.654 -4.667 24.439 1.00 90.62 318 GLN A CA 1
ATOM 2547 C C . GLN A 1 318 ? -13.158 -4.419 24.615 1.00 90.62 318 GLN A C 1
ATOM 2549 O O . GLN A 1 318 ? -13.575 -3.824 25.603 1.00 90.62 318 GLN A O 1
ATOM 2554 N N . ILE A 1 319 ? -14.005 -4.872 23.683 1.00 89.44 319 ILE A N 1
ATOM 2555 C CA . ILE A 1 319 ? -15.465 -4.769 23.847 1.00 89.44 319 ILE A CA 1
ATOM 2556 C C . ILE A 1 319 ? -15.939 -5.594 25.046 1.00 89.44 319 ILE A C 1
ATOM 2558 O O . ILE A 1 319 ? -16.828 -5.139 25.767 1.00 89.44 319 ILE A O 1
ATOM 2562 N N . GLN A 1 320 ? -15.353 -6.771 25.269 1.00 88.75 320 GLN A N 1
ATOM 2563 C CA . GLN A 1 320 ? -15.648 -7.589 26.439 1.00 88.75 320 GLN A CA 1
ATOM 2564 C C . GLN A 1 320 ? -15.234 -6.879 27.738 1.00 88.75 320 GLN A C 1
ATOM 2566 O O . GLN A 1 320 ? -16.051 -6.781 28.646 1.00 88.75 320 GLN A O 1
ATOM 2571 N N . GLU A 1 321 ? -14.033 -6.303 27.815 1.00 90.38 321 GLU A N 1
ATOM 2572 C CA . GLU A 1 321 ? -13.591 -5.535 28.992 1.00 90.38 321 GLU A CA 1
ATOM 2573 C C . GLU A 1 321 ? -14.487 -4.315 29.258 1.00 90.38 321 GLU A C 1
ATOM 2575 O O . GLU A 1 321 ? -14.877 -4.049 30.395 1.00 90.38 321 GLU A O 1
ATOM 2580 N N . ILE A 1 322 ? -14.877 -3.588 28.204 1.00 90.50 322 ILE A N 1
ATOM 2581 C CA . ILE A 1 322 ? -15.807 -2.456 28.317 1.00 90.50 322 ILE A CA 1
ATOM 2582 C C . ILE A 1 322 ? -17.166 -2.933 28.842 1.00 90.50 322 ILE A C 1
ATOM 2584 O O . ILE A 1 322 ? -17.773 -2.246 29.665 1.00 90.50 322 ILE A O 1
ATOM 258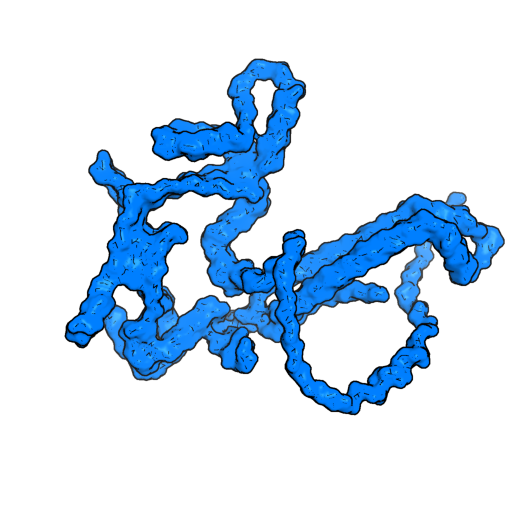8 N N . TRP A 1 323 ? -17.649 -4.089 28.382 1.00 87.88 323 TRP A N 1
ATOM 2589 C CA . TRP A 1 323 ? -18.892 -4.692 28.858 1.00 87.88 323 TRP A CA 1
ATOM 2590 C C . TRP A 1 323 ? -18.821 -5.044 30.348 1.00 87.88 323 TRP A C 1
ATOM 2592 O O . TRP A 1 323 ? -19.693 -4.624 31.111 1.00 87.88 323 TRP A O 1
ATOM 2602 N N . GLU A 1 324 ? -17.763 -5.743 30.768 1.00 88.56 324 GLU A N 1
ATOM 2603 C CA . GLU A 1 324 ? -17.527 -6.117 32.169 1.00 88.56 324 GLU A CA 1
ATOM 2604 C C . GLU A 1 324 ? -17.438 -4.869 33.058 1.00 88.56 324 GLU A C 1
ATOM 2606 O O . GLU A 1 324 ? -18.102 -4.800 34.091 1.00 88.56 324 GLU A O 1
ATOM 2611 N N . SER A 1 325 ? -16.723 -3.835 32.605 1.00 91.88 325 SER A N 1
ATOM 2612 C CA . SER A 1 325 ? -16.594 -2.564 33.320 1.00 91.88 325 SER A CA 1
ATOM 2613 C C . SER A 1 325 ? -17.932 -1.832 33.479 1.00 91.88 325 SER A C 1
ATOM 2615 O O . SER A 1 325 ? -18.255 -1.388 34.579 1.00 91.88 325 SER A O 1
ATOM 2617 N N . HIS A 1 326 ? -18.754 -1.731 32.426 1.00 89.25 326 HIS A N 1
ATOM 2618 C CA . HIS A 1 326 ? -20.077 -1.094 32.530 1.00 89.25 326 HIS A CA 1
ATOM 2619 C C . HIS A 1 326 ? -21.020 -1.875 33.450 1.00 89.25 326 HIS A C 1
ATOM 2621 O O . HIS A 1 326 ? -21.815 -1.273 34.173 1.00 89.25 326 HIS A O 1
ATOM 2627 N N . ASN A 1 327 ? -20.928 -3.206 33.439 1.00 88.50 327 ASN A N 1
ATOM 2628 C CA . ASN A 1 327 ? -21.721 -4.054 34.318 1.00 88.50 327 ASN A CA 1
ATOM 2629 C C . ASN A 1 327 ? -21.273 -3.915 35.785 1.00 88.50 327 ASN A C 1
ATOM 2631 O O . ASN A 1 327 ? -22.112 -3.781 36.673 1.00 88.50 327 ASN A O 1
ATOM 2635 N N . GLN A 1 328 ? -19.964 -3.849 36.041 1.00 91.31 328 GLN A N 1
ATOM 2636 C CA . GLN A 1 328 ? -19.417 -3.592 37.375 1.00 91.31 328 GLN A CA 1
ATOM 2637 C C . GLN A 1 328 ? -19.805 -2.197 37.888 1.00 91.31 328 GLN A C 1
ATOM 2639 O O . GLN A 1 328 ? -20.288 -2.070 39.009 1.00 91.31 328 GLN A O 1
ATOM 2644 N N . GLN A 1 329 ? -19.712 -1.159 37.051 1.00 90.81 329 GLN A N 1
ATOM 2645 C CA . GLN A 1 329 ? -20.165 0.196 37.399 1.00 90.81 329 GLN A CA 1
ATOM 2646 C C . GLN A 1 329 ? -21.664 0.262 37.718 1.00 90.81 329 GLN A C 1
ATOM 2648 O O . GLN A 1 329 ? -22.097 1.141 38.459 1.00 90.81 329 GLN A O 1
ATOM 2653 N N . PHE A 1 330 ? -22.476 -0.626 37.140 1.00 89.56 330 PHE A N 1
ATOM 2654 C CA . PHE A 1 330 ? -23.883 -0.756 37.507 1.00 89.56 330 PHE A CA 1
ATOM 2655 C C . PHE A 1 330 ? -24.054 -1.462 38.859 1.00 89.56 330 PHE A C 1
ATOM 2657 O O . PHE A 1 330 ? -24.838 -1.004 39.687 1.00 89.56 330 PHE A O 1
ATOM 2664 N N . GLN A 1 331 ? -23.294 -2.528 39.119 1.00 86.81 331 GLN A N 1
ATOM 2665 C CA . GLN A 1 331 ? -23.309 -3.240 40.405 1.00 86.81 331 GLN A CA 1
ATOM 2666 C C . GLN A 1 331 ? -22.855 -2.361 41.585 1.00 86.81 331 GLN A C 1
ATOM 2668 O O . GLN A 1 331 ? -23.398 -2.456 42.687 1.00 86.81 331 GLN A O 1
ATOM 2673 N N . GLU A 1 332 ? -21.879 -1.487 41.350 1.00 89.88 332 GLU A N 1
ATOM 2674 C CA . GLU A 1 332 ? -21.334 -0.549 42.340 1.00 89.88 332 GLU A CA 1
ATOM 2675 C C . GLU A 1 332 ? -22.121 0.771 42.420 1.00 89.88 332 GLU A C 1
ATOM 2677 O O . GLU A 1 332 ? -21.799 1.630 43.237 1.00 89.88 332 GLU A O 1
ATOM 2682 N N . SER A 1 333 ? -23.156 0.943 41.592 1.00 90.88 333 SER A N 1
ATOM 2683 C CA . SER A 1 333 ? -23.927 2.187 41.526 1.00 90.88 333 SER A CA 1
ATOM 2684 C C . SER A 1 333 ? -24.696 2.471 42.822 1.00 90.88 333 SER A C 1
ATOM 2686 O O . SER A 1 333 ? -25.263 1.565 43.443 1.00 90.88 333 SER A O 1
ATOM 2688 N N . GLU A 1 334 ? -24.737 3.742 43.233 1.00 88.81 334 GLU A N 1
ATOM 2689 C CA . GLU A 1 334 ? -25.466 4.165 44.435 1.00 88.81 334 GLU A CA 1
ATOM 2690 C C . GLU A 1 334 ? -26.969 3.909 44.296 1.00 88.81 334 GLU A C 1
ATOM 2692 O O . GLU A 1 334 ? -27.627 3.575 45.279 1.00 88.81 334 GLU A O 1
ATOM 2697 N N . GLU A 1 335 ? -27.497 3.983 43.074 1.00 88.81 335 GLU A N 1
ATOM 2698 C CA . GLU A 1 335 ? -28.883 3.680 42.730 1.00 88.81 335 GLU A CA 1
ATOM 2699 C C . GLU A 1 335 ? -29.226 2.214 43.054 1.00 88.81 335 GLU A C 1
ATOM 2701 O O . GLU A 1 335 ? -30.239 1.934 43.702 1.00 88.81 335 GLU A O 1
ATOM 2706 N N . LEU A 1 336 ? -28.352 1.264 42.689 1.00 87.88 336 LEU A N 1
ATOM 2707 C CA . LEU A 1 336 ? -28.557 -0.155 43.000 1.00 87.88 336 LEU A CA 1
ATOM 2708 C C . LEU A 1 336 ? -28.355 -0.435 44.493 1.00 87.88 336 LEU A C 1
ATOM 2710 O O . LEU A 1 336 ? -29.152 -1.145 45.104 1.00 87.88 336 LEU A O 1
ATOM 2714 N N . GLN A 1 337 ? -27.318 0.141 45.103 1.00 88.75 337 GLN A N 1
ATOM 2715 C CA . GLN A 1 337 ? -27.052 -0.014 46.537 1.00 88.75 337 GLN A CA 1
ATOM 2716 C C . GLN A 1 337 ? -28.184 0.575 47.395 1.00 88.75 337 GLN A C 1
ATOM 2718 O O . GLN A 1 337 ? -28.533 0.019 48.436 1.00 88.75 337 GLN A O 1
ATOM 2723 N N . SER A 1 338 ? -28.788 1.677 46.949 1.00 87.69 338 SER A N 1
ATOM 2724 C CA . SER A 1 338 ? -29.978 2.293 47.541 1.00 87.69 338 SER A CA 1
ATOM 2725 C C . SER A 1 338 ? -31.173 1.345 47.490 1.00 87.69 338 SER A C 1
ATOM 2727 O O . SER A 1 338 ? -31.795 1.100 48.525 1.00 87.69 338 SER A O 1
ATOM 2729 N N . LEU A 1 339 ? -31.448 0.733 46.332 1.00 86.44 339 LEU A N 1
ATOM 2730 C CA . LEU A 1 339 ? -32.507 -0.269 46.206 1.00 86.44 339 LEU A CA 1
ATOM 2731 C C . LEU A 1 339 ? -32.267 -1.455 47.148 1.00 86.44 339 LEU A C 1
ATOM 2733 O O . LEU A 1 339 ? -33.175 -1.843 47.877 1.00 86.44 339 LEU A O 1
ATOM 2737 N N . VAL A 1 340 ? -31.041 -1.991 47.187 1.00 86.62 340 VAL A N 1
ATOM 2738 C CA . VAL A 1 340 ? -30.677 -3.122 48.058 1.00 86.62 340 VAL A CA 1
ATOM 2739 C C . VAL A 1 340 ? -30.870 -2.775 49.537 1.00 86.62 340 VAL A C 1
ATOM 2741 O O . VAL A 1 340 ? -31.398 -3.593 50.285 1.00 86.62 340 VAL A O 1
ATOM 2744 N N . LYS A 1 341 ? -30.520 -1.555 49.963 1.00 86.88 341 LYS A N 1
ATOM 2745 C CA . LYS A 1 341 ? -30.752 -1.075 51.339 1.00 86.88 341 LYS A CA 1
ATOM 2746 C C . LYS A 1 341 ? -32.235 -0.903 51.684 1.00 86.88 341 LYS A C 1
ATOM 2748 O O . LYS A 1 341 ? -32.589 -1.028 52.852 1.00 86.88 341 LYS A O 1
ATOM 2753 N N . LYS A 1 342 ? -33.093 -0.603 50.703 1.00 84.12 342 LYS A N 1
ATOM 2754 C CA . LYS A 1 342 ? -34.551 -0.464 50.889 1.00 84.12 342 LYS A CA 1
ATOM 2755 C C . LYS A 1 342 ? -35.273 -1.814 51.000 1.00 84.12 342 LYS A C 1
ATOM 2757 O O . LYS A 1 342 ? -36.454 -1.835 51.351 1.00 84.12 342 LYS A O 1
ATOM 2762 N N . LEU A 1 343 ? -34.613 -2.932 50.685 1.00 85.25 343 LEU A N 1
ATOM 2763 C CA . LEU A 1 343 ? -35.237 -4.252 50.754 1.00 85.25 343 LEU A CA 1
ATOM 2764 C C . LEU A 1 343 ? -35.419 -4.705 52.216 1.00 85.25 343 LEU A C 1
ATOM 2766 O O . LEU A 1 343 ? -34.500 -4.554 53.022 1.00 85.25 343 LEU A O 1
ATOM 2770 N N . PRO A 1 344 ? -36.578 -5.297 52.569 1.00 84.81 344 PRO A N 1
ATOM 2771 C CA . PRO A 1 344 ? -36.794 -5.872 53.894 1.00 84.81 344 PRO A CA 1
ATOM 2772 C C . PRO A 1 344 ? -35.757 -6.955 54.211 1.00 84.81 344 PRO A C 1
ATOM 2774 O O . PRO A 1 344 ? -35.650 -7.933 53.474 1.00 84.81 344 PRO A O 1
ATOM 2777 N N . VAL A 1 345 ? -35.032 -6.802 55.321 1.00 81.88 345 VAL A N 1
ATOM 2778 C CA . VAL A 1 345 ? -34.028 -7.785 55.778 1.00 81.88 345 VAL A CA 1
ATOM 2779 C C . VAL A 1 345 ? -34.667 -8.880 56.642 1.00 81.88 345 VAL A C 1
ATOM 2781 O O . VAL A 1 345 ? -34.140 -9.982 56.758 1.00 81.88 345 VAL A O 1
ATOM 2784 N N . ASP A 1 346 ? -35.850 -8.607 57.192 1.00 82.06 346 ASP A N 1
ATOM 2785 C CA . ASP A 1 346 ? -36.500 -9.448 58.205 1.00 82.06 346 ASP A CA 1
ATOM 2786 C C . ASP A 1 346 ? -37.259 -10.651 57.617 1.00 82.06 346 ASP A C 1
ATOM 2788 O O . ASP A 1 346 ? -37.801 -11.475 58.352 1.00 82.06 346 ASP A O 1
ATOM 2792 N N . ARG A 1 347 ? -37.339 -10.757 56.283 1.00 81.56 347 ARG A N 1
ATOM 2793 C CA . ARG A 1 347 ? -38.060 -11.830 55.586 1.00 81.56 347 ARG A CA 1
ATOM 2794 C C . ARG A 1 347 ? -37.412 -12.191 54.257 1.00 81.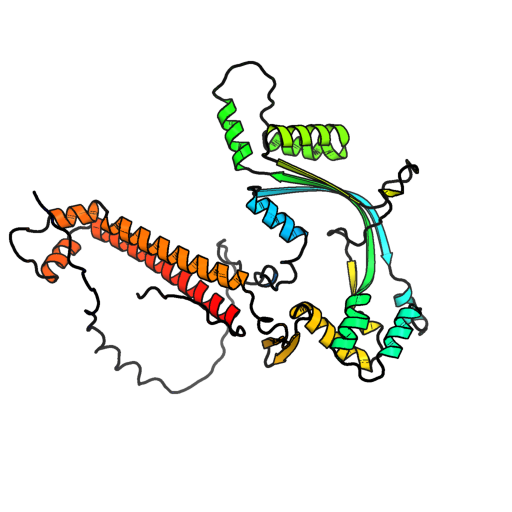56 347 ARG A C 1
ATOM 2796 O O . ARG A 1 347 ? -36.875 -11.333 53.563 1.00 81.56 347 ARG A O 1
ATOM 2803 N N . PHE A 1 348 ? -37.554 -13.452 53.858 1.00 79.81 348 PHE A N 1
ATOM 2804 C CA . PHE A 1 348 ? -37.200 -13.881 52.509 1.00 79.81 348 PHE A CA 1
ATOM 2805 C C . PHE A 1 348 ? -38.148 -13.248 51.485 1.00 79.81 348 PHE A C 1
ATOM 2807 O O . PHE A 1 348 ? -39.367 -13.235 51.666 1.00 79.81 348 PHE A O 1
ATOM 2814 N N . LEU A 1 349 ? -37.576 -12.711 50.410 1.00 81.56 349 LEU A N 1
ATOM 2815 C CA . LEU A 1 349 ? -38.314 -12.065 49.332 1.00 81.56 349 LEU A CA 1
ATOM 2816 C C . LEU A 1 349 ? -38.360 -12.984 48.115 1.00 81.56 349 LEU A C 1
ATOM 2818 O O . LEU A 1 349 ? -37.337 -13.499 47.668 1.00 81.56 349 LEU A O 1
ATOM 2822 N N . ASN A 1 350 ? -39.552 -13.141 47.545 1.00 86.31 350 ASN A N 1
ATOM 2823 C CA . ASN A 1 350 ? -39.720 -13.808 46.260 1.00 86.31 350 ASN A CA 1
ATOM 2824 C C . ASN A 1 350 ? -39.254 -12.882 45.123 1.00 86.31 350 ASN A C 1
ATOM 2826 O O . ASN A 1 350 ? -39.332 -11.657 45.238 1.00 86.31 350 ASN A O 1
ATOM 2830 N N . VAL A 1 351 ? -38.831 -13.458 43.992 1.00 83.94 351 VAL A N 1
ATOM 2831 C CA . VAL A 1 351 ? -38.355 -12.709 42.807 1.00 83.94 351 VAL A CA 1
ATOM 2832 C C . VAL A 1 351 ? -39.380 -11.668 42.336 1.00 83.94 351 VAL A C 1
ATOM 2834 O O . VAL A 1 351 ? -39.018 -10.552 41.969 1.00 83.94 351 VAL A O 1
ATOM 2837 N N . THR A 1 352 ? -40.673 -11.989 42.425 1.00 86.56 352 THR A N 1
ATOM 2838 C CA . THR A 1 352 ? -41.775 -11.067 42.119 1.00 86.56 352 THR A CA 1
ATOM 2839 C C . THR A 1 352 ? -41.815 -9.853 43.046 1.00 86.56 352 THR A C 1
ATOM 2841 O O . THR A 1 352 ? -42.009 -8.740 42.564 1.00 86.56 352 THR A O 1
ATOM 2844 N N . ALA A 1 353 ? -41.565 -10.019 44.346 1.00 83.31 353 ALA A N 1
ATOM 2845 C CA . ALA A 1 353 ? -41.513 -8.895 45.281 1.00 83.31 353 ALA A CA 1
ATOM 2846 C C . ALA A 1 353 ? -40.336 -7.961 44.957 1.00 83.31 353 ALA A C 1
ATOM 2848 O O . ALA A 1 353 ? -40.512 -6.749 44.887 1.00 83.31 353 ALA A O 1
ATOM 2849 N N . ILE A 1 354 ? -39.157 -8.520 44.661 1.00 84.19 354 ILE A N 1
ATOM 2850 C CA . ILE A 1 354 ? -37.977 -7.743 44.242 1.00 84.19 354 ILE A CA 1
ATOM 2851 C C . ILE A 1 354 ? -38.262 -6.979 42.940 1.00 84.19 354 ILE A C 1
ATOM 2853 O O . ILE A 1 354 ? -37.924 -5.802 42.831 1.00 84.19 354 ILE A O 1
ATOM 2857 N N . SER A 1 355 ? -38.946 -7.610 41.978 1.00 83.31 355 SER A N 1
ATOM 2858 C CA . SER A 1 355 ? -39.320 -6.955 40.717 1.00 83.31 355 SER A CA 1
ATOM 2859 C C . SER A 1 355 ? -40.267 -5.765 40.912 1.00 83.31 355 SER A C 1
ATOM 2861 O O . SER A 1 355 ? -40.163 -4.785 40.182 1.00 83.31 355 SER A O 1
ATOM 2863 N N . GLN A 1 356 ? -41.145 -5.804 41.921 1.00 85.31 356 GLN A N 1
ATOM 2864 C CA . GLN A 1 356 ? -42.024 -4.681 42.255 1.00 85.31 356 GLN A CA 1
ATOM 2865 C C . GLN A 1 356 ? -41.232 -3.511 42.844 1.00 85.31 356 GLN A C 1
ATOM 2867 O O . GLN A 1 356 ? -41.411 -2.383 42.396 1.00 85.31 356 GLN A O 1
ATOM 2872 N N . TYR A 1 357 ? -40.310 -3.769 43.780 1.00 84.75 357 TYR A N 1
ATOM 2873 C CA . TYR A 1 357 ? -39.420 -2.724 44.305 1.00 84.75 357 TYR A CA 1
ATOM 2874 C C . TYR A 1 357 ? -38.575 -2.088 43.195 1.00 84.75 357 TYR A C 1
ATOM 2876 O O . TYR A 1 357 ? -38.424 -0.871 43.149 1.00 84.75 357 TYR A O 1
ATOM 2884 N N . TRP A 1 358 ? -38.088 -2.903 42.260 1.00 86.06 358 TRP A N 1
ATOM 2885 C CA . TRP A 1 358 ? -37.361 -2.440 41.081 1.00 86.06 358 TRP A CA 1
ATOM 2886 C C . TRP A 1 358 ? -38.234 -1.623 40.111 1.00 86.06 358 TRP A C 1
ATOM 2888 O O . TRP A 1 358 ? -37.760 -0.672 39.498 1.00 86.06 358 TRP A O 1
ATOM 2898 N N . ALA A 1 359 ? -39.507 -1.985 39.932 1.00 86.56 359 ALA A N 1
ATOM 2899 C CA . ALA A 1 359 ? -40.430 -1.270 39.048 1.00 86.56 359 ALA A CA 1
ATOM 2900 C C . ALA A 1 359 ? -40.843 0.108 39.592 1.00 86.56 359 ALA A C 1
ATOM 2902 O O . ALA A 1 359 ? -41.149 1.003 38.809 1.00 86.56 359 ALA A O 1
ATOM 2903 N N . VAL A 1 360 ? -40.856 0.272 40.917 1.00 88.56 360 VAL A N 1
ATOM 2904 C CA . VAL A 1 360 ? -41.244 1.524 41.586 1.00 88.56 360 VAL A CA 1
ATOM 2905 C C . VAL A 1 360 ? -40.106 2.549 41.603 1.00 88.56 360 VAL A C 1
ATOM 2907 O O . VAL A 1 360 ? -40.364 3.751 41.591 1.00 88.56 360 VAL A O 1
ATOM 2910 N N . ASP A 1 361 ? -38.852 2.101 41.630 1.00 87.12 361 ASP A N 1
ATOM 2911 C CA . ASP A 1 361 ? -37.694 2.990 41.697 1.00 87.12 361 ASP A CA 1
ATOM 2912 C C . ASP A 1 361 ? -37.314 3.497 40.286 1.00 87.12 361 ASP A C 1
ATOM 2914 O O . ASP A 1 361 ? -36.856 2.749 39.423 1.00 87.12 361 ASP A O 1
ATOM 2918 N N . LEU A 1 362 ? -37.563 4.784 40.015 1.00 88.19 362 LEU A N 1
ATOM 2919 C CA . LEU A 1 362 ? -37.329 5.388 38.695 1.00 88.19 362 LEU A CA 1
ATOM 2920 C C . LEU A 1 362 ? -35.837 5.585 38.388 1.00 88.19 362 LEU A C 1
ATOM 2922 O O . LEU A 1 362 ? -35.438 5.506 37.222 1.00 88.19 362 LEU A O 1
ATOM 2926 N N . ASP A 1 363 ? -35.011 5.800 39.412 1.00 87.69 363 ASP A N 1
ATOM 2927 C CA . ASP A 1 363 ? -33.585 6.083 39.246 1.00 87.69 363 ASP A CA 1
ATOM 2928 C C . ASP A 1 363 ? -32.843 4.825 38.775 1.00 87.69 363 ASP A C 1
ATOM 2930 O O . ASP A 1 363 ? -32.078 4.871 37.801 1.00 87.69 363 ASP A O 1
ATOM 2934 N N . ILE A 1 364 ? -33.142 3.666 39.382 1.00 88.12 364 ILE A N 1
ATOM 2935 C CA . ILE A 1 364 ? -32.569 2.383 38.948 1.00 88.12 364 ILE A CA 1
ATOM 2936 C C . ILE A 1 364 ? -33.056 1.985 37.550 1.00 88.12 364 ILE A C 1
ATOM 2938 O O . ILE A 1 364 ? -32.268 1.481 36.747 1.00 88.12 364 ILE A O 1
ATOM 2942 N N . GLN A 1 365 ? -34.320 2.268 37.214 1.00 88.44 365 GLN A N 1
ATOM 2943 C CA . GLN A 1 365 ? -34.877 2.021 35.881 1.00 88.44 365 GLN A CA 1
ATOM 2944 C C . GLN A 1 365 ? -34.155 2.840 34.815 1.00 88.44 365 GLN A C 1
ATOM 2946 O O . GLN A 1 365 ? -33.729 2.292 33.798 1.00 88.44 365 GLN A O 1
ATOM 2951 N N . HIS A 1 366 ? -33.960 4.137 35.054 1.00 89.56 366 HIS A N 1
ATOM 2952 C CA . HIS A 1 366 ? -33.244 5.005 34.126 1.00 89.56 366 HIS A CA 1
ATOM 2953 C C . HIS A 1 366 ? -31.777 4.571 33.967 1.00 89.56 366 HIS A C 1
ATOM 2955 O O . HIS A 1 366 ? -31.261 4.485 32.845 1.00 89.56 366 HIS A O 1
ATOM 2961 N N . ARG A 1 367 ? -31.105 4.209 35.069 1.00 87.94 367 ARG A N 1
ATOM 2962 C CA . ARG A 1 367 ? -29.732 3.684 35.036 1.00 87.94 367 ARG A CA 1
ATOM 2963 C C . ARG A 1 367 ? -29.639 2.368 34.260 1.00 87.94 367 ARG A C 1
ATOM 2965 O O . ARG A 1 367 ? -28.733 2.206 33.439 1.00 87.94 367 ARG A O 1
ATOM 2972 N N . TYR A 1 368 ? -30.586 1.458 34.470 1.00 87.88 368 TYR A N 1
ATOM 2973 C CA . TYR A 1 368 ? -30.660 0.181 33.765 1.00 87.88 368 TYR A CA 1
ATOM 2974 C C . TYR A 1 368 ? -30.968 0.360 32.274 1.00 87.88 368 TYR A C 1
ATOM 2976 O O . TYR A 1 368 ? -30.344 -0.285 31.435 1.00 87.88 368 TYR A O 1
ATOM 2984 N N . GLN A 1 369 ? -31.855 1.289 31.906 1.00 90.44 369 GLN A N 1
ATOM 2985 C CA . GLN A 1 369 ? -32.101 1.637 30.503 1.00 90.44 369 GLN A CA 1
ATOM 2986 C C . GLN A 1 369 ? -30.845 2.199 29.832 1.00 90.44 369 GLN A C 1
ATOM 2988 O O . GLN A 1 369 ? -30.522 1.808 28.708 1.00 90.44 369 GLN A O 1
ATOM 2993 N N . LYS A 1 370 ? -30.098 3.067 30.527 1.00 89.62 370 LYS A N 1
ATOM 2994 C CA . LYS A 1 370 ? -28.815 3.590 30.042 1.00 89.62 370 LYS A CA 1
ATOM 2995 C C . LYS A 1 370 ? -27.812 2.466 29.788 1.00 89.62 370 LYS A C 1
ATOM 2997 O O . LYS A 1 370 ? -27.202 2.445 28.719 1.00 89.62 370 LYS A O 1
ATOM 3002 N N . LEU A 1 371 ? -27.697 1.512 30.713 1.00 90.19 371 LEU A N 1
ATOM 3003 C CA . LEU A 1 371 ? -26.891 0.305 30.522 1.00 90.19 371 LEU A CA 1
ATOM 3004 C C . LEU A 1 371 ? -27.398 -0.512 29.319 1.00 90.19 371 LEU A C 1
ATOM 3006 O O . LEU A 1 371 ? -26.627 -0.867 28.438 1.00 90.19 371 LEU A O 1
ATOM 3010 N N . GLY A 1 372 ? -28.704 -0.745 29.200 1.00 88.94 372 GLY A N 1
ATOM 3011 C CA . GLY A 1 372 ? -29.284 -1.470 28.068 1.00 88.94 372 GLY A CA 1
ATOM 3012 C C . GLY A 1 372 ? -28.975 -0.830 26.708 1.00 88.94 372 GLY A C 1
ATOM 3013 O O . GLY A 1 372 ? -28.699 -1.536 25.736 1.00 88.94 372 GLY A O 1
ATOM 3014 N N . MET A 1 373 ? -28.972 0.503 26.620 1.00 90.31 373 MET A N 1
ATOM 3015 C CA . MET A 1 373 ? -28.610 1.226 25.395 1.00 90.31 373 MET A CA 1
ATOM 3016 C C . MET A 1 373 ? -27.129 1.057 25.035 1.00 90.31 373 MET A C 1
ATOM 3018 O O . MET A 1 373 ? -26.816 0.769 23.874 1.00 90.31 373 MET A O 1
ATOM 3022 N N . THR A 1 374 ? -26.220 1.187 26.008 1.00 89.00 374 THR A N 1
ATOM 3023 C CA . THR A 1 374 ? -24.778 0.997 25.772 1.00 89.00 374 THR A CA 1
ATOM 3024 C C . THR A 1 374 ? -24.474 -0.449 25.385 1.00 89.00 374 THR A C 1
ATOM 3026 O O . THR A 1 374 ? -23.766 -0.688 24.407 1.00 89.00 374 THR A O 1
ATOM 3029 N N . LEU A 1 375 ? -25.095 -1.419 26.057 1.00 88.75 375 LEU A N 1
ATOM 3030 C CA . LEU A 1 375 ? -24.966 -2.845 25.760 1.00 88.75 375 LEU A CA 1
ATOM 3031 C C . LEU A 1 375 ? -25.453 -3.201 24.351 1.00 88.75 375 LEU A C 1
ATOM 3033 O O . LEU A 1 375 ? -24.751 -3.891 23.609 1.00 88.75 375 LEU A O 1
ATOM 3037 N N . LYS A 1 376 ? -26.606 -2.673 23.924 1.00 89.25 376 LYS A N 1
ATOM 3038 C CA . LYS A 1 376 ? -27.108 -2.860 22.550 1.00 89.25 376 LYS A CA 1
ATOM 3039 C C . LYS A 1 376 ? -26.152 -2.281 21.507 1.00 89.25 376 LYS A C 1
ATOM 3041 O O . LYS A 1 376 ? -25.951 -2.888 20.452 1.00 89.25 376 LYS A O 1
ATOM 3046 N N . MET A 1 377 ? -25.549 -1.124 21.781 1.00 90.00 377 MET A N 1
ATOM 3047 C CA . MET A 1 377 ? -24.549 -0.521 20.896 1.00 90.00 377 MET A CA 1
ATOM 3048 C C . MET A 1 377 ? -23.286 -1.391 20.798 1.00 90.00 377 MET A C 1
ATOM 3050 O O . MET A 1 377 ? -22.813 -1.653 19.688 1.00 90.00 377 MET A O 1
ATOM 3054 N N . LEU A 1 378 ? -22.776 -1.879 21.933 1.00 89.19 378 LEU A N 1
ATOM 3055 C CA . LEU A 1 378 ? -21.616 -2.774 21.989 1.00 89.19 378 LEU A CA 1
ATOM 3056 C C . LEU A 1 378 ? -21.886 -4.101 21.272 1.00 89.19 378 LEU A C 1
ATOM 3058 O O . LEU A 1 378 ? -21.051 -4.542 20.483 1.00 89.19 378 LEU A O 1
ATOM 3062 N N . SER A 1 379 ? -23.073 -4.687 21.449 1.00 87.94 379 SER A N 1
ATOM 3063 C CA . SER A 1 379 ? -23.490 -5.900 20.736 1.00 87.94 379 SER A CA 1
ATOM 3064 C C . SER A 1 379 ? -23.506 -5.683 19.220 1.00 87.94 379 SER A C 1
ATOM 3066 O O . SER A 1 379 ? -22.882 -6.447 18.482 1.00 87.94 379 SER A O 1
ATOM 3068 N N . LYS A 1 380 ? -24.121 -4.599 18.723 1.00 89.19 380 LYS A N 1
ATOM 3069 C CA . LYS A 1 380 ? -24.103 -4.272 17.283 1.00 89.19 380 LYS A CA 1
ATOM 3070 C C . LYS A 1 380 ? -22.678 -4.095 16.749 1.00 89.19 380 LYS A C 1
ATOM 3072 O O . LYS A 1 380 ? -22.388 -4.538 15.636 1.00 89.19 380 LYS A O 1
ATOM 3077 N N . LYS A 1 381 ? -21.789 -3.461 17.522 1.00 89.94 381 LYS A N 1
ATOM 3078 C CA . LYS A 1 381 ? -20.372 -3.296 17.162 1.00 89.94 381 LYS A CA 1
ATOM 3079 C C . LYS A 1 381 ? -19.654 -4.648 17.096 1.00 89.94 381 LYS A C 1
ATOM 3081 O O . LYS A 1 381 ? -19.002 -4.924 16.092 1.00 89.94 381 LYS A O 1
ATOM 3086 N N . SER A 1 382 ? -19.840 -5.502 18.102 1.00 88.62 382 SER A N 1
ATOM 3087 C CA . SER A 1 382 ? -19.281 -6.858 18.152 1.00 88.62 382 SER A CA 1
ATOM 3088 C C . SER A 1 382 ? -19.717 -7.693 16.945 1.00 88.62 382 SER A C 1
ATOM 3090 O O . SER A 1 382 ? -18.874 -8.215 16.221 1.00 88.62 382 SER A O 1
ATOM 3092 N N . HIS A 1 383 ? -21.013 -7.706 16.615 1.00 87.38 383 HIS A N 1
ATOM 3093 C CA . HIS A 1 383 ? -21.531 -8.422 15.444 1.00 87.38 383 HIS A CA 1
ATOM 3094 C C . HIS A 1 383 ? -20.889 -7.967 14.124 1.00 87.38 383 HIS A C 1
ATOM 3096 O O . HIS A 1 383 ? -20.609 -8.795 13.255 1.00 87.38 383 HIS A O 1
ATOM 3102 N N . ARG A 1 384 ? -20.635 -6.662 13.952 1.00 88.19 384 ARG A N 1
ATOM 3103 C CA . ARG A 1 384 ? -19.935 -6.143 12.762 1.00 88.19 384 ARG A CA 1
ATOM 3104 C C . ARG A 1 384 ? -18.487 -6.626 12.702 1.00 88.19 384 ARG A C 1
ATOM 3106 O O . ARG A 1 384 ? -18.046 -7.046 11.635 1.00 88.19 384 ARG A O 1
ATOM 3113 N N . ILE A 1 385 ? -17.777 -6.592 13.830 1.00 86.94 385 ILE A N 1
ATOM 3114 C CA . ILE A 1 385 ? -16.384 -7.049 13.918 1.00 86.94 385 ILE A CA 1
ATOM 3115 C C . ILE A 1 385 ? -16.300 -8.549 13.633 1.00 86.94 385 ILE A C 1
ATOM 3117 O O . ILE A 1 385 ? -15.502 -8.958 12.799 1.00 86.94 385 ILE A O 1
ATOM 3121 N N . VAL A 1 386 ? -17.186 -9.359 14.217 1.00 87.19 386 VAL A N 1
ATOM 3122 C CA . VAL A 1 386 ? -17.247 -10.807 13.969 1.00 87.19 386 VAL A CA 1
ATOM 3123 C C . VAL A 1 386 ? -17.508 -11.112 12.491 1.00 87.19 386 VAL A C 1
ATOM 3125 O O . VAL A 1 386 ? -16.807 -11.930 11.904 1.00 87.19 386 VAL A O 1
ATOM 3128 N N . ARG A 1 387 ? -18.452 -10.422 11.834 1.00 86.50 387 ARG A N 1
ATOM 3129 C CA . ARG A 1 387 ? -18.678 -10.591 10.383 1.00 86.50 387 ARG A CA 1
ATOM 3130 C C . ARG A 1 387 ? -17.429 -10.263 9.563 1.00 86.50 387 ARG A C 1
ATOM 3132 O O . ARG A 1 387 ? -17.107 -10.983 8.622 1.00 86.50 387 ARG A O 1
ATOM 3139 N N . ARG A 1 388 ? -16.715 -9.193 9.920 1.00 85.06 388 ARG A N 1
ATOM 3140 C CA . ARG A 1 388 ? -15.470 -8.803 9.247 1.00 85.06 388 ARG A CA 1
ATOM 3141 C C . ARG A 1 388 ? -14.360 -9.832 9.467 1.00 85.06 388 ARG A C 1
ATOM 3143 O O . ARG A 1 388 ? -13.701 -10.208 8.505 1.00 85.06 388 ARG A O 1
ATOM 3150 N N . LEU A 1 389 ? -14.214 -10.329 10.691 1.00 85.56 389 LEU A N 1
ATOM 3151 C CA . LEU A 1 389 ? -13.286 -11.394 11.067 1.00 85.56 389 LEU A CA 1
ATOM 3152 C C . LEU A 1 389 ? -13.531 -12.667 10.242 1.00 85.56 389 LEU A C 1
ATOM 3154 O O . LEU A 1 389 ? -12.590 -13.230 9.695 1.00 85.56 389 LEU A O 1
ATOM 3158 N N . PHE A 1 390 ? -14.793 -13.077 10.074 1.00 83.62 390 PHE A N 1
ATOM 3159 C CA . PHE A 1 390 ? -15.149 -14.217 9.223 1.00 83.62 390 PHE A CA 1
ATOM 3160 C C . PHE A 1 390 ? -14.798 -13.995 7.752 1.00 83.62 390 PHE A C 1
ATOM 3162 O O . PHE A 1 390 ? -14.305 -14.913 7.103 1.00 83.62 390 PHE A O 1
ATOM 3169 N N . ASN A 1 391 ? -15.006 -12.787 7.225 1.00 82.06 391 ASN A N 1
ATOM 3170 C CA . ASN A 1 391 ? -14.623 -12.470 5.849 1.00 82.06 391 ASN A CA 1
ATOM 3171 C C . ASN A 1 391 ? -13.100 -12.511 5.656 1.00 82.06 391 ASN A C 1
ATOM 3173 O O . ASN A 1 391 ? -12.635 -13.069 4.665 1.00 82.06 391 ASN A O 1
ATOM 3177 N N . LEU A 1 392 ? -12.328 -11.983 6.612 1.00 77.94 392 LEU A N 1
ATOM 3178 C CA . LEU A 1 392 ? -10.861 -12.034 6.594 1.00 77.94 392 LEU A CA 1
ATOM 3179 C C . LEU A 1 392 ? -10.334 -13.470 6.740 1.00 77.94 392 LEU A C 1
ATOM 3181 O O . LEU A 1 392 ? -9.371 -13.851 6.080 1.00 77.94 392 LEU A O 1
ATOM 3185 N N . ALA A 1 393 ? -10.989 -14.285 7.568 1.00 81.44 393 ALA A N 1
ATOM 3186 C CA . ALA A 1 393 ? -10.596 -15.666 7.827 1.00 81.44 393 ALA A CA 1
ATOM 3187 C C . ALA A 1 393 ? -11.197 -16.687 6.841 1.00 81.44 393 ALA A C 1
ATOM 3189 O O . ALA A 1 393 ? -10.862 -17.865 6.931 1.00 81.44 393 ALA A O 1
ATOM 3190 N N . LYS A 1 394 ? -12.041 -16.275 5.878 1.00 79.00 394 LYS A N 1
ATOM 3191 C CA . LYS A 1 394 ? -12.785 -17.173 4.962 1.00 79.00 394 LYS A CA 1
ATOM 3192 C C . LYS A 1 394 ? -11.895 -18.217 4.279 1.00 79.00 394 LYS A C 1
ATOM 3194 O O . LYS A 1 394 ? -12.337 -19.330 4.011 1.00 79.00 394 LYS A O 1
ATOM 3199 N N . ARG A 1 395 ? -10.654 -17.839 3.967 1.00 76.50 395 ARG A N 1
ATOM 3200 C CA . ARG A 1 395 ? -9.663 -18.664 3.255 1.00 76.50 395 ARG A CA 1
ATOM 3201 C C . ARG A 1 395 ? -8.404 -18.931 4.070 1.00 76.50 395 ARG A C 1
ATOM 3203 O O . ARG A 1 395 ? -7.390 -19.353 3.520 1.00 76.50 395 ARG A O 1
ATOM 3210 N N . CYS A 1 396 ? -8.475 -18.664 5.369 1.00 78.44 396 CYS A N 1
ATOM 3211 C CA . CYS A 1 396 ? -7.394 -18.914 6.297 1.00 78.44 396 CYS A CA 1
ATOM 3212 C C . CYS A 1 396 ? -7.606 -20.279 6.969 1.00 78.44 396 CYS A C 1
ATOM 3214 O O . CYS A 1 396 ? -8.710 -20.548 7.442 1.00 78.44 396 CYS A O 1
ATOM 3216 N N . PRO A 1 397 ? -6.589 -21.153 7.060 1.00 69.38 397 PRO A N 1
ATOM 3217 C CA . PRO A 1 397 ? -6.715 -22.403 7.809 1.00 69.38 397 PRO A CA 1
ATOM 3218 C C . PRO A 1 397 ? -6.806 -22.176 9.329 1.00 69.38 397 PRO A C 1
ATOM 3220 O O . PRO A 1 397 ? -7.194 -23.084 10.063 1.00 69.38 397 PRO A O 1
ATOM 3223 N N . ARG A 1 398 ? -6.468 -20.978 9.829 1.00 69.75 398 ARG A N 1
ATOM 3224 C CA . ARG A 1 398 ? -6.622 -20.611 11.241 1.00 69.75 398 ARG A CA 1
ATOM 3225 C C . ARG A 1 398 ? -8.086 -20.305 11.562 1.00 69.75 398 ARG A C 1
ATOM 3227 O O . ARG A 1 398 ? -8.671 -19.386 10.995 1.00 69.75 398 ARG A O 1
ATOM 3234 N N . GLN A 1 399 ? -8.646 -21.016 12.541 1.00 64.56 399 GLN A N 1
ATOM 3235 C CA . GLN A 1 399 ? -9.944 -20.652 13.102 1.00 64.56 399 GLN A CA 1
ATOM 3236 C C . GLN A 1 399 ? -9.812 -19.396 13.980 1.00 64.56 399 GLN A C 1
ATOM 3238 O O . GLN A 1 399 ? -8.969 -19.383 14.885 1.00 64.56 399 GLN A O 1
ATOM 3243 N N . PRO A 1 400 ? -10.629 -18.355 13.741 1.00 63.66 400 PRO A N 1
ATOM 3244 C CA . PRO A 1 400 ? -10.627 -17.168 14.581 1.00 63.66 400 PRO A CA 1
ATOM 3245 C C . PRO A 1 400 ? -11.116 -17.496 15.995 1.00 63.66 400 PRO A C 1
ATOM 3247 O O . PRO A 1 400 ? -12.094 -18.229 16.169 1.00 63.66 400 PRO A O 1
ATOM 3250 N N . ARG A 1 401 ? -10.468 -16.933 17.018 1.00 69.56 401 ARG A N 1
ATOM 3251 C CA . ARG A 1 401 ? -10.874 -17.113 18.417 1.00 69.56 401 ARG A CA 1
ATOM 3252 C C . ARG A 1 401 ? -11.785 -15.968 18.833 1.00 69.56 401 ARG A C 1
ATOM 3254 O O . ARG A 1 401 ? -11.333 -14.849 19.031 1.00 69.56 401 ARG A O 1
ATOM 3261 N N . PHE A 1 402 ? -13.068 -16.254 19.022 1.00 64.00 402 PHE A N 1
ATOM 3262 C CA . PHE A 1 402 ? -14.009 -15.275 19.557 1.00 64.00 402 PHE A CA 1
ATOM 3263 C C . PHE A 1 402 ? -14.977 -15.927 20.545 1.00 64.00 402 PHE A C 1
ATOM 3265 O O . PHE A 1 402 ? -15.348 -17.094 20.413 1.00 64.00 402 PHE A O 1
ATOM 3272 N N . LYS A 1 403 ? -15.402 -15.153 21.544 1.00 58.72 403 LYS A N 1
ATOM 3273 C CA . LYS A 1 403 ? -16.545 -15.474 22.398 1.00 58.72 403 LYS A CA 1
ATOM 3274 C C . LYS A 1 403 ? -17.612 -14.427 22.131 1.00 58.72 403 LYS A C 1
ATOM 3276 O O . LYS A 1 403 ? -17.384 -13.240 22.340 1.00 58.72 403 LYS A O 1
ATOM 3281 N N . LEU A 1 404 ? -18.763 -14.864 21.631 1.00 58.97 404 LEU A N 1
ATOM 3282 C CA . LEU A 1 404 ? -19.920 -13.985 21.544 1.00 58.97 404 LEU A CA 1
ATOM 3283 C C . LEU A 1 404 ? -20.439 -13.736 22.957 1.00 58.97 404 LEU A C 1
ATOM 3285 O O . LEU A 1 404 ? -20.635 -14.678 23.729 1.00 58.97 404 LEU A O 1
ATOM 3289 N N . LEU A 1 405 ? -20.671 -12.465 23.270 1.00 54.47 405 LEU A N 1
ATOM 3290 C CA . LEU A 1 405 ? -21.478 -12.095 24.421 1.00 54.47 405 LEU A CA 1
ATOM 3291 C C . LEU A 1 405 ? -22.889 -12.630 24.171 1.00 54.47 405 LEU A C 1
ATOM 3293 O O . LEU A 1 405 ? -23.524 -12.259 23.185 1.00 54.47 405 LEU A O 1
ATOM 3297 N N . LYS A 1 406 ? -23.327 -13.566 25.018 1.00 51.66 406 LYS A N 1
ATOM 3298 C CA . LYS A 1 406 ? -24.714 -14.035 25.011 1.00 51.66 406 LYS A CA 1
ATOM 3299 C C . LYS A 1 406 ? -25.607 -12.869 25.435 1.00 51.66 406 LYS A C 1
ATOM 3301 O O . LYS A 1 406 ? -25.250 -12.158 26.373 1.00 51.66 406 LYS A O 1
ATOM 3306 N N . GLU A 1 407 ? -26.694 -12.671 24.689 1.00 38.19 407 GLU A N 1
ATOM 3307 C CA . GLU A 1 407 ? -27.751 -11.699 25.006 1.00 38.19 407 GLU A CA 1
ATOM 3308 C C . GLU A 1 407 ? -28.394 -11.961 26.367 1.00 38.19 407 GLU A C 1
ATOM 3310 O O . GLU A 1 407 ? -28.544 -13.155 26.731 1.00 38.19 407 GLU A O 1
#

Foldseek 3Di:
DDDDDDDDPPPDDDDDDPDPPCVVPPVPDPDDDDDDDDDDDDDDDDDDDPPPPCVQCCFPLHLCVPPPVNVVVVVLVVVQFDDKDKDKDWDDWDKDFDVQVVVCVVPVDQRPDDPVVVVLLVVCPLDHDLVSCCVSPCVPPNFWDFGIKTFTKMKMKMKGFNPVLLVVQVVVVPPDDDDDPPPSDHPVNLVVLRVCCVVDVPVSVVVVVVCCVVRVRMDMDIDIAEADDPPDPPPCVVHVDRDSPDPPMPTDIDGPLVNHDPSCNVSSVQSNCCCSRQVPQAGWDDDPNDIDGPGDPVCLQSLASPVLLVVLQVVQVVLVVVLVVLVVCLVPDPLVVVLVVPDDPPDDDDPVRSVVSCVPRVVNVVSVVVSVVVVVVSLVVNVVSVVVSCVNCVSGPDDRDHDRDDD

pLDDT: mean 72.23, std 20.6, range [22.25, 93.38]